Protein AF-0000000085935821 (afdb_homodimer)

Solvent-accessible surface area (backbone atoms only — not comparable to full-atom values): 30917 Å² total; per-residue (Å²): 137,91,77,72,86,72,73,79,75,74,75,73,71,68,74,76,73,81,57,79,80,40,64,65,60,27,51,52,50,46,49,50,45,50,49,22,51,50,55,33,55,60,45,45,63,66,71,52,64,86,81,74,66,75,73,32,78,50,48,73,66,48,51,46,50,21,51,50,54,48,49,53,41,48,54,54,31,48,67,58,34,68,77,52,63,70,43,56,66,67,37,44,52,24,33,46,32,67,22,40,42,39,48,55,47,54,50,33,20,63,65,16,52,89,46,81,72,34,39,35,44,79,72,48,28,25,44,47,52,78,45,75,89,44,64,73,61,26,55,55,52,39,44,37,44,65,57,38,15,48,52,38,52,77,65,61,65,46,68,67,56,50,47,37,52,52,48,44,57,40,36,44,39,79,35,69,71,26,69,95,47,21,67,62,30,41,52,51,27,51,51,43,49,33,22,44,50,45,36,46,60,69,64,39,96,61,33,79,47,79,64,48,66,58,56,59,56,60,42,48,36,54,41,49,53,50,18,51,52,49,41,52,51,53,50,51,24,50,76,67,59,73,47,82,70,49,71,65,52,42,66,32,55,43,81,85,78,76,75,77,70,84,72,74,87,72,72,84,78,74,84,71,81,78,130,138,90,82,74,84,72,74,79,77,74,75,74,72,68,74,76,72,80,59,79,80,40,65,67,60,25,50,51,51,46,51,52,46,51,48,23,52,50,55,33,54,59,46,43,63,68,68,42,68,77,69,80,77,77,68,34,78,49,46,74,64,50,52,46,50,23,52,49,52,49,50,55,40,48,53,55,31,48,68,57,34,69,77,52,64,72,43,57,67,65,38,44,51,25,32,45,32,66,22,40,42,37,49,56,48,53,50,33,19,62,66,15,51,88,46,82,72,36,39,36,42,77,69,48,28,26,44,45,52,78,46,76,87,45,64,72,60,23,54,57,50,40,44,36,44,64,58,39,16,48,53,38,50,77,66,62,64,47,68,67,56,50,45,38,51,52,46,44,57,40,37,45,42,76,36,70,72,26,70,95,47,21,67,62,31,40,53,52,25,51,53,42,48,35,22,44,52,46,38,47,59,71,64,40,96,62,33,78,46,82,65,46,67,59,56,59,56,60,40,48,36,54,40,50,53,50,18,51,54,49,40,52,51,53,50,49,24,50,75,68,57,73,48,81,70,50,72,64,53,43,65,32,56,42,80,86,77,75,75,76,69,83,72,74,88,71,72,83,77,72,83,71,81,77,133

InterPro domains:
  IPR000003 Retinoid X receptor/HNF4 [PR00545] (4-17)
  IPR000003 Retinoid X receptor/HNF4 [PR00545] (117-142)
  IPR000003 Retinoid X receptor/HNF4 [PR00545] (143-161)
  IPR000003 Retinoid X receptor/HNF4 [PR00545] (185-204)
  IPR000536 Nuclear hormone receptor, ligand-binding domain [PF00104] (56-240)
  IPR000536 Nuclear hormone receptor, ligand-binding domain [PS51843] (25-256)
  IPR000536 Nuclear hormone receptor, ligand-binding domain [SM00430] (65-227)
  IPR001723 Nuclear hormone receptor [PR00398] (66-87)
  IPR001723 Nuclear hormone receptor [PR00398] (87-103)
  IPR001723 Nuclear hormone receptor [PR00398] (155-170)
  IPR001723 Nuclear hormone receptor [PR00398] (215-232)
  IPR035500 Nuclear hormone receptor-like domain superfamily [G3DSA:1.10.565.10] (22-267)
  IPR035500 Nuclear hormone receptor-like domain superfamily [SSF48508] (26-253)
  IPR050274 Nuclear hormone receptor family NR2 subfamily [PTHR24083] (1-254)

Nearest PDB structures (foldseek):
  8c1l-assembly1_B  TM=9.515E-01  e=2.035E-14  Homo sapiens
  1m7w-assembly1_A  TM=9.464E-01  e=5.260E-14  Rattus rattus
  1pzl-assembly1_A  TM=9.385E-01  e=1.705E-13  Homo sapiens
  4iqr-assembly2_F  TM=8.654E-01  e=3.346E-14  Homo sapiens
  7a77-assembly1_A-2  TM=9.071E-01  e=2.573E-12  Homo sapiens

Radius of gyration: 26.29 Å; Cα contacts (8 Å, |Δi|>4): 642; chains: 2; bounding box: 70×64×113 Å

Structure (mmCIF, N/CA/C/O backbone):
data_AF-0000000085935821-model_v1
#
loop_
_entity.id
_entity.type
_entity.pdbx_description
1 polymer 'NR LBD domain-containing protein'
#
loop_
_atom_site.group_PDB
_atom_site.id
_atom_site.type_symbol
_atom_site.label_atom_id
_atom_site.label_alt_id
_atom_site.label_comp_id
_atom_site.label_asym_id
_atom_site.label_entity_id
_atom_site.label_seq_id
_atom_site.pdbx_PDB_ins_code
_atom_site.Cartn_x
_atom_site.Cartn_y
_atom_site.Cartn_z
_atom_site.occupancy
_atom_site.B_iso_or_equiv
_atom_site.auth_seq_id
_atom_site.auth_comp_id
_atom_site.auth_asym_id
_atom_site.auth_atom_id
_atom_site.pdbx_PDB_model_num
ATOM 1 N N . MET A 1 1 ? 37.844 14.086 -58.125 1 24.72 1 MET A N 1
ATOM 2 C CA . MET A 1 1 ? 38.469 14.102 -56.781 1 24.72 1 MET A CA 1
ATOM 3 C C . MET A 1 1 ? 37.594 14.898 -55.812 1 24.72 1 MET A C 1
ATOM 5 O O . MET A 1 1 ? 37.594 16.125 -55.844 1 24.72 1 MET A O 1
ATOM 9 N N . LYS A 1 2 ? 36.281 14.477 -55.469 1 27.27 2 LYS A N 1
ATOM 10 C CA . LYS A 1 2 ? 35.062 14.945 -54.812 1 27.27 2 LYS A CA 1
ATOM 11 C C . LYS A 1 2 ? 35.312 15.359 -53.375 1 27.27 2 LYS A C 1
ATOM 13 O O . LYS A 1 2 ? 35.562 14.516 -52.5 1 27.27 2 LYS A O 1
ATOM 18 N N . ARG A 1 3 ? 35.969 16.5 -53.062 1 26.27 3 ARG A N 1
ATOM 19 C CA . ARG A 1 3 ? 36.594 17.047 -51.844 1 26.27 3 ARG A CA 1
ATOM 20 C C . ARG A 1 3 ? 35.625 17.016 -50.656 1 26.27 3 ARG A C 1
ATOM 22 O O . ARG A 1 3 ? 35.969 16.484 -49.594 1 26.27 3 ARG A O 1
ATOM 29 N N . GLU A 1 4 ? 35.094 18.266 -50.125 1 23.55 4 GLU A N 1
ATOM 30 C CA . GLU A 1 4 ? 35.156 18.938 -48.812 1 23.55 4 GLU A CA 1
ATOM 31 C C . GLU A 1 4 ? 33.906 18.625 -48 1 23.55 4 GLU A C 1
ATOM 33 O O . GLU A 1 4 ? 33.562 19.375 -47.094 1 23.55 4 GLU A O 1
ATOM 38 N N . ALA A 1 5 ? 32.938 17.922 -48.375 1 29.05 5 ALA A N 1
ATOM 39 C CA . ALA A 1 5 ? 31.734 18 -47.531 1 29.05 5 ALA A CA 1
ATOM 40 C C . ALA A 1 5 ? 32.031 17.625 -46.094 1 29.05 5 ALA A C 1
ATOM 42 O O . ALA A 1 5 ? 32.156 16.438 -45.781 1 29.05 5 ALA A O 1
ATOM 43 N N . VAL A 1 6 ? 32.969 18.375 -45.406 1 30.06 6 VAL A N 1
ATOM 44 C CA . VAL A 1 6 ? 33.312 18.25 -44 1 30.06 6 VAL A CA 1
ATOM 45 C C . VAL A 1 6 ? 32.031 18.281 -43.156 1 30.06 6 VAL A C 1
ATOM 47 O O . VAL A 1 6 ? 31.344 19.312 -43.094 1 30.06 6 VAL A O 1
ATOM 50 N N . GLN A 1 7 ? 31.156 17.312 -43.312 1 29.17 7 GLN A N 1
ATOM 51 C CA . GLN A 1 7 ? 29.938 17.141 -42.5 1 29.17 7 GLN A CA 1
ATOM 52 C C . GLN A 1 7 ? 30.234 17.391 -41.031 1 29.17 7 GLN A C 1
ATOM 54 O O . GLN A 1 7 ? 31.094 16.734 -40.438 1 29.17 7 GLN A O 1
ATOM 59 N N . ASN A 1 8 ? 30.141 18.656 -40.562 1 27.08 8 ASN A N 1
ATOM 60 C CA . ASN A 1 8 ? 30.219 19.094 -39.156 1 27.08 8 ASN A CA 1
ATOM 61 C C . ASN A 1 8 ? 29.406 18.188 -38.25 1 27.08 8 ASN A C 1
ATOM 63 O O . ASN A 1 8 ? 28.172 18.156 -38.344 1 27.08 8 ASN A O 1
ATOM 67 N N . GLU A 1 9 ? 29.719 16.953 -38.031 1 29.89 9 GLU A N 1
ATOM 68 C CA . GLU A 1 9 ? 29.203 16.078 -37 1 29.89 9 GLU A CA 1
ATOM 69 C C . GLU A 1 9 ? 29.125 16.797 -35.656 1 29.89 9 GLU A C 1
ATOM 71 O O . GLU A 1 9 ? 30.141 16.938 -34.969 1 29.89 9 GLU A O 1
ATOM 76 N N . ARG A 1 10 ? 28.5 17.984 -35.562 1 27.88 10 ARG A N 1
ATOM 77 C CA . ARG A 1 10 ? 28.328 18.609 -34.25 1 27.88 10 ARG A CA 1
ATOM 78 C C . ARG A 1 10 ? 27.828 17.594 -33.219 1 27.88 10 ARG A C 1
ATOM 80 O O . ARG A 1 10 ? 26.812 16.938 -33.406 1 27.88 10 ARG A O 1
ATOM 87 N N . ASP A 1 11 ? 28.672 16.891 -32.5 1 30.33 11 ASP A N 1
ATOM 88 C CA . ASP A 1 11 ? 28.562 16.125 -31.281 1 30.33 11 ASP A CA 1
ATOM 89 C C . ASP A 1 11 ? 27.609 16.812 -30.297 1 30.33 11 ASP A C 1
ATOM 91 O O . ASP A 1 11 ? 27.922 17.875 -29.75 1 30.33 11 ASP A O 1
ATOM 95 N N . THR A 1 12 ? 26.422 17.094 -30.672 1 30.58 12 THR A N 1
ATOM 96 C CA . THR A 1 12 ? 25.531 17.609 -29.641 1 30.58 12 THR A CA 1
ATOM 97 C C . THR A 1 12 ? 25.703 16.828 -28.344 1 30.58 12 THR A C 1
ATOM 99 O O . THR A 1 12 ? 25.469 15.625 -28.297 1 30.58 12 THR A O 1
ATOM 102 N N . ILE A 1 13 ? 26.594 17.203 -27.5 1 30.23 13 ILE A N 1
ATOM 103 C CA . ILE A 1 13 ? 26.797 16.812 -26.109 1 30.23 13 ILE A CA 1
ATOM 104 C C . ILE A 1 13 ? 25.438 16.703 -25.406 1 30.23 13 ILE A C 1
ATOM 106 O O . ILE A 1 13 ? 24.703 17.688 -25.312 1 30.23 13 ILE A O 1
ATOM 110 N N . VAL A 1 14 ? 24.75 15.727 -25.688 1 31.62 14 VAL A N 1
ATOM 111 C CA . VAL A 1 14 ? 23.594 15.445 -24.844 1 31.62 14 VAL A CA 1
ATOM 112 C C . VAL A 1 14 ? 23.891 15.82 -23.406 1 31.62 14 VAL A C 1
ATOM 114 O O . VAL A 1 14 ? 24.891 15.367 -22.828 1 31.62 14 VAL A O 1
ATOM 117 N N . PRO A 1 15 ? 23.594 16.984 -22.953 1 32.59 15 PRO A N 1
ATOM 118 C CA . PRO A 1 15 ? 23.844 17.359 -21.562 1 32.59 15 PRO A CA 1
ATOM 119 C C . PRO A 1 15 ? 23.75 16.172 -20.609 1 32.59 15 PRO A C 1
ATOM 121 O O . PRO A 1 15 ? 22.922 15.273 -20.828 1 32.59 15 PRO A O 1
ATOM 124 N N . HIS A 1 16 ? 24.797 15.695 -20.016 1 33.5 16 HIS A N 1
ATOM 125 C CA . HIS A 1 16 ? 24.891 14.734 -18.922 1 33.5 16 HIS A CA 1
ATOM 126 C C . HIS A 1 16 ? 23.703 14.852 -17.969 1 33.5 16 HIS A C 1
ATOM 128 O O . HIS A 1 16 ? 23.453 15.922 -17.422 1 33.5 16 HIS A O 1
ATOM 134 N N . GLN A 1 17 ? 22.516 14.453 -18.219 1 37.22 17 GLN A N 1
ATOM 135 C CA . GLN A 1 17 ? 21.484 14.25 -17.219 1 37.22 17 GLN A CA 1
ATOM 136 C C . GLN A 1 17 ? 22.094 14.062 -15.828 1 37.22 17 GLN A C 1
ATOM 138 O O . GLN A 1 17 ? 22.938 13.18 -15.633 1 37.22 17 GLN A O 1
ATOM 143 N N . ALA A 1 18 ? 22.469 14.977 -15.023 1 38.5 18 ALA A N 1
ATOM 144 C CA . ALA A 1 18 ? 22.969 14.961 -13.648 1 38.5 18 ALA A CA 1
ATOM 145 C C . ALA A 1 18 ? 22.625 13.641 -12.961 1 38.5 18 ALA A C 1
ATOM 147 O O . ALA A 1 18 ? 21.453 13.258 -12.883 1 38.5 18 ALA A O 1
ATOM 148 N N . SER A 1 19 ? 23.312 12.547 -12.984 1 49.47 19 SER A N 1
ATOM 149 C CA . SER A 1 19 ? 23.234 11.211 -12.406 1 49.47 19 SER A CA 1
ATOM 150 C C . SER A 1 19 ? 22.719 11.258 -10.969 1 49.47 19 SER A C 1
ATOM 152 O O . SER A 1 19 ? 23.078 12.172 -10.211 1 49.47 19 SER A O 1
ATOM 154 N N . CYS A 1 20 ? 21.5 10.766 -10.586 1 59.09 20 CYS A N 1
ATOM 155 C CA . CYS A 1 20 ? 20.922 10.508 -9.266 1 59.09 20 CYS A CA 1
ATOM 156 C C . CYS A 1 20 ? 22.031 10.211 -8.25 1 59.09 20 CYS A C 1
ATOM 158 O O . CYS A 1 20 ? 21.781 10.211 -7.039 1 59.09 20 CYS A O 1
ATOM 160 N N . THR A 1 21 ? 23.344 10.141 -8.734 1 61.81 21 THR A N 1
ATOM 161 C CA . THR A 1 21 ? 24.406 9.734 -7.824 1 61.81 21 THR A CA 1
ATOM 162 C C . THR A 1 21 ? 25.094 10.961 -7.227 1 61.81 21 THR A C 1
ATOM 164 O O . THR A 1 21 ? 25.938 10.828 -6.332 1 61.81 21 THR A O 1
ATOM 167 N N . ASP A 1 22 ? 24.547 12.141 -7.668 1 79.38 22 ASP A N 1
ATOM 168 C CA . ASP A 1 22 ? 25.172 13.344 -7.121 1 79.38 22 ASP A CA 1
ATOM 169 C C . ASP A 1 22 ? 24.5 13.773 -5.82 1 79.38 22 ASP A C 1
ATOM 171 O O . ASP A 1 22 ? 23.344 14.211 -5.824 1 79.38 22 ASP A O 1
ATOM 175 N N . SER A 1 23 ? 25.125 13.695 -4.762 1 85.25 23 SER A N 1
ATOM 176 C CA . SER A 1 23 ? 24.641 14 -3.42 1 85.25 23 SER A CA 1
ATOM 177 C C . SER A 1 23 ? 24.188 15.453 -3.314 1 85.25 23 SER A C 1
ATOM 179 O O . SER A 1 23 ? 23.188 15.75 -2.652 1 85.25 23 SER A O 1
ATOM 181 N N . ALA A 1 24 ? 24.828 16.297 -4.07 1 89 24 ALA A N 1
ATOM 182 C CA . ALA A 1 24 ? 24.469 17.703 -4.012 1 89 24 ALA A CA 1
ATOM 183 C C . ALA A 1 24 ? 23.078 17.938 -4.621 1 89 24 ALA A C 1
ATOM 185 O O . ALA A 1 24 ? 22.281 18.719 -4.094 1 89 24 ALA A O 1
ATOM 186 N N . TYR A 1 25 ? 22.906 17.328 -5.676 1 90.88 25 TYR A N 1
ATOM 187 C CA . TYR A 1 25 ? 21.594 17.422 -6.324 1 90.88 25 TYR A CA 1
ATOM 188 C C . TYR A 1 25 ? 20.5 16.875 -5.426 1 90.88 25 TYR A C 1
ATOM 190 O O . TYR A 1 25 ? 19.438 17.484 -5.293 1 90.88 25 TYR A O 1
ATOM 198 N N . SER A 1 26 ? 20.75 15.766 -4.848 1 93.75 26 SER A N 1
ATOM 199 C CA . SER A 1 26 ? 19.781 15.117 -3.967 1 93.75 26 SER A CA 1
ATOM 200 C C . SER A 1 26 ? 19.453 15.992 -2.766 1 93.75 26 SER A C 1
ATOM 202 O O . SER A 1 26 ? 18.281 16.125 -2.389 1 93.75 26 SER A O 1
ATOM 204 N N . GLU A 1 27 ? 20.406 16.625 -2.236 1 94.56 27 GLU A N 1
ATOM 205 C CA . GLU A 1 27 ? 20.203 17.5 -1.08 1 94.56 27 GLU A CA 1
ATOM 206 C C . GLU A 1 27 ? 19.422 18.75 -1.462 1 94.56 27 GLU A C 1
ATOM 208 O O . GLU A 1 27 ? 18.578 19.219 -0.695 1 94.56 27 GLU A O 1
ATOM 213 N N . ALA A 1 28 ? 19.766 19.219 -2.611 1 95.12 28 ALA A N 1
ATOM 214 C CA . ALA A 1 28 ? 19.047 20.391 -3.102 1 95.12 28 ALA A CA 1
ATOM 215 C C . ALA A 1 28 ? 17.578 20.062 -3.332 1 95.12 28 ALA A C 1
ATOM 217 O O . ALA A 1 28 ? 16.703 20.906 -3.094 1 95.12 28 ALA A O 1
ATOM 218 N N . TYR A 1 29 ? 17.312 18.906 -3.812 1 96.12 29 TYR A N 1
ATOM 219 C CA . TYR A 1 29 ? 15.938 18.5 -4.051 1 96.12 29 TYR A CA 1
ATOM 220 C C . TYR A 1 29 ? 15.156 18.438 -2.742 1 96.12 29 TYR A C 1
ATOM 222 O O . TYR A 1 29 ? 14.031 18.922 -2.658 1 96.12 29 TYR A O 1
ATOM 230 N N . ILE A 1 30 ? 15.734 17.828 -1.71 1 97.56 30 ILE A N 1
ATOM 231 C CA . ILE A 1 30 ? 15.102 17.734 -0.401 1 97.56 30 ILE A CA 1
ATOM 232 C C . ILE A 1 30 ? 14.844 19.141 0.153 1 97.56 30 ILE A C 1
ATOM 234 O O . ILE A 1 30 ? 13.805 19.391 0.764 1 97.56 30 ILE A O 1
ATOM 238 N N . ALA A 1 31 ? 15.797 20 -0.1 1 97.5 31 ALA A N 1
ATOM 239 C CA . ALA A 1 31 ? 15.648 21.375 0.354 1 97.5 31 ALA A CA 1
ATOM 240 C C . ALA A 1 31 ? 14.438 22.047 -0.282 1 97.5 31 ALA A C 1
ATOM 242 O O . ALA A 1 31 ? 13.742 22.828 0.364 1 97.5 31 ALA A O 1
ATOM 243 N N . THR A 1 32 ? 14.203 21.734 -1.523 1 97.25 32 THR A N 1
ATOM 244 C CA . THR A 1 32 ? 13.047 22.281 -2.215 1 97.25 32 THR A CA 1
ATOM 245 C C . THR A 1 32 ? 11.75 21.766 -1.59 1 97.25 32 THR A C 1
ATOM 247 O O . THR A 1 32 ? 10.789 22.531 -1.431 1 97.25 32 THR A O 1
ATOM 250 N N . LEU A 1 33 ? 11.711 20.5 -1.25 1 98.19 33 LEU A N 1
ATOM 251 C CA . LEU A 1 33 ? 10.539 19.922 -0.605 1 98.19 33 LEU A CA 1
ATOM 252 C C . LEU A 1 33 ? 10.312 20.531 0.773 1 98.19 33 LEU A C 1
ATOM 254 O O . LEU A 1 33 ? 9.172 20.812 1.158 1 98.19 33 LEU A O 1
ATOM 258 N N . LEU A 1 34 ? 11.398 20.75 1.472 1 98.19 34 LEU A N 1
ATOM 259 C CA . LEU A 1 34 ? 11.32 21.344 2.801 1 98.19 34 LEU A CA 1
ATOM 260 C C . LEU A 1 34 ? 10.828 22.797 2.723 1 98.19 34 LEU A C 1
ATOM 262 O O . LEU A 1 34 ? 10.078 23.25 3.592 1 98.19 34 LEU A O 1
ATOM 266 N N . LYS A 1 35 ? 11.25 23.484 1.703 1 97.25 35 LYS A N 1
ATOM 267 C CA . LYS A 1 35 ? 10.773 24.844 1.496 1 97.25 35 LYS A CA 1
ATOM 268 C C . LYS A 1 35 ? 9.266 24.875 1.251 1 97.25 35 LYS A C 1
ATOM 270 O O . LYS A 1 35 ? 8.57 25.75 1.76 1 97.25 35 LYS A O 1
ATOM 275 N N . ALA A 1 36 ? 8.797 23.938 0.456 1 97.06 36 ALA A N 1
ATOM 276 C CA . ALA A 1 36 ? 7.355 23.828 0.226 1 97.06 36 ALA A CA 1
ATOM 277 C C . ALA A 1 36 ? 6.613 23.547 1.53 1 97.06 36 ALA A C 1
ATOM 279 O O . ALA A 1 36 ? 5.547 24.125 1.776 1 97.06 36 ALA A O 1
ATOM 280 N N . GLU A 1 37 ? 7.184 22.672 2.385 1 96.69 37 GLU A N 1
ATOM 281 C CA . GLU A 1 37 ? 6.59 22.344 3.678 1 96.69 37 GLU A CA 1
ATOM 282 C C . GLU A 1 37 ? 6.551 23.562 4.594 1 96.69 37 GLU A C 1
ATOM 284 O O . GLU A 1 37 ? 5.555 23.797 5.281 1 96.69 37 GLU A O 1
ATOM 289 N N . GLN A 1 38 ? 7.582 24.359 4.555 1 94.62 38 GLN A N 1
ATOM 290 C CA . GLN A 1 38 ? 7.676 25.562 5.375 1 94.62 38 GLN A CA 1
ATOM 291 C C . GLN A 1 38 ? 6.648 26.609 4.941 1 94.62 38 GLN A C 1
ATOM 293 O O . GLN A 1 38 ? 6.043 27.266 5.781 1 94.62 38 GLN A O 1
ATOM 298 N N . ALA A 1 39 ? 6.512 26.703 3.697 1 92.12 39 ALA A N 1
ATOM 299 C CA . ALA A 1 39 ? 5.523 27.641 3.17 1 92.12 39 ALA A CA 1
ATOM 300 C C . ALA A 1 39 ? 4.121 27.281 3.643 1 92.12 39 ALA A C 1
ATOM 302 O O . ALA A 1 39 ? 3.318 28.172 3.963 1 92.12 39 ALA A O 1
ATOM 303 N N . THR A 1 40 ? 3.857 26 3.691 1 90.62 40 THR A N 1
ATOM 304 C CA . THR A 1 40 ? 2.549 25.531 4.125 1 90.62 40 THR A CA 1
ATOM 305 C C . THR A 1 40 ? 2.369 25.734 5.625 1 90.62 40 THR A C 1
ATOM 307 O O . THR A 1 40 ? 1.262 26 6.094 1 90.62 40 THR A O 1
ATOM 310 N N . HIS A 1 41 ? 3.438 25.562 6.355 1 87.94 41 HIS A N 1
ATOM 311 C CA . HIS A 1 41 ? 3.395 25.812 7.793 1 87.94 41 HIS A CA 1
ATOM 312 C C . HIS A 1 41 ? 3.031 27.266 8.094 1 87.94 41 HIS A C 1
ATOM 314 O O . HIS A 1 41 ? 2.287 27.531 9.039 1 87.94 41 HIS A O 1
ATOM 320 N N . LEU A 1 42 ? 3.543 28.156 7.281 1 84.88 42 LEU A N 1
ATOM 321 C CA . LEU A 1 42 ? 3.262 29.578 7.457 1 84.88 42 LEU A CA 1
ATOM 322 C C . LEU A 1 42 ? 1.803 29.891 7.137 1 84.88 42 LEU A C 1
ATOM 324 O O . LEU A 1 42 ? 1.177 30.719 7.809 1 84.88 42 LEU A O 1
ATOM 328 N N . LEU A 1 43 ? 1.3 29.156 6.23 1 84.81 43 LEU A N 1
ATOM 329 C CA . LEU A 1 43 ? -0.093 29.344 5.836 1 84.81 43 LEU A CA 1
ATOM 330 C C . LEU A 1 43 ? -1.035 28.75 6.883 1 84.81 43 LEU A C 1
ATOM 332 O O . LEU A 1 43 ? -2.15 29.25 7.066 1 84.81 43 LEU A O 1
ATOM 336 N N . ARG A 1 44 ? -0.601 27.656 7.461 1 82.31 44 ARG A N 1
ATOM 337 C CA . ARG A 1 44 ? -1.412 27.016 8.492 1 82.31 44 ARG A CA 1
ATOM 338 C C . ARG A 1 44 ? -1.81 28.016 9.578 1 82.31 44 ARG A C 1
ATOM 340 O O . ARG A 1 44 ? -2.951 28 10.039 1 82.31 44 ARG A O 1
ATOM 347 N N . ALA A 1 45 ? -0.889 28.875 9.977 1 76.62 45 ALA A N 1
ATOM 348 C CA . ALA A 1 45 ? -1.162 29.875 10.992 1 76.62 45 ALA A CA 1
ATOM 349 C C . ALA A 1 45 ? -2.303 30.797 10.562 1 76.62 45 ALA A C 1
ATOM 351 O O . ALA A 1 45 ? -3.07 31.281 11.398 1 76.62 45 ALA A O 1
ATOM 352 N N . SER A 1 46 ? -2.418 31.031 9.281 1 74.44 46 SER A N 1
ATOM 353 C CA . SER A 1 46 ? -3.463 31.891 8.758 1 74.44 46 SER A CA 1
ATOM 354 C C . SER A 1 46 ? -4.773 31.141 8.57 1 74.44 46 SER A C 1
ATOM 356 O O . SER A 1 46 ? -5.855 31.719 8.656 1 74.44 46 SER A O 1
ATOM 358 N N . VAL A 1 47 ? -4.719 29.953 8.25 1 68.56 47 VAL A N 1
ATOM 359 C CA . VAL A 1 47 ? -5.883 29.141 7.938 1 68.56 47 VAL A CA 1
ATOM 360 C C . VAL A 1 47 ? -6.543 28.656 9.227 1 68.56 47 VAL A C 1
ATOM 362 O O . VAL A 1 47 ? -7.766 28.5 9.289 1 68.56 47 VAL A O 1
ATOM 365 N N . ILE A 1 48 ? -5.707 28.406 10.117 1 62.84 48 ILE A N 1
ATOM 366 C CA . ILE A 1 48 ? -6.211 27.922 11.398 1 62.84 48 ILE A CA 1
ATOM 367 C C . ILE A 1 48 ? -6.527 29.094 12.312 1 62.84 48 ILE A C 1
ATOM 369 O O . ILE A 1 48 ? -5.621 29.797 12.773 1 62.84 48 ILE A O 1
ATOM 373 N N . THR A 1 49 ? -7.543 29.938 11.812 1 50.38 49 THR A N 1
ATOM 374 C CA . THR A 1 49 ? -7.984 31.094 12.594 1 50.38 49 THR A CA 1
ATOM 375 C C . THR A 1 49 ? -8.023 30.75 14.078 1 50.38 49 THR A C 1
ATOM 377 O O . THR A 1 49 ? -7.574 31.531 14.922 1 50.38 49 THR A O 1
ATOM 380 N N . ARG A 1 50 ? -9.234 30.469 14.547 1 46.69 50 ARG A N 1
ATOM 381 C CA . ARG A 1 50 ? -9.922 30.734 15.805 1 46.69 50 ARG A CA 1
ATOM 382 C C . ARG A 1 50 ? -9.141 30.188 16.984 1 46.69 50 ARG A C 1
ATOM 384 O O . ARG A 1 50 ? -8.281 29.328 16.828 1 46.69 50 ARG A O 1
ATOM 391 N N . THR A 1 51 ? -9.906 29.953 18.125 1 40.94 51 THR A N 1
ATOM 392 C CA . THR A 1 51 ? -10.328 30.094 19.516 1 40.94 51 THR A CA 1
ATOM 393 C C . THR A 1 51 ? -9.742 28.984 20.375 1 40.94 51 THR A C 1
ATOM 395 O O . THR A 1 51 ? -10.031 28.906 21.578 1 40.94 51 THR A O 1
ATOM 398 N N . ALA A 1 52 ? -9.742 27.516 19.688 1 47.62 52 ALA A N 1
ATOM 399 C CA . ALA A 1 52 ? -10.102 26.5 20.672 1 47.62 52 ALA A CA 1
ATOM 400 C C . ALA A 1 52 ? -8.961 26.281 21.672 1 47.62 52 ALA A C 1
ATOM 402 O O . ALA A 1 52 ? -7.789 26.484 21.344 1 47.62 52 ALA A O 1
ATOM 403 N N . ASP A 1 53 ? -9.25 26.328 22.781 1 51 53 ASP A N 1
ATOM 404 C CA . ASP A 1 53 ? -8.438 25.891 23.906 1 51 53 ASP A CA 1
ATOM 405 C C . ASP A 1 53 ? -7.551 24.703 23.516 1 51 53 ASP A C 1
ATOM 407 O O . ASP A 1 53 ? -8.047 23.672 23.062 1 51 53 ASP A O 1
ATOM 411 N N . ALA A 1 54 ? -6.305 24.828 23.172 1 54.47 54 ALA A N 1
ATOM 412 C CA . ALA A 1 54 ? -5.207 23.906 22.938 1 54.47 54 ALA A CA 1
ATOM 413 C C . ALA A 1 54 ? -5.449 22.578 23.641 1 54.47 54 ALA A C 1
ATOM 415 O O . ALA A 1 54 ? -6.059 22.531 24.703 1 54.47 54 ALA A O 1
ATOM 416 N N . ARG A 1 55 ? -5.301 21.484 23 1 63.75 55 ARG A N 1
ATOM 417 C CA . ARG A 1 55 ? -5.203 20.125 23.531 1 63.75 55 ARG A CA 1
ATOM 418 C C . ARG A 1 55 ? -6.562 19.641 24.016 1 63.75 55 ARG A C 1
ATOM 420 O O . ARG A 1 55 ? -6.637 18.797 24.922 1 63.75 55 ARG A O 1
ATOM 427 N N . ARG A 1 56 ? -7.57 20.391 23.328 1 77.5 56 ARG A N 1
ATOM 428 C CA . ARG A 1 56 ? -8.875 19.875 23.719 1 77.5 56 ARG A CA 1
ATOM 429 C C . ARG A 1 56 ? -9.242 18.641 22.922 1 77.5 56 ARG A C 1
ATOM 431 O O . ARG A 1 56 ? -8.695 18.406 21.828 1 77.5 56 ARG A O 1
ATOM 438 N N . THR A 1 57 ? -10.117 17.891 23.484 1 83.81 57 THR A N 1
ATOM 439 C CA . THR A 1 57 ? -10.633 16.688 22.828 1 83.81 57 THR A CA 1
ATOM 440 C C . THR A 1 57 ? -11.438 17.062 21.594 1 83.81 57 THR A C 1
ATOM 442 O O . THR A 1 57 ? -12.32 17.922 21.641 1 83.81 57 THR A O 1
ATOM 445 N N . ALA A 1 58 ? -11.133 16.469 20.484 1 86.31 58 ALA A N 1
ATOM 446 C CA . ALA A 1 58 ? -11.727 16.797 19.188 1 86.31 58 ALA A CA 1
ATOM 447 C C . ALA A 1 58 ? -13.18 16.328 19.109 1 86.31 58 ALA A C 1
ATOM 449 O O . ALA A 1 58 ? -13.508 15.242 19.578 1 86.31 58 ALA A O 1
ATOM 450 N N . THR A 1 59 ? -14.008 17.109 18.625 1 81.88 59 THR A N 1
ATOM 451 C CA . THR A 1 59 ? -15.367 16.75 18.25 1 81.88 59 THR A CA 1
ATOM 452 C C . THR A 1 59 ? -15.422 16.328 16.781 1 81.88 59 THR A C 1
ATOM 454 O O . THR A 1 59 ? -14.438 16.453 16.062 1 81.88 59 THR A O 1
ATOM 457 N N . THR A 1 60 ? -16.531 15.805 16.344 1 80.19 60 THR A N 1
ATOM 458 C CA . THR A 1 60 ? -16.703 15.438 14.953 1 80.19 60 THR A CA 1
ATOM 459 C C . THR A 1 60 ? -16.516 16.656 14.047 1 80.19 60 THR A C 1
ATOM 461 O O . THR A 1 60 ? -15.961 16.531 12.945 1 80.19 60 THR A O 1
ATOM 464 N N . CYS A 1 61 ? -17 17.781 14.516 1 83.56 61 CYS A N 1
ATOM 465 C CA . CYS A 1 61 ? -16.844 19 13.75 1 83.56 61 CYS A CA 1
ATOM 466 C C . CYS A 1 61 ? -15.367 19.375 13.633 1 83.56 61 CYS A C 1
ATOM 468 O O . CYS A 1 61 ? -14.922 19.844 12.578 1 83.56 61 CYS A O 1
ATOM 470 N N . ASP A 1 62 ? -14.641 19.125 14.703 1 86.75 62 ASP A N 1
ATOM 471 C CA . ASP A 1 62 ? -13.211 19.406 14.68 1 86.75 62 ASP A CA 1
ATOM 472 C C . ASP A 1 62 ? -12.492 18.531 13.656 1 86.75 62 ASP A C 1
ATOM 474 O O . ASP A 1 62 ? -11.57 19 12.977 1 86.75 62 ASP A O 1
ATOM 478 N N . VAL A 1 63 ? -12.906 17.297 13.586 1 88.44 63 VAL A N 1
ATOM 479 C CA . VAL A 1 63 ? -12.281 16.344 12.672 1 88.44 63 VAL A CA 1
ATOM 480 C C . VAL A 1 63 ? -12.516 16.781 11.227 1 88.44 63 VAL A C 1
ATOM 482 O O . VAL A 1 63 ? -11.578 16.828 10.43 1 88.44 63 VAL A O 1
ATOM 485 N N . THR A 1 64 ? -13.781 17.141 10.906 1 89.69 64 THR A N 1
ATOM 486 C CA . THR A 1 64 ? -14.125 17.547 9.539 1 89.69 64 THR A CA 1
ATOM 487 C C . THR A 1 64 ? -13.43 18.844 9.172 1 89.69 64 THR A C 1
ATOM 489 O O . THR A 1 64 ? -12.922 19 8.062 1 89.69 64 THR A O 1
ATOM 492 N N . ASP A 1 65 ? -13.43 19.781 10.117 1 89.81 65 ASP A N 1
ATOM 493 C CA . ASP A 1 65 ? -12.742 21.047 9.891 1 89.81 65 ASP A CA 1
ATOM 494 C C . ASP A 1 65 ? -11.25 20.828 9.648 1 89.81 65 ASP A C 1
ATOM 496 O O . ASP A 1 65 ? -10.656 21.453 8.773 1 89.81 65 ASP A O 1
ATOM 500 N N . SER A 1 66 ? -10.695 20.016 10.484 1 91.81 66 SER A N 1
ATOM 501 C CA . SER A 1 66 ? -9.281 19.703 10.352 1 91.81 66 SER A CA 1
ATOM 502 C C . SER A 1 66 ? -8.969 19.094 8.984 1 91.81 66 SER A C 1
ATOM 504 O O . SER A 1 66 ? -7.957 19.422 8.367 1 91.81 66 SER A O 1
ATOM 506 N N . MET A 1 67 ? -9.805 18.156 8.523 1 93.88 67 MET A N 1
ATOM 507 C CA . MET A 1 67 ? -9.594 17.516 7.227 1 93.88 67 MET A CA 1
ATOM 508 C C . MET A 1 67 ? -9.656 18.547 6.102 1 93.88 67 MET A C 1
ATOM 510 O O . MET A 1 67 ? -8.812 18.547 5.203 1 93.88 67 MET A O 1
ATOM 514 N N . HIS A 1 68 ? -10.688 19.438 6.211 1 93.44 68 HIS A N 1
ATOM 515 C CA . HIS A 1 68 ? -10.812 20.5 5.223 1 93.44 68 HIS A CA 1
ATOM 516 C C . HIS A 1 68 ? -9.562 21.375 5.195 1 93.44 68 HIS A C 1
ATOM 518 O O . HIS A 1 68 ? -9.008 21.625 4.125 1 93.44 68 HIS A O 1
ATOM 524 N N . GLN A 1 69 ? -9.156 21.781 6.352 1 93.31 69 GLN A N 1
ATOM 525 C CA . GLN A 1 69 ? -7.98 22.656 6.465 1 93.31 69 GLN A CA 1
ATOM 526 C C . GLN A 1 69 ? -6.742 21.969 5.895 1 93.31 69 GLN A C 1
ATOM 528 O O . GLN A 1 69 ? -5.961 22.594 5.172 1 93.31 69 GLN A O 1
ATOM 533 N N . GLN A 1 70 ? -6.582 20.703 6.195 1 95.44 70 GLN A N 1
ATOM 534 C CA . GLN A 1 70 ? -5.418 19.953 5.734 1 95.44 70 GLN A CA 1
ATOM 535 C C . GLN A 1 70 ? -5.434 19.797 4.215 1 95.44 70 GLN A C 1
ATOM 537 O O . GLN A 1 70 ? -4.379 19.797 3.576 1 95.44 70 GLN A O 1
ATOM 542 N N . LEU A 1 71 ? -6.586 19.656 3.645 1 96.75 71 LEU A N 1
ATOM 543 C CA . LEU A 1 71 ? -6.695 19.531 2.193 1 96.75 71 LEU A CA 1
ATOM 544 C C . LEU A 1 71 ? -6.301 20.828 1.506 1 96.75 71 LEU A C 1
ATOM 546 O O . LEU A 1 71 ? -5.645 20.812 0.463 1 96.75 71 LEU A O 1
ATOM 550 N N . VAL A 1 72 ? -6.719 21.922 2.084 1 95.44 72 VAL A N 1
ATOM 551 C CA . VAL A 1 72 ? -6.316 23.219 1.555 1 95.44 72 VAL A CA 1
ATOM 552 C C . VAL A 1 72 ? -4.797 23.344 1.585 1 95.44 72 VAL A C 1
ATOM 554 O O . VAL A 1 72 ? -4.184 23.797 0.609 1 95.44 72 VAL A O 1
ATOM 557 N N . LEU A 1 73 ? -4.242 22.938 2.662 1 96 73 LEU A N 1
ATOM 558 C CA . LEU A 1 73 ? -2.795 23 2.82 1 96 73 LEU A CA 1
ATOM 559 C C . LEU A 1 73 ? -2.1 22.062 1.834 1 96 73 LEU A C 1
ATOM 561 O O . LEU A 1 73 ? -1.005 22.375 1.352 1 96 73 LEU A O 1
ATOM 565 N N . MET A 1 74 ? -2.697 20.922 1.597 1 97.69 74 MET A N 1
ATOM 566 C CA . MET A 1 74 ? -2.154 19.984 0.621 1 97.69 74 MET A CA 1
ATOM 567 C C . MET A 1 74 ? -2.039 20.625 -0.754 1 97.69 74 MET A C 1
ATOM 569 O O . MET A 1 74 ? -1.016 20.484 -1.426 1 97.69 74 MET A O 1
ATOM 573 N N . VAL A 1 75 ? -3.125 21.312 -1.148 1 97.56 75 VAL A N 1
ATOM 574 C CA . VAL A 1 75 ? -3.146 21.969 -2.451 1 97.56 75 VAL A CA 1
ATOM 575 C C . VAL A 1 75 ? -2.047 23.016 -2.516 1 97.56 75 VAL A C 1
ATOM 577 O O . VAL A 1 75 ? -1.309 23.094 -3.5 1 97.56 75 VAL A O 1
ATOM 580 N N . GLU A 1 76 ? -1.908 23.781 -1.473 1 96.44 76 GLU A N 1
ATOM 581 C CA . GLU A 1 76 ? -0.883 24.812 -1.421 1 96.44 76 GLU A CA 1
ATOM 582 C C . GLU A 1 76 ? 0.517 24.203 -1.454 1 96.44 76 GLU A C 1
ATOM 584 O O . GLU A 1 76 ? 1.417 24.75 -2.102 1 96.44 76 GLU A O 1
ATOM 589 N N . TRP A 1 77 ? 0.688 23.141 -0.762 1 98.06 77 TRP A N 1
ATOM 590 C CA . TRP A 1 77 ? 1.962 22.422 -0.763 1 98.06 77 TRP A CA 1
ATOM 591 C C . TRP A 1 77 ? 2.328 21.969 -2.17 1 98.06 77 TRP A C 1
ATOM 593 O O . TRP A 1 77 ? 3.457 22.172 -2.623 1 98.06 77 TRP A O 1
ATOM 603 N N . ALA A 1 78 ? 1.399 21.359 -2.871 1 98.44 78 ALA A N 1
ATOM 604 C CA . ALA A 1 78 ? 1.632 20.859 -4.223 1 98.44 78 ALA A CA 1
ATOM 605 C C . ALA A 1 78 ? 1.974 22 -5.184 1 98.44 78 ALA A C 1
ATOM 607 O O . ALA A 1 78 ? 2.809 21.828 -6.074 1 98.44 78 ALA A O 1
ATOM 608 N N . LYS A 1 79 ? 1.385 23.125 -4.961 1 97.12 79 LYS A N 1
ATOM 609 C CA . LYS A 1 79 ? 1.593 24.281 -5.832 1 97.12 79 LYS A CA 1
ATOM 610 C C . LYS A 1 79 ? 3.012 24.828 -5.695 1 97.12 79 LYS A C 1
ATOM 612 O O . LYS A 1 79 ? 3.473 25.594 -6.543 1 97.12 79 LYS A O 1
ATOM 617 N N . ASN A 1 80 ? 3.689 24.453 -4.68 1 97.06 80 ASN A N 1
ATOM 618 C CA . ASN A 1 80 ? 5.066 24.906 -4.488 1 97.06 80 ASN A CA 1
ATOM 619 C C . ASN A 1 80 ? 6.055 23.969 -5.18 1 97.06 80 ASN A C 1
ATOM 621 O O . ASN A 1 80 ? 7.262 24.219 -5.176 1 97.06 80 ASN A O 1
ATOM 625 N N . LEU A 1 81 ? 5.609 22.922 -5.773 1 98.06 81 LEU A N 1
ATOM 626 C CA . LEU A 1 81 ? 6.461 21.984 -6.488 1 98.06 81 LEU A CA 1
ATOM 627 C C . LEU A 1 81 ? 6.434 22.25 -7.992 1 98.06 81 LEU A C 1
ATOM 629 O O . LEU A 1 81 ? 5.402 22.062 -8.641 1 98.06 81 LEU A O 1
ATOM 633 N N . THR A 1 82 ? 7.535 22.609 -8.57 1 97.38 82 THR A N 1
ATOM 634 C CA . THR A 1 82 ? 7.652 23.016 -9.969 1 97.38 82 THR A CA 1
ATOM 635 C C . THR A 1 82 ? 7.168 21.906 -10.898 1 97.38 82 THR A C 1
ATOM 637 O O . THR A 1 82 ? 6.445 22.156 -11.859 1 97.38 82 THR A O 1
ATOM 640 N N . GLN A 1 83 ? 7.574 20.688 -10.625 1 97.69 83 GLN A N 1
ATOM 641 C CA . GLN A 1 83 ? 7.219 19.547 -11.469 1 97.69 83 GLN A CA 1
ATOM 642 C C . GLN A 1 83 ? 5.711 19.312 -11.469 1 97.69 83 GLN A C 1
ATOM 644 O O . GLN A 1 83 ? 5.152 18.844 -12.461 1 97.69 83 GLN A O 1
ATOM 649 N N . PHE A 1 84 ? 5.035 19.641 -10.336 1 98.44 84 PHE A N 1
ATOM 650 C CA . PHE A 1 84 ? 3.584 19.531 -10.25 1 98.44 84 PHE A CA 1
ATOM 651 C C . PHE A 1 84 ? 2.91 20.594 -11.109 1 98.44 84 PHE A C 1
ATOM 653 O O . PHE A 1 84 ? 1.967 20.297 -11.844 1 98.44 84 PHE A O 1
ATOM 660 N N . LEU A 1 85 ? 3.451 21.75 -11.133 1 98 85 LEU A N 1
ATOM 661 C CA . LEU A 1 85 ? 2.863 22.875 -11.852 1 98 85 LEU A CA 1
ATOM 662 C C . LEU A 1 85 ? 3.068 22.734 -13.352 1 98 85 LEU A C 1
ATOM 664 O O . LEU A 1 85 ? 2.342 23.328 -14.148 1 98 85 LEU A O 1
ATOM 668 N N . GLU A 1 86 ? 4.004 21.969 -13.727 1 97.94 86 GLU A N 1
ATOM 669 C CA . GLU A 1 86 ? 4.301 21.766 -15.141 1 97.94 86 GLU A CA 1
ATOM 670 C C . GLU A 1 86 ? 3.279 20.828 -15.789 1 97.94 86 GLU A C 1
ATOM 672 O O . GLU A 1 86 ? 3.174 20.766 -17.016 1 97.94 86 GLU A O 1
ATOM 677 N N . LEU A 1 87 ? 2.559 20.109 -14.977 1 98.25 87 LEU A N 1
ATOM 678 C CA . LEU A 1 87 ? 1.532 19.203 -15.5 1 98.25 87 LEU A CA 1
ATOM 679 C C . LEU A 1 87 ? 0.267 19.984 -15.859 1 98.25 87 LEU A C 1
ATOM 681 O O . LEU A 1 87 ? -0.017 21.031 -15.273 1 98.25 87 LEU A O 1
ATOM 685 N N . PRO A 1 88 ? -0.455 19.469 -16.828 1 97.81 88 PRO A N 1
ATOM 686 C CA . PRO A 1 88 ? -1.752 20.078 -17.125 1 97.81 88 PRO A CA 1
ATOM 687 C C . PRO A 1 88 ? -2.713 20.031 -15.938 1 97.81 88 PRO A C 1
ATOM 689 O O . PRO A 1 88 ? -2.605 19.141 -15.086 1 97.81 88 PRO A O 1
ATOM 692 N N . MET A 1 89 ? -3.686 20.859 -15.914 1 97.38 89 MET A N 1
ATOM 693 C CA . MET A 1 89 ? -4.609 21.031 -14.797 1 97.38 89 MET A CA 1
ATOM 694 C C . MET A 1 89 ? -5.34 19.734 -14.484 1 97.38 89 MET A C 1
ATOM 696 O O . MET A 1 89 ? -5.523 19.375 -13.32 1 97.38 89 MET A O 1
ATOM 700 N N . ASN A 1 90 ? -5.77 19.078 -15.492 1 96.75 90 ASN A N 1
ATOM 701 C CA . ASN A 1 90 ? -6.488 17.828 -15.273 1 96.75 90 ASN A CA 1
ATOM 702 C C . ASN A 1 90 ? -5.617 16.797 -14.57 1 96.75 90 ASN A C 1
ATOM 704 O O . ASN A 1 90 ? -6.098 16.047 -13.719 1 96.75 90 ASN A O 1
ATOM 708 N N . ALA A 1 91 ? -4.332 16.734 -14.93 1 98.06 91 ALA A N 1
ATOM 709 C CA . ALA A 1 91 ? -3.404 15.812 -14.281 1 98.06 91 ALA A CA 1
ATOM 710 C C . ALA A 1 91 ? -3.127 16.234 -12.844 1 98.06 91 ALA A C 1
ATOM 712 O O . ALA A 1 91 ? -2.992 15.398 -11.953 1 98.06 91 ALA A O 1
ATOM 713 N N . GLN A 1 92 ? -3.021 17.578 -12.633 1 98.44 92 GLN A N 1
ATOM 714 C CA . GLN A 1 92 ? -2.84 18.094 -11.281 1 98.44 92 GLN A CA 1
ATOM 715 C C . GLN A 1 92 ? -3.988 17.672 -10.367 1 98.44 92 GLN A C 1
ATOM 717 O O . GLN A 1 92 ? -3.762 17.156 -9.273 1 98.44 92 GLN A O 1
ATOM 722 N N . ILE A 1 93 ? -5.215 17.828 -10.844 1 98 93 ILE A N 1
ATOM 723 C CA . ILE A 1 93 ? -6.41 17.5 -10.07 1 98 93 ILE A CA 1
ATOM 724 C C . ILE A 1 93 ? -6.449 15.992 -9.805 1 98 93 ILE A C 1
ATOM 726 O O . ILE A 1 93 ? -6.754 15.562 -8.688 1 98 93 ILE A O 1
ATOM 730 N N . ALA A 1 94 ? -6.078 15.211 -10.797 1 98 94 ALA A N 1
ATOM 731 C CA . ALA A 1 94 ? -6.086 13.75 -10.664 1 98 94 ALA A CA 1
ATOM 732 C C . ALA A 1 94 ? -5.09 13.297 -9.609 1 98 94 ALA A C 1
ATOM 734 O O . ALA A 1 94 ? -5.387 12.406 -8.805 1 98 94 ALA A O 1
ATOM 735 N N . LEU A 1 95 ? -3.912 13.906 -9.602 1 98.62 95 LEU A N 1
ATOM 736 C CA . LEU A 1 95 ? -2.896 13.57 -8.609 1 98.62 95 LEU A CA 1
ATOM 737 C C . LEU A 1 95 ? -3.363 13.93 -7.207 1 98.62 95 LEU A C 1
ATOM 739 O O . LEU A 1 95 ? -3.186 13.148 -6.27 1 98.62 95 LEU A O 1
ATOM 743 N N . LEU A 1 96 ? -3.984 15.086 -7.09 1 98.62 96 LEU A N 1
ATOM 744 C CA . LEU A 1 96 ? -4.457 15.539 -5.785 1 98.62 96 LEU A CA 1
ATOM 745 C C . LEU A 1 96 ? -5.578 14.641 -5.273 1 98.62 96 LEU A C 1
ATOM 747 O O . LEU A 1 96 ? -5.617 14.305 -4.086 1 98.62 96 LEU A O 1
ATOM 751 N N . ARG A 1 97 ? -6.441 14.242 -6.152 1 98 97 ARG A N 1
ATOM 752 C CA . ARG A 1 97 ? -7.531 13.352 -5.781 1 98 97 ARG A CA 1
ATOM 753 C C . ARG A 1 97 ? -6.996 12.008 -5.289 1 98 97 ARG A C 1
ATOM 755 O O . ARG A 1 97 ? -7.488 11.461 -4.301 1 98 97 ARG A O 1
ATOM 762 N N . ASN A 1 98 ? -6.012 11.531 -6.012 1 97.5 98 ASN A N 1
ATOM 763 C CA . ASN A 1 98 ? -5.402 10.25 -5.648 1 97.5 98 ASN A CA 1
ATOM 764 C C . ASN A 1 98 ? -4.652 10.352 -4.324 1 97.5 98 ASN A C 1
ATOM 766 O O . ASN A 1 98 ? -4.59 9.375 -3.57 1 97.5 98 ASN A O 1
ATOM 770 N N . PHE A 1 99 ? -4.168 11.5 -4.004 1 98.5 99 PHE A N 1
ATOM 771 C CA . PHE A 1 99 ? -3.221 11.727 -2.916 1 98.5 99 PHE A CA 1
ATOM 772 C C . PHE A 1 99 ? -3.943 12.203 -1.661 1 98.5 99 PHE A C 1
ATOM 774 O O . PHE A 1 99 ? -3.436 12.047 -0.549 1 98.5 99 PHE A O 1
ATOM 781 N N . SER A 1 100 ? -5.121 12.789 -1.74 1 98.5 100 SER A N 1
ATOM 782 C CA . SER A 1 100 ? -5.766 13.586 -0.701 1 98.5 100 SER A CA 1
ATOM 783 C C . SER A 1 100 ? -5.906 12.789 0.595 1 98.5 100 SER A C 1
ATOM 785 O O . SER A 1 100 ? -5.418 13.219 1.645 1 98.5 100 SER A O 1
ATOM 787 N N . ALA A 1 101 ? -6.531 11.625 0.51 1 98.06 101 ALA A N 1
ATOM 788 C CA . ALA A 1 101 ? -6.742 10.828 1.72 1 98.06 101 ALA A CA 1
ATOM 789 C C . ALA A 1 101 ? -5.41 10.383 2.318 1 98.06 101 ALA A C 1
ATOM 791 O O . ALA A 1 101 ? -5.246 10.367 3.541 1 98.06 101 ALA A O 1
ATOM 792 N N . GLN A 1 102 ? -4.43 9.984 1.485 1 98.5 102 GLN A N 1
ATOM 793 C CA . GLN A 1 102 ? -3.104 9.602 1.951 1 98.5 102 GLN A CA 1
ATOM 794 C C . GLN A 1 102 ? -2.404 10.758 2.652 1 98.5 102 GLN A C 1
ATOM 796 O O . GLN A 1 102 ? -1.727 10.562 3.662 1 98.5 102 GLN A O 1
ATOM 801 N N . HIS A 1 103 ? -2.605 11.938 2.066 1 98.69 103 HIS A N 1
ATOM 802 C CA . HIS A 1 103 ? -2.023 13.133 2.664 1 98.69 103 HIS A CA 1
ATOM 803 C C . HIS A 1 103 ? -2.574 13.367 4.066 1 98.69 103 HIS A C 1
ATOM 805 O O . HIS A 1 103 ? -1.821 13.703 4.984 1 98.69 103 HIS A O 1
ATOM 811 N N . LEU A 1 104 ? -3.893 13.273 4.227 1 97.75 104 LEU A N 1
ATOM 812 C CA . LEU A 1 104 ? -4.5 13.43 5.543 1 97.75 104 LEU A CA 1
ATOM 813 C C . LEU A 1 104 ? -3.887 12.453 6.547 1 97.75 104 LEU A C 1
ATOM 815 O O . LEU A 1 104 ? -3.547 12.844 7.664 1 97.75 104 LEU A O 1
ATOM 819 N N . VAL A 1 105 ? -3.684 11.242 6.117 1 98.06 105 VAL A N 1
ATOM 820 C CA . VAL A 1 105 ? -3.225 10.164 6.984 1 98.06 105 VAL A CA 1
ATOM 821 C C . VAL A 1 105 ? -1.769 10.398 7.375 1 98.06 105 VAL A C 1
ATOM 823 O O . VAL A 1 105 ? -1.422 10.344 8.555 1 98.06 105 VAL A O 1
ATOM 826 N N . ILE A 1 106 ? -0.917 10.672 6.387 1 98.62 106 ILE A N 1
ATOM 827 C CA . ILE A 1 106 ? 0.504 10.812 6.68 1 98.62 106 ILE A CA 1
ATOM 828 C C . ILE A 1 106 ? 0.73 12.062 7.531 1 98.62 106 ILE A C 1
ATOM 830 O O . ILE A 1 106 ? 1.581 12.062 8.422 1 98.62 106 ILE A O 1
ATOM 834 N N . CYS A 1 107 ? -0.021 13.141 7.293 1 97.75 107 CYS A N 1
ATOM 835 C CA . CYS A 1 107 ? 0.135 14.359 8.07 1 97.75 107 CYS A CA 1
ATOM 836 C C . CYS A 1 107 ? -0.281 14.148 9.516 1 97.75 107 CYS A C 1
ATOM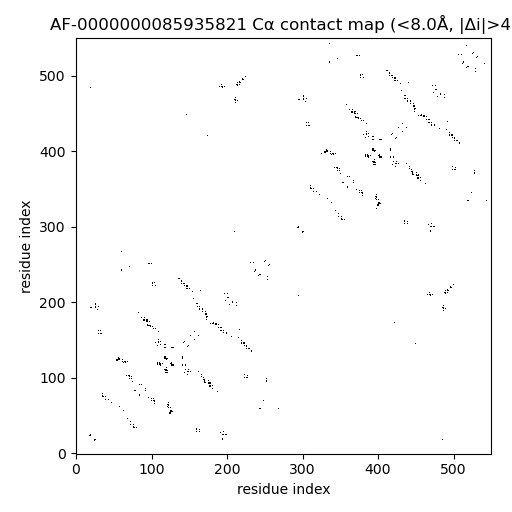 838 O O . CYS A 1 107 ? 0.424 14.562 10.438 1 97.75 107 CYS A O 1
ATOM 840 N N . ALA A 1 108 ? -1.416 13.523 9.711 1 96.25 108 ALA A N 1
ATOM 841 C CA . ALA A 1 108 ? -1.866 13.234 11.07 1 96.25 108 ALA A CA 1
ATOM 842 C C . ALA A 1 108 ? -0.86 12.352 11.805 1 96.25 108 ALA A C 1
ATOM 844 O O . ALA A 1 108 ? -0.555 12.586 12.977 1 96.25 108 ALA A O 1
ATOM 845 N N . GLY A 1 109 ? -0.366 11.32 11.109 1 97.62 109 GLY A N 1
ATOM 846 C CA . GLY A 1 109 ? 0.61 10.43 11.719 1 97.62 109 GLY A CA 1
ATOM 847 C C . GLY A 1 109 ? 1.886 11.141 12.133 1 97.62 109 GLY A C 1
ATOM 848 O O . GLY A 1 109 ? 2.367 10.953 13.25 1 97.62 109 GLY A O 1
ATOM 849 N N . PHE A 1 110 ? 2.432 11.922 11.195 1 97.81 110 PHE A N 1
ATOM 850 C CA . PHE A 1 110 ? 3.701 12.586 11.461 1 97.81 110 PHE A CA 1
ATOM 851 C C . PHE A 1 110 ? 3.543 13.633 12.555 1 97.81 110 PHE A C 1
ATOM 853 O O . PHE A 1 110 ? 4.391 13.742 13.445 1 97.81 110 PHE A O 1
ATOM 860 N N . ARG A 1 111 ? 2.447 14.359 12.516 1 94.5 111 ARG A N 1
ATOM 861 C CA . ARG A 1 111 ? 2.178 15.398 13.5 1 94.5 111 ARG A CA 1
ATOM 862 C C . ARG A 1 111 ? 2.035 14.805 14.898 1 94.5 111 ARG A C 1
ATOM 864 O O . ARG A 1 111 ? 2.316 15.469 15.898 1 94.5 111 ARG A O 1
ATOM 871 N N . SER A 1 112 ? 1.719 13.562 14.984 1 95.81 112 SER A N 1
ATOM 872 C CA . SER A 1 112 ? 1.373 12.938 16.266 1 95.81 112 SER A CA 1
ATOM 873 C C . SER A 1 112 ? 2.541 12.125 16.812 1 95.81 112 SER A C 1
ATOM 875 O O . SER A 1 112 ? 2.391 11.414 17.812 1 95.81 112 SER A O 1
ATOM 877 N N . MET A 1 113 ? 3.693 12.172 16.234 1 95.5 113 MET A N 1
ATOM 878 C CA . MET A 1 113 ? 4.84 11.359 16.641 1 95.5 113 MET A CA 1
ATOM 879 C C . MET A 1 113 ? 5.273 11.695 18.062 1 95.5 113 MET A C 1
ATOM 881 O O . MET A 1 113 ? 5.797 10.844 18.781 1 95.5 113 MET A O 1
ATOM 885 N N . GLY A 1 114 ? 5.027 12.906 18.547 1 91.81 114 GLY A N 1
ATOM 886 C CA . GLY A 1 114 ? 5.488 13.344 19.844 1 91.81 114 GLY A CA 1
ATOM 887 C C . GLY A 1 114 ? 4.445 13.164 20.938 1 91.81 114 GLY A C 1
ATOM 888 O O . GLY A 1 114 ? 4.672 13.531 22.094 1 91.81 114 GLY A O 1
ATOM 889 N N . VAL A 1 115 ? 3.309 12.625 20.578 1 87.88 115 VAL A N 1
ATOM 890 C CA . VAL A 1 115 ? 2.215 12.484 21.531 1 87.88 115 VAL A CA 1
ATOM 891 C C . VAL A 1 115 ? 1.89 11.008 21.734 1 87.88 115 VAL A C 1
ATOM 893 O O . VAL A 1 115 ? 2.018 10.203 20.812 1 87.88 115 VAL A O 1
ATOM 896 N N . GLN A 1 116 ? 1.566 10.727 22.938 1 86.06 116 GLN A N 1
ATOM 897 C CA . GLN A 1 116 ? 1.257 9.328 23.234 1 86.06 116 GLN A CA 1
ATOM 898 C C . GLN A 1 116 ? -0.24 9.062 23.109 1 86.06 116 GLN A C 1
ATOM 900 O O . GLN A 1 116 ? -1.057 9.797 23.672 1 86.06 116 GLN A O 1
ATOM 905 N N . ASP A 1 117 ? -0.634 8.125 22.375 1 87.31 117 ASP A N 1
ATOM 906 C CA . ASP A 1 117 ? -1.955 7.516 22.281 1 87.31 117 ASP A CA 1
ATOM 907 C C . ASP A 1 117 ? -3 8.531 21.812 1 87.31 117 ASP A C 1
ATOM 909 O O . ASP A 1 117 ? -4.148 8.484 22.266 1 87.31 117 ASP A O 1
ATOM 913 N N . ALA A 1 118 ? -2.604 9.516 21.078 1 89.31 118 ALA A N 1
ATOM 914 C CA . ALA A 1 118 ? -3.547 10.484 20.531 1 89.31 118 ALA A CA 1
ATOM 915 C C . ALA A 1 118 ? -3.08 10.984 19.172 1 89.31 118 ALA A C 1
ATOM 917 O O . ALA A 1 118 ? -1.881 10.992 18.875 1 89.31 118 ALA A O 1
ATOM 918 N N . ILE A 1 119 ? -4.062 11.352 18.391 1 91.94 119 ILE A N 1
ATOM 919 C CA . ILE A 1 119 ? -3.779 11.969 17.094 1 91.94 119 ILE A CA 1
ATOM 920 C C . ILE A 1 119 ? -3.986 13.477 17.188 1 91.94 119 ILE A C 1
ATOM 922 O O . ILE A 1 119 ? -5.059 13.938 17.594 1 91.94 119 ILE A O 1
ATOM 926 N N . TRP A 1 120 ? -3.008 14.18 16.828 1 90.88 120 TRP A N 1
ATOM 927 C CA . TRP A 1 120 ? -3.121 15.633 16.75 1 90.88 120 TRP A CA 1
ATOM 928 C C . TRP A 1 120 ? -3.607 16.062 15.367 1 90.88 120 TRP A C 1
ATOM 930 O O . TRP A 1 120 ? -3.018 15.688 14.352 1 90.88 120 TRP A O 1
ATOM 940 N N . LEU A 1 121 ? -4.609 16.781 15.422 1 90.38 121 LEU A N 1
ATOM 941 C CA . LEU A 1 121 ? -5.215 17.25 14.18 1 90.38 121 LEU A CA 1
ATOM 942 C C . LEU A 1 121 ? -4.625 18.594 13.766 1 90.38 121 LEU A C 1
ATOM 944 O O . LEU A 1 121 ? -3.838 19.188 14.5 1 90.38 121 LEU A O 1
ATOM 948 N N . THR A 1 122 ? -4.93 19 12.617 1 89 122 THR A N 1
ATOM 949 C CA . THR A 1 122 ? -4.391 20.234 12.031 1 89 122 THR A CA 1
ATOM 950 C C . THR A 1 122 ? -4.789 21.453 12.859 1 89 122 THR A C 1
ATOM 952 O O . THR A 1 122 ? -4.027 22.406 12.961 1 89 122 THR A O 1
ATOM 955 N N . ASN A 1 123 ? -5.93 21.469 13.438 1 86.06 123 ASN A N 1
ATOM 956 C CA . ASN A 1 123 ? -6.445 22.578 14.219 1 86.06 123 ASN A CA 1
ATOM 957 C C . ASN A 1 123 ? -6.027 22.484 15.68 1 86.06 123 ASN A C 1
ATOM 959 O O . ASN A 1 123 ? -6.637 23.109 16.547 1 86.06 123 ASN A O 1
ATOM 963 N N . ASP A 1 124 ? -5.133 21.531 16.062 1 84.81 124 ASP A N 1
ATOM 964 C CA . ASP A 1 124 ? -4.488 21.359 17.359 1 84.81 124 ASP A CA 1
ATOM 965 C C . ASP A 1 124 ? -5.434 20.672 18.344 1 84.81 124 ASP A C 1
ATOM 967 O O . ASP A 1 124 ? -5.16 20.641 19.547 1 84.81 124 ASP A O 1
ATOM 971 N N . SER A 1 125 ? -6.57 20.266 17.828 1 86.25 125 SER A N 1
ATOM 972 C CA . SER A 1 125 ? -7.379 19.391 18.656 1 86.25 125 SER A CA 1
ATOM 973 C C . SER A 1 125 ? -6.836 17.969 18.641 1 86.25 125 SER A C 1
ATOM 975 O O . SER A 1 125 ? -6.035 17.609 17.766 1 86.25 125 SER A O 1
ATOM 977 N N . CYS A 1 126 ? -7.242 17.25 19.656 1 88.25 126 CYS A N 1
ATOM 978 C CA . CYS A 1 126 ? -6.664 15.922 19.828 1 88.25 126 CYS A CA 1
ATOM 979 C C . CYS A 1 126 ? -7.75 14.852 19.828 1 88.25 126 CYS A C 1
ATOM 981 O O . CYS A 1 126 ? -8.812 15.039 20.422 1 88.25 126 CYS A O 1
ATOM 983 N N . LEU A 1 127 ? -7.492 13.836 19.062 1 88.12 127 LEU A N 1
ATOM 984 C CA . LEU A 1 127 ? -8.344 12.648 19.047 1 88.12 127 LEU A CA 1
ATOM 985 C C . LEU A 1 127 ? -7.68 11.492 19.797 1 88.12 127 LEU A C 1
ATOM 987 O O . LEU A 1 127 ? -6.703 10.914 19.312 1 88.12 127 LEU A O 1
ATOM 991 N N . HIS A 1 128 ? -8.273 11.172 20.938 1 83.19 128 HIS A N 1
ATOM 992 C CA . HIS A 1 128 ? -7.703 10.086 21.734 1 83.19 128 HIS A CA 1
ATOM 993 C C . HIS A 1 128 ? -8.102 8.727 21.172 1 83.19 128 HIS A C 1
ATOM 995 O O . HIS A 1 128 ? -9.195 8.57 20.625 1 83.1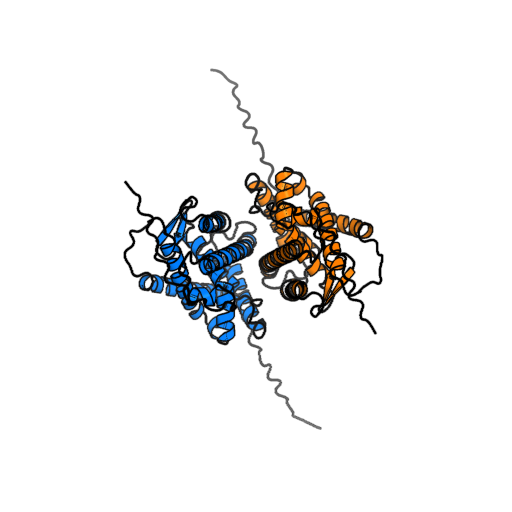9 128 HIS A O 1
ATOM 1001 N N . ARG A 1 129 ? -7.324 7.789 21.344 1 78.25 129 ARG A N 1
ATOM 1002 C CA . ARG A 1 129 ? -7.531 6.438 20.844 1 78.25 129 ARG A CA 1
ATOM 1003 C C . ARG A 1 129 ? -8.852 5.859 21.359 1 78.25 129 ARG A C 1
ATOM 1005 O O . ARG A 1 129 ? -9.539 5.137 20.625 1 78.25 129 ARG A O 1
ATOM 1012 N N . ASP A 1 130 ? -9.273 6.145 22.531 1 70.5 130 ASP A N 1
ATOM 1013 C CA . ASP A 1 130 ? -10.453 5.566 23.172 1 70.5 130 ASP A CA 1
ATOM 1014 C C . ASP A 1 130 ? -11.594 6.578 23.234 1 70.5 130 ASP A C 1
ATOM 1016 O O . ASP A 1 130 ? -12.477 6.473 24.094 1 70.5 130 ASP A O 1
ATOM 1020 N N . THR A 1 131 ? -11.586 7.469 22.281 1 65 131 THR A N 1
ATOM 1021 C CA . THR A 1 131 ? -12.648 8.461 22.375 1 65 131 THR A CA 1
ATOM 1022 C C . THR A 1 131 ? -14 7.836 22.047 1 65 131 THR A C 1
ATOM 1024 O O . THR A 1 131 ? -14.188 7.258 20.984 1 65 131 THR A O 1
ATOM 1027 N N . PRO A 1 132 ? -14.883 7.617 23.016 1 57.31 132 PRO A N 1
ATOM 1028 C CA . PRO A 1 132 ? -16.203 6.988 22.875 1 57.31 132 PRO A CA 1
ATOM 1029 C C . PRO A 1 132 ? -17.062 7.66 21.812 1 57.31 132 PRO A C 1
ATOM 1031 O O . PRO A 1 132 ? -17.938 7.016 21.219 1 57.31 132 PRO A O 1
ATOM 1034 N N . ALA A 1 133 ? -16.953 8.883 21.562 1 54 133 ALA A N 1
ATOM 1035 C CA . ALA A 1 133 ? -18.031 9.656 20.953 1 54 133 ALA A CA 1
ATOM 1036 C C . ALA A 1 133 ? -18.109 9.391 19.453 1 54 133 ALA A C 1
ATOM 1038 O O . ALA A 1 133 ? -19.172 9.562 18.844 1 54 133 ALA A O 1
ATOM 1039 N N . ILE A 1 134 ? -16.953 8.922 18.812 1 59.09 134 ILE A N 1
ATOM 1040 C CA . ILE A 1 134 ? -17.062 8.812 17.359 1 59.09 134 ILE A CA 1
ATOM 1041 C C . ILE A 1 134 ? -16.547 7.441 16.906 1 59.09 134 ILE A C 1
ATOM 1043 O O . ILE A 1 134 ? -15.398 7.301 16.5 1 59.09 134 ILE A O 1
ATOM 1047 N N . PRO A 1 135 ? -17.406 6.383 17.156 1 54.88 135 PRO A N 1
ATOM 1048 C CA . PRO A 1 135 ? -16.875 5.016 17.078 1 54.88 135 PRO A CA 1
ATOM 1049 C C . PRO A 1 135 ? -16.062 4.766 15.812 1 54.88 135 PRO A C 1
ATOM 1051 O O . PRO A 1 135 ? -14.961 4.215 15.875 1 54.88 135 PRO A O 1
ATOM 1054 N N . ASP A 1 136 ? -16.578 5.188 14.664 1 59.78 136 ASP A N 1
ATOM 1055 C CA . ASP A 1 136 ? -15.914 4.82 13.414 1 59.78 136 ASP A CA 1
ATOM 1056 C C . ASP A 1 136 ? -14.609 5.586 13.242 1 59.78 136 ASP A C 1
ATOM 1058 O O . ASP A 1 136 ? -13.602 5.02 12.812 1 59.78 136 ASP A O 1
ATOM 1062 N N . VAL A 1 137 ? -14.539 6.773 13.656 1 63.91 137 VAL A N 1
ATOM 1063 C CA . VAL A 1 137 ? -13.344 7.598 13.531 1 63.91 137 VAL A CA 1
ATOM 1064 C C . VAL A 1 137 ? -12.266 7.082 14.484 1 63.91 137 VAL A C 1
ATOM 1066 O O . VAL A 1 137 ? -11.07 7.168 14.18 1 63.91 137 VAL A O 1
ATOM 1069 N N . ASN A 1 138 ? -12.711 6.328 15.328 1 69.31 138 ASN A N 1
ATOM 1070 C CA . ASN A 1 138 ? -11.781 5.797 16.312 1 69.31 138 ASN A CA 1
ATOM 1071 C C . ASN A 1 138 ? -10.945 4.656 15.75 1 69.31 138 ASN A C 1
ATOM 1073 O O . ASN A 1 138 ? -9.75 4.551 16.047 1 69.31 138 ASN A O 1
ATOM 1077 N N . ARG A 1 139 ? -11.516 4.012 14.859 1 83.06 139 ARG A N 1
ATOM 1078 C CA . ARG A 1 139 ? -10.773 2.891 14.289 1 83.06 139 ARG A CA 1
ATOM 1079 C C . ARG A 1 139 ? -9.656 3.381 13.383 1 83.06 139 ARG A C 1
ATOM 1081 O O . ARG A 1 139 ? -8.531 2.871 13.438 1 83.06 139 ARG A O 1
ATOM 1088 N N . VAL A 1 140 ? -9.938 4.379 12.609 1 89.75 140 VAL A N 1
ATOM 1089 C CA . VAL A 1 140 ? -8.953 4.941 11.703 1 89.75 140 VAL A CA 1
ATOM 1090 C C . VAL A 1 140 ? -7.836 5.617 12.5 1 89.75 140 VAL A C 1
ATOM 1092 O O . VAL A 1 140 ? -6.656 5.441 12.188 1 89.75 140 VAL A O 1
ATOM 1095 N N . ALA A 1 141 ? -8.234 6.305 13.547 1 89.62 141 ALA A N 1
ATOM 1096 C CA . ALA A 1 141 ? -7.254 6.969 14.398 1 89.62 141 ALA A CA 1
ATOM 1097 C C . ALA A 1 141 ? -6.312 5.953 15.039 1 89.62 141 ALA A C 1
ATOM 1099 O O . ALA A 1 141 ? -5.102 6.164 15.086 1 89.62 141 ALA A O 1
ATOM 1100 N N . ALA A 1 142 ? -6.914 4.926 15.516 1 91 142 ALA A N 1
ATOM 1101 C CA . ALA A 1 142 ? -6.113 3.875 16.141 1 91 142 ALA A CA 1
ATOM 1102 C C . ALA A 1 142 ? -5.148 3.25 15.133 1 91 142 ALA A C 1
ATOM 1104 O O . ALA A 1 142 ? -3.998 2.953 15.469 1 91 142 ALA A O 1
ATOM 1105 N N . ARG A 1 143 ? -5.59 3.064 13.938 1 93.06 143 ARG A N 1
ATOM 1106 C CA . ARG A 1 143 ? -4.75 2.473 12.898 1 93.06 143 ARG A CA 1
ATOM 1107 C C . ARG A 1 143 ? -3.611 3.41 12.516 1 93.06 143 ARG A C 1
ATOM 1109 O O . ARG A 1 143 ? -2.488 2.961 12.273 1 93.06 143 ARG A O 1
ATOM 1116 N N . ILE A 1 144 ? -3.932 4.688 12.461 1 96 144 ILE A N 1
ATOM 1117 C CA . ILE A 1 144 ? -2.875 5.648 12.164 1 96 144 ILE A CA 1
ATOM 1118 C C . ILE A 1 144 ? -1.794 5.574 13.242 1 96 144 ILE A C 1
ATOM 1120 O O . ILE A 1 144 ? -0.601 5.535 12.93 1 96 144 ILE A O 1
ATOM 1124 N N . LEU A 1 145 ? -2.205 5.504 14.477 1 94.69 145 LEU A N 1
ATOM 1125 C CA . LEU A 1 145 ? -1.266 5.465 15.594 1 94.69 145 LEU A CA 1
ATOM 1126 C C . LEU A 1 145 ? -0.422 4.195 15.555 1 94.69 145 LEU A C 1
ATOM 1128 O O . LEU A 1 145 ? 0.807 4.262 15.633 1 94.69 145 LEU A O 1
ATOM 1132 N N . ASP A 1 146 ? -1.089 3.113 15.289 1 93.75 146 ASP A N 1
ATOM 1133 C CA . ASP A 1 146 ? -0.422 1.818 15.391 1 93.75 146 ASP A CA 1
ATOM 1134 C C . ASP A 1 146 ? 0.392 1.521 14.133 1 93.75 146 ASP A C 1
ATOM 1136 O O . ASP A 1 146 ? 1.464 0.918 14.211 1 93.75 146 ASP A O 1
ATOM 1140 N N . HIS A 1 147 ? -0.096 1.97 12.992 1 95.69 147 HIS A N 1
ATOM 1141 C CA . HIS A 1 147 ? 0.462 1.475 11.742 1 95.69 147 HIS A CA 1
ATOM 1142 C C . HIS A 1 147 ? 1.32 2.537 11.062 1 95.69 147 HIS A C 1
ATOM 1144 O O . HIS A 1 147 ? 2.043 2.24 10.109 1 95.69 147 HIS A O 1
ATOM 1150 N N . LEU A 1 148 ? 1.295 3.764 11.555 1 97.06 148 LEU A N 1
ATOM 1151 C CA . LEU A 1 148 ? 2.107 4.812 10.945 1 97.06 148 LEU A CA 1
ATOM 1152 C C . LEU A 1 148 ? 2.912 5.562 12 1 97.06 148 LEU A C 1
ATOM 1154 O O . LEU A 1 148 ? 4.145 5.551 11.969 1 97.06 148 LEU A O 1
ATOM 1158 N N . THR A 1 149 ? 2.209 6.078 13.008 1 97.62 149 THR A N 1
ATOM 1159 C CA . THR A 1 149 ? 2.867 6.934 13.992 1 97.62 149 THR A CA 1
ATOM 1160 C C . THR A 1 149 ? 3.939 6.16 14.75 1 97.62 149 THR A C 1
ATOM 1162 O O . THR A 1 149 ? 5.074 6.625 14.883 1 97.62 149 THR A O 1
ATOM 1165 N N . GLN A 1 150 ? 3.549 5.031 15.234 1 96.25 150 GLN A N 1
ATOM 1166 C CA . GLN A 1 150 ? 4.496 4.23 16 1 96.25 150 GLN A CA 1
ATOM 1167 C C . GLN A 1 150 ? 5.684 3.809 15.133 1 96.25 150 GLN A C 1
ATOM 1169 O O . GLN A 1 150 ? 6.836 3.982 15.531 1 96.25 150 GLN A O 1
ATOM 1174 N N . PRO A 1 151 ? 5.434 3.281 13.953 1 97.12 151 PRO A N 1
ATOM 1175 C CA . PRO A 1 151 ? 6.57 2.961 13.094 1 97.12 151 PRO A CA 1
ATOM 1176 C C . PRO A 1 151 ? 7.418 4.188 12.758 1 97.12 151 PRO A C 1
ATOM 1178 O O . PRO A 1 151 ? 8.648 4.09 12.688 1 97.12 151 PRO A O 1
ATOM 1181 N N . MET A 1 152 ? 6.805 5.34 12.516 1 98.06 152 MET A N 1
ATOM 1182 C CA . MET A 1 152 ? 7.543 6.57 12.242 1 98.06 152 MET A CA 1
ATOM 1183 C C . MET A 1 152 ? 8.477 6.906 13.406 1 98.06 152 MET A C 1
ATOM 1185 O O . MET A 1 152 ? 9.617 7.316 13.188 1 98.06 152 MET A O 1
ATOM 1189 N N . ARG A 1 153 ? 7.98 6.695 14.594 1 97.31 153 ARG A N 1
ATOM 1190 C CA . ARG A 1 153 ? 8.781 6.934 15.789 1 97.31 153 ARG A CA 1
ATOM 1191 C C . ARG A 1 153 ? 9.953 5.957 15.867 1 97.31 153 ARG A C 1
ATOM 1193 O O . ARG A 1 153 ? 11.086 6.367 16.109 1 97.31 153 ARG A O 1
ATOM 1200 N N . CYS A 1 154 ? 9.656 4.703 15.641 1 96.12 154 CYS A N 1
ATOM 1201 C CA . CYS A 1 154 ? 10.664 3.652 15.727 1 96.12 154 CYS A CA 1
ATOM 1202 C C . CYS A 1 154 ? 11.766 3.861 14.695 1 96.12 154 CYS A C 1
ATOM 1204 O O . CYS A 1 154 ? 12.93 3.545 14.945 1 96.12 154 CYS A O 1
ATOM 1206 N N . LEU A 1 155 ? 11.391 4.484 13.602 1 97.81 155 LEU A N 1
ATOM 1207 C CA . LEU A 1 155 ? 12.344 4.688 12.516 1 97.81 155 LEU A CA 1
ATOM 1208 C C . LEU A 1 155 ? 12.992 6.066 12.609 1 97.81 155 LEU A C 1
ATOM 1210 O O . LEU A 1 155 ? 13.828 6.422 11.773 1 97.81 155 LEU A O 1
ATOM 1214 N N . HIS A 1 156 ? 12.586 6.867 13.57 1 97.62 156 HIS A N 1
ATOM 1215 C CA . HIS A 1 156 ? 13.109 8.211 13.766 1 97.62 156 HIS A CA 1
ATOM 1216 C C . HIS A 1 156 ? 12.938 9.062 12.508 1 97.62 156 HIS A C 1
ATOM 1218 O O . HIS A 1 156 ? 13.891 9.703 12.062 1 97.62 156 HIS A O 1
ATOM 1224 N N . MET A 1 157 ? 11.734 8.984 11.977 1 98.12 157 MET A N 1
ATOM 1225 C CA . MET A 1 157 ? 11.477 9.727 10.742 1 98.12 157 MET A CA 1
ATOM 1226 C C . MET A 1 157 ? 11.656 11.227 10.961 1 98.12 157 MET A C 1
ATOM 1228 O O . MET A 1 157 ? 11.109 11.781 11.922 1 98.12 157 MET A O 1
ATOM 1232 N N . ASP A 1 158 ? 12.438 11.844 10.148 1 97.94 158 ASP A N 1
ATOM 1233 C CA . ASP A 1 158 ? 12.602 13.297 10.242 1 97.94 158 ASP A CA 1
ATOM 1234 C C . ASP A 1 158 ? 11.805 14.008 9.148 1 97.94 158 ASP A C 1
ATOM 1236 O O . ASP A 1 158 ? 11.109 13.359 8.359 1 97.94 158 ASP A O 1
ATOM 1240 N N . GLU A 1 159 ? 11.812 15.258 9.102 1 97.69 159 GLU A N 1
ATOM 1241 C CA . GLU A 1 159 ? 10.969 16.047 8.203 1 97.69 159 GLU A CA 1
ATOM 1242 C C . GLU A 1 159 ? 11.383 15.859 6.75 1 97.69 159 GLU A C 1
ATOM 1244 O O . GLU A 1 159 ? 10.547 15.883 5.852 1 97.69 159 GLU A O 1
ATOM 1249 N N . SER A 1 160 ? 12.711 15.703 6.492 1 98.44 160 SER A N 1
ATOM 1250 C CA . SER A 1 160 ? 13.188 15.453 5.133 1 98.44 160 SER A CA 1
ATOM 1251 C C . SER A 1 160 ? 12.602 14.164 4.57 1 98.44 160 SER A C 1
ATOM 1253 O O . SER A 1 160 ? 12.227 14.109 3.398 1 98.44 160 SER A O 1
ATOM 1255 N N . GLU A 1 161 ? 12.578 13.156 5.438 1 98.62 161 GLU A N 1
ATOM 1256 C CA . GLU A 1 161 ? 12.023 11.867 5.047 1 98.62 161 GLU A CA 1
ATOM 1257 C C . GLU A 1 161 ? 10.508 11.945 4.891 1 98.62 161 GLU A C 1
ATOM 1259 O O . GLU A 1 161 ? 9.945 11.398 3.939 1 98.62 161 GLU A O 1
ATOM 1264 N N . TYR A 1 162 ? 9.891 12.688 5.797 1 98.62 162 TYR A N 1
ATOM 1265 C CA . TYR A 1 162 ? 8.453 12.922 5.785 1 98.62 162 TYR A CA 1
ATOM 1266 C C . TYR A 1 162 ? 8.023 13.602 4.488 1 98.62 162 TYR A C 1
ATOM 1268 O O . TYR A 1 162 ? 7.121 13.109 3.799 1 98.62 162 TYR A O 1
ATOM 1276 N N . VAL A 1 163 ? 8.656 14.648 4.055 1 98.62 163 VAL A N 1
ATOM 1277 C CA . VAL A 1 163 ? 8.258 15.398 2.865 1 98.62 163 VAL A CA 1
ATOM 1278 C C . VAL A 1 163 ? 8.586 14.586 1.612 1 98.62 163 VAL A C 1
ATOM 1280 O O . VAL A 1 163 ? 7.875 14.672 0.608 1 98.62 163 VAL A O 1
ATOM 1283 N N . SER A 1 164 ? 9.656 13.797 1.646 1 98.75 164 SER A N 1
ATOM 1284 C CA . SER A 1 164 ? 9.992 12.93 0.523 1 98.75 164 SER A CA 1
ATOM 1285 C C . SER A 1 164 ? 8.914 11.867 0.31 1 98.75 164 SER A C 1
ATOM 1287 O O . SER A 1 164 ? 8.523 11.594 -0.827 1 98.75 164 SER A O 1
ATOM 1289 N N . MET A 1 165 ? 8.438 11.281 1.418 1 98.56 165 MET A N 1
ATOM 1290 C CA . MET A 1 165 ? 7.395 10.266 1.324 1 98.56 165 MET A CA 1
ATOM 1291 C C . MET A 1 165 ? 6.098 10.867 0.789 1 98.56 165 MET A C 1
ATOM 1293 O O . MET A 1 165 ? 5.398 10.242 -0.005 1 98.56 165 MET A O 1
ATOM 1297 N N . LYS A 1 166 ? 5.773 12.078 1.252 1 98.69 166 LYS A N 1
ATOM 1298 C CA . LYS A 1 166 ? 4.629 12.789 0.693 1 98.69 166 LYS A CA 1
ATOM 1299 C C . LYS A 1 166 ? 4.754 12.93 -0.821 1 98.69 166 LYS A C 1
ATOM 1301 O O . LYS A 1 166 ? 3.793 12.688 -1.554 1 98.69 166 LYS A O 1
ATOM 1306 N N . ALA A 1 167 ? 5.945 13.336 -1.244 1 98.88 167 ALA A N 1
ATOM 1307 C CA . ALA A 1 167 ? 6.16 13.57 -2.67 1 98.88 167 ALA A CA 1
ATOM 1308 C C . ALA A 1 167 ? 6.09 12.258 -3.457 1 98.88 167 ALA A C 1
ATOM 1310 O O . ALA A 1 167 ? 5.535 12.227 -4.559 1 98.88 167 ALA A O 1
ATOM 1311 N N . VAL A 1 168 ? 6.617 11.18 -2.9 1 98.75 168 VAL A N 1
ATOM 1312 C CA . VAL A 1 168 ? 6.543 9.875 -3.547 1 98.75 168 VAL A CA 1
ATOM 1313 C C . VAL A 1 168 ? 5.082 9.469 -3.736 1 98.75 168 VAL A C 1
ATOM 1315 O O . VAL A 1 168 ? 4.707 8.945 -4.789 1 98.75 168 VAL A O 1
ATOM 1318 N N . ALA A 1 169 ? 4.309 9.711 -2.719 1 98.69 169 ALA A N 1
ATOM 1319 C CA . ALA A 1 169 ? 2.896 9.344 -2.76 1 98.69 169 ALA A CA 1
ATOM 1320 C C . ALA A 1 169 ? 2.121 10.242 -3.715 1 98.69 169 ALA A C 1
ATOM 1322 O O . ALA A 1 169 ? 1.189 9.797 -4.387 1 98.69 169 ALA A O 1
ATOM 1323 N N . LEU A 1 170 ? 2.498 11.5 -3.773 1 98.81 170 LEU A N 1
ATOM 1324 C CA . LEU A 1 170 ? 1.82 12.445 -4.648 1 98.81 170 LEU A CA 1
ATOM 1325 C C . LEU A 1 170 ? 2.059 12.094 -6.113 1 98.81 170 LEU A C 1
ATOM 1327 O O . LEU A 1 170 ? 1.115 12.055 -6.91 1 98.81 170 LEU A O 1
ATOM 1331 N N . PHE A 1 171 ? 3.283 11.875 -6.441 1 98.69 171 PHE A N 1
ATOM 1332 C CA . PHE A 1 171 ? 3.633 11.633 -7.836 1 98.69 171 PHE A CA 1
ATOM 1333 C C . PHE A 1 171 ? 3.498 10.156 -8.172 1 98.69 171 PHE A C 1
ATOM 1335 O O . PHE A 1 171 ? 4.496 9.484 -8.453 1 98.69 171 PHE A O 1
ATOM 1342 N N . ASP A 1 172 ? 2.336 9.734 -8.172 1 97.88 172 ASP A N 1
ATOM 1343 C CA . ASP A 1 172 ? 1.985 8.359 -8.523 1 97.88 172 ASP A CA 1
ATOM 1344 C C . ASP A 1 172 ? 1.607 8.258 -10 1 97.88 172 ASP A C 1
ATOM 1346 O O . ASP A 1 172 ? 0.537 8.711 -10.406 1 97.88 172 ASP A O 1
ATOM 1350 N N . PRO A 1 173 ? 2.441 7.625 -10.789 1 96.56 173 PRO A N 1
ATOM 1351 C CA . PRO A 1 173 ? 2.16 7.531 -12.219 1 96.56 173 PRO A CA 1
ATOM 1352 C C . PRO A 1 173 ? 0.968 6.629 -12.531 1 96.56 173 PRO A C 1
ATOM 1354 O O . PRO A 1 173 ? 0.487 6.605 -13.672 1 96.56 173 PRO A O 1
ATOM 1357 N N . LEU A 1 174 ? 0.451 5.965 -11.492 1 93.88 174 LEU A N 1
ATOM 1358 C CA . LEU A 1 174 ? -0.627 5 -11.688 1 93.88 174 LEU A CA 1
ATOM 1359 C C . LEU A 1 174 ? -1.974 5.605 -11.305 1 93.88 174 LEU A C 1
ATOM 1361 O O . LEU A 1 174 ? -3.01 4.949 -11.422 1 93.88 174 LEU A O 1
ATOM 1365 N N . ALA A 1 175 ? -1.962 6.789 -10.859 1 95.25 175 ALA A N 1
ATOM 1366 C CA . ALA A 1 175 ? -3.205 7.457 -10.484 1 95.25 175 ALA A CA 1
ATOM 1367 C C . ALA A 1 175 ? -4.172 7.52 -11.664 1 95.25 175 ALA A C 1
ATOM 1369 O O . ALA A 1 175 ? -3.758 7.727 -12.805 1 95.25 175 ALA A O 1
ATOM 1370 N N . LYS A 1 176 ? -5.43 7.359 -11.336 1 93 176 LYS A N 1
ATOM 1371 C CA . LYS A 1 176 ? -6.461 7.477 -12.359 1 93 176 LYS A CA 1
ATOM 1372 C C . LYS A 1 176 ? -6.496 8.883 -12.945 1 93 176 LYS A C 1
ATOM 1374 O O . LYS A 1 176 ? -6.508 9.867 -12.211 1 93 176 LYS A O 1
ATOM 1379 N N . GLY A 1 177 ? -6.414 9 -14.273 1 93.75 177 GLY A N 1
ATOM 1380 C CA . GLY A 1 177 ? -6.559 10.297 -14.922 1 93.75 177 GLY A CA 1
ATOM 1381 C C . GLY A 1 177 ? -5.234 10.891 -15.359 1 93.75 177 GLY A C 1
ATOM 1382 O O . GLY A 1 177 ? -5.203 11.961 -15.977 1 93.75 177 GLY A O 1
ATOM 1383 N N . VAL A 1 178 ? -4.145 10.125 -15.094 1 96.75 178 VAL A N 1
ATOM 1384 C CA . VAL A 1 178 ? -2.865 10.727 -15.453 1 96.75 178 VAL A CA 1
ATOM 1385 C C . VAL A 1 178 ? -2.141 9.836 -16.469 1 96.75 178 VAL A C 1
ATOM 1387 O O . VAL A 1 178 ? -0.925 9.945 -16.641 1 96.75 178 VAL A O 1
ATOM 1390 N N . GLU A 1 179 ? -2.836 8.961 -17.125 1 93.62 179 GLU A N 1
ATOM 1391 C CA . GLU A 1 179 ? -2.252 7.965 -18.016 1 93.62 179 GLU A CA 1
ATOM 1392 C C . GLU A 1 179 ? -1.402 8.625 -19.094 1 93.62 179 GLU A C 1
ATOM 1394 O O . GLU A 1 179 ? -0.312 8.148 -19.406 1 93.62 179 GLU A O 1
ATOM 1399 N N . SER A 1 180 ? -1.839 9.812 -19.641 1 95.75 180 SER A N 1
ATOM 1400 C CA . SER A 1 180 ? -1.149 10.508 -20.719 1 95.75 180 SER A CA 1
ATOM 1401 C C . SER A 1 180 ? 0.139 11.156 -20.234 1 95.75 180 SER A C 1
ATOM 1403 O O . SER A 1 180 ? 1.01 11.508 -21.031 1 95.75 180 SER A O 1
ATOM 1405 N N . TYR A 1 181 ? 0.277 11.258 -18.906 1 97.06 181 TYR A N 1
ATOM 1406 C CA . TYR A 1 181 ? 1.427 11.961 -18.328 1 97.06 181 TYR A CA 1
ATOM 1407 C C . TYR A 1 181 ? 2.207 11.055 -17.391 1 97.06 181 TYR A C 1
ATOM 1409 O O . TYR A 1 181 ? 3.021 11.523 -16.594 1 97.06 181 TYR A O 1
ATOM 1417 N N . SER A 1 182 ? 1.951 9.758 -17.516 1 96.38 182 SER A N 1
ATOM 1418 C CA . SER A 1 182 ? 2.521 8.773 -16.594 1 96.38 182 SER A CA 1
ATOM 1419 C C . SER A 1 182 ? 4.047 8.797 -16.641 1 96.38 182 SER A C 1
ATOM 1421 O O . SER A 1 182 ? 4.707 8.672 -15.609 1 96.38 182 SER A O 1
ATOM 1423 N N . THR A 1 183 ? 4.637 9.008 -17.797 1 96.62 183 THR A N 1
ATOM 1424 C CA . THR A 1 183 ? 6.086 9.016 -17.953 1 96.62 183 THR A CA 1
ATOM 1425 C C . THR A 1 183 ? 6.711 10.195 -17.219 1 96.62 183 THR A C 1
ATOM 1427 O O . THR A 1 183 ? 7.711 10.039 -16.516 1 96.62 183 THR A O 1
ATOM 1430 N N . ALA A 1 184 ? 6.094 11.344 -17.391 1 97.62 184 ALA A N 1
ATOM 1431 C CA . ALA A 1 184 ? 6.598 12.539 -16.719 1 97.62 184 ALA A CA 1
ATOM 1432 C C . ALA A 1 184 ? 6.48 12.414 -15.211 1 97.62 184 ALA A C 1
ATOM 1434 O O . ALA A 1 184 ? 7.391 12.805 -14.477 1 97.62 184 ALA A O 1
ATOM 1435 N N . ILE A 1 185 ? 5.398 11.914 -14.742 1 98.44 185 ILE A N 1
ATOM 1436 C CA . ILE A 1 185 ? 5.156 11.734 -13.32 1 98.44 185 ILE A CA 1
ATOM 1437 C C . ILE A 1 185 ? 6.133 10.711 -12.75 1 98.44 185 ILE A C 1
ATOM 1439 O O . ILE A 1 185 ? 6.68 10.898 -11.664 1 98.44 185 ILE A O 1
ATOM 1443 N N . GLU A 1 186 ? 6.367 9.633 -13.5 1 97.38 186 GLU A N 1
ATOM 1444 C CA . GLU A 1 186 ? 7.324 8.609 -13.094 1 97.38 186 GLU A CA 1
ATOM 1445 C C . GLU A 1 186 ? 8.734 9.188 -12.992 1 97.38 186 GLU A C 1
ATOM 1447 O O . GLU A 1 186 ? 9.477 8.867 -12.055 1 97.38 186 GLU A O 1
ATOM 1452 N N . ARG A 1 187 ? 9.07 9.992 -13.891 1 97.25 187 ARG A N 1
ATOM 1453 C CA . ARG A 1 187 ? 10.383 10.633 -13.859 1 97.25 187 ARG A CA 1
ATOM 1454 C C . ARG A 1 187 ? 10.547 11.477 -12.594 1 97.25 187 ARG A C 1
ATOM 1456 O O . ARG A 1 187 ? 11.594 11.438 -11.953 1 97.25 187 ARG A O 1
ATOM 1463 N N . THR A 1 188 ? 9.531 12.234 -12.297 1 97.88 188 THR A N 1
ATOM 1464 C CA . THR A 1 188 ? 9.562 13.047 -11.086 1 97.88 188 THR A CA 1
ATOM 1465 C C . THR A 1 188 ? 9.695 12.172 -9.844 1 97.88 188 THR A C 1
ATOM 1467 O O . THR A 1 188 ? 10.5 12.453 -8.961 1 97.88 188 THR A O 1
ATOM 1470 N N . ARG A 1 189 ? 8.906 11.109 -9.812 1 98.12 189 ARG A N 1
ATOM 1471 C CA . ARG A 1 189 ? 8.961 10.211 -8.656 1 98.12 189 ARG A CA 1
ATOM 1472 C C . ARG A 1 189 ? 10.352 9.594 -8.508 1 98.12 189 ARG A C 1
ATOM 1474 O O . ARG A 1 189 ? 10.836 9.398 -7.391 1 98.12 189 ARG A O 1
ATOM 1481 N N . GLN A 1 190 ? 11.023 9.289 -9.625 1 97.44 190 GLN A N 1
ATOM 1482 C CA . GLN A 1 190 ? 12.367 8.734 -9.578 1 97.44 190 GLN A CA 1
ATOM 1483 C C . GLN A 1 190 ? 13.367 9.742 -9.008 1 97.44 190 GLN A C 1
ATOM 1485 O O . GLN A 1 190 ? 14.281 9.367 -8.273 1 97.44 190 GLN A O 1
ATOM 1490 N N . GLN A 1 191 ? 13.117 10.977 -9.336 1 97.19 191 GLN A N 1
ATOM 1491 C CA . GLN A 1 191 ? 13.969 12.016 -8.773 1 97.19 191 GLN A CA 1
ATOM 1492 C C . GLN A 1 191 ? 13.781 12.125 -7.258 1 97.19 191 GLN A C 1
ATOM 1494 O O . GLN A 1 191 ? 14.758 12.258 -6.516 1 97.19 191 GLN A O 1
ATOM 1499 N N . VAL A 1 192 ? 12.578 12.055 -6.84 1 98.19 192 VAL A N 1
ATOM 1500 C CA . VAL A 1 192 ? 12.281 12.094 -5.41 1 98.19 192 VAL A CA 1
ATOM 1501 C C . VAL A 1 192 ? 12.914 10.891 -4.719 1 98.19 192 VAL A C 1
ATOM 1503 O O . VAL A 1 192 ? 13.539 11.031 -3.662 1 98.19 192 VAL A O 1
ATOM 1506 N N . LEU A 1 193 ? 12.773 9.734 -5.34 1 98.06 193 LEU A N 1
ATOM 1507 C CA . LEU A 1 193 ? 13.305 8.508 -4.754 1 98.06 193 LEU A CA 1
ATOM 1508 C C . LEU A 1 193 ? 14.82 8.562 -4.645 1 98.06 193 LEU A C 1
ATOM 1510 O O . LEU A 1 193 ? 15.398 8.086 -3.66 1 98.06 193 LEU A O 1
ATOM 1514 N N . CYS A 1 194 ? 15.383 9.156 -5.617 1 97.5 194 CYS A N 1
ATOM 1515 C CA . CYS A 1 194 ? 16.828 9.312 -5.598 1 97.5 194 CYS A CA 1
ATOM 1516 C C . CYS A 1 194 ? 17.281 10.172 -4.422 1 97.5 194 CYS A C 1
ATOM 1518 O O . CYS A 1 194 ? 18.188 9.797 -3.678 1 97.5 194 CYS A O 1
ATOM 1520 N N . ALA A 1 195 ? 16.672 11.281 -4.301 1 98.06 195 ALA A N 1
ATOM 1521 C CA . ALA A 1 195 ? 16.984 12.195 -3.205 1 98.06 195 ALA A CA 1
ATOM 1522 C C . ALA A 1 195 ? 16.688 11.555 -1.853 1 98.06 195 ALA A C 1
ATOM 1524 O O . ALA A 1 195 ? 17.484 11.68 -0.911 1 98.06 195 ALA A O 1
ATOM 1525 N N . PHE A 1 196 ? 15.609 10.859 -1.751 1 98.25 196 PHE A N 1
ATOM 1526 C CA . PHE A 1 196 ? 15.18 10.172 -0.537 1 98.25 196 PHE A CA 1
ATOM 1527 C C . PHE A 1 196 ? 16.172 9.102 -0.132 1 98.25 196 PHE A C 1
ATOM 1529 O O . PHE A 1 196 ? 16.609 9.047 1.024 1 98.25 196 PHE A O 1
ATOM 1536 N N . GLU A 1 197 ? 16.484 8.297 -1.105 1 97.38 197 GLU A N 1
ATOM 1537 C CA . GLU A 1 197 ? 17.453 7.23 -0.854 1 97.38 197 GLU A CA 1
ATOM 1538 C C . GLU A 1 197 ? 18.797 7.801 -0.409 1 97.38 197 GLU A C 1
ATOM 1540 O O . GLU A 1 197 ? 19.422 7.289 0.525 1 97.38 197 GLU A O 1
ATOM 1545 N N . ASN A 1 198 ? 19.25 8.859 -1.093 1 97 198 ASN A N 1
ATOM 1546 C CA . ASN A 1 198 ? 20.5 9.516 -0.709 1 97 198 ASN A CA 1
ATOM 1547 C C . ASN A 1 198 ? 20.438 10.031 0.726 1 97 198 ASN A C 1
ATOM 1549 O O . ASN A 1 198 ? 21.391 9.844 1.496 1 97 198 ASN A O 1
ATOM 1553 N N . HIS A 1 199 ? 19.375 10.594 1.076 1 97.75 199 HIS A N 1
ATOM 1554 C CA . HIS A 1 199 ? 19.219 11.148 2.418 1 97.75 199 HIS A CA 1
ATOM 1555 C C . HIS A 1 199 ? 19.234 10.047 3.471 1 97.75 199 HIS A C 1
ATOM 1557 O O . HIS A 1 199 ? 19.938 10.148 4.477 1 97.75 199 HIS A O 1
ATOM 1563 N N . VAL A 1 200 ? 18.484 8.977 3.258 1 97.81 200 VAL A N 1
ATOM 1564 C CA . VAL A 1 200 ? 18.297 7.914 4.238 1 97.81 200 VAL A CA 1
ATOM 1565 C C . VAL A 1 200 ? 19.609 7.133 4.398 1 97.81 200 VAL A C 1
ATOM 1567 O O . VAL A 1 200 ? 19.969 6.734 5.508 1 97.81 200 VAL A O 1
ATOM 1570 N N . THR A 1 201 ? 20.344 6.992 3.301 1 95.44 201 THR A N 1
ATOM 1571 C CA . THR A 1 201 ? 21.484 6.07 3.326 1 95.44 201 THR A CA 1
ATOM 1572 C C . THR A 1 201 ? 22.781 6.824 3.572 1 95.44 201 THR A C 1
ATOM 1574 O O . THR A 1 201 ? 23.766 6.246 4.062 1 95.44 201 THR A O 1
ATOM 1577 N N . LYS A 1 202 ? 22.844 8.172 3.293 1 95.69 202 LYS A N 1
ATOM 1578 C CA . LYS A 1 202 ? 24.141 8.867 3.348 1 95.69 202 LYS A CA 1
ATOM 1579 C C . LYS A 1 202 ? 24.078 10.047 4.316 1 95.69 202 LYS A C 1
ATOM 1581 O O . LYS A 1 202 ? 25.094 10.406 4.914 1 95.69 202 LYS A O 1
ATOM 1586 N N . VAL A 1 203 ? 22.984 10.648 4.5 1 96.31 203 VAL A N 1
ATOM 1587 C CA . VAL A 1 203 ? 22.922 11.93 5.191 1 96.31 203 VAL A CA 1
ATOM 1588 C C . VAL A 1 203 ? 22.344 11.734 6.59 1 96.31 203 VAL A C 1
ATOM 1590 O O . VAL A 1 203 ? 22.844 12.297 7.562 1 96.31 203 VAL A O 1
ATOM 1593 N N . SER A 1 204 ? 21.297 10.883 6.699 1 96.56 204 SER A N 1
ATOM 1594 C CA . SER A 1 204 ? 20.562 10.703 7.945 1 96.56 204 SER A CA 1
ATOM 1595 C C . SER A 1 204 ? 21.484 10.242 9.07 1 96.56 204 SER A C 1
ATOM 1597 O O . SER A 1 204 ? 22.375 9.422 8.859 1 96.56 204 SER A O 1
ATOM 1599 N N . PRO A 1 205 ? 21.266 10.805 10.297 1 97.19 205 PRO A N 1
ATOM 1600 C CA . PRO A 1 205 ? 22.031 10.289 11.445 1 97.19 205 PRO A CA 1
ATOM 1601 C C . PRO A 1 205 ? 21.75 8.82 11.719 1 97.19 205 PRO A C 1
ATOM 1603 O O . PRO A 1 205 ? 22.516 8.164 12.445 1 97.19 205 PRO A O 1
ATOM 1606 N N . TYR A 1 206 ? 20.703 8.289 11.117 1 97.31 206 TYR A N 1
ATOM 1607 C CA . TYR A 1 206 ? 20.312 6.898 11.344 1 97.31 206 TYR A CA 1
ATOM 1608 C C . TYR A 1 206 ? 20.625 6.039 10.125 1 97.31 206 TYR A C 1
ATOM 1610 O O . TYR A 1 206 ? 20 5 9.906 1 97.31 206 TYR A O 1
ATOM 1618 N N . ARG A 1 207 ? 21.547 6.492 9.328 1 94.69 207 ARG A N 1
ATOM 1619 C CA . ARG A 1 207 ? 21.891 5.84 8.07 1 94.69 207 ARG A CA 1
ATOM 1620 C C . ARG A 1 207 ? 22.391 4.422 8.305 1 94.69 207 ARG A C 1
ATOM 1622 O O . ARG A 1 207 ? 22.328 3.578 7.41 1 94.69 207 ARG A O 1
ATOM 1629 N N . GLU A 1 208 ? 22.797 4.07 9.531 1 94.56 208 GLU A N 1
ATOM 1630 C CA . GLU A 1 208 ? 23.359 2.758 9.82 1 94.56 208 GLU A CA 1
ATOM 1631 C C . GLU A 1 208 ? 22.281 1.774 10.258 1 94.56 208 GLU A C 1
ATOM 1633 O O . GLU A 1 208 ? 22.531 0.579 10.398 1 94.56 208 GLU A O 1
ATOM 1638 N N . MET A 1 209 ? 21.094 2.264 10.516 1 95 209 MET A N 1
ATOM 1639 C CA . MET A 1 209 ? 19.984 1.371 10.875 1 95 209 MET A CA 1
ATOM 1640 C C . MET A 1 209 ? 19.703 0.389 9.742 1 95 209 MET A C 1
ATOM 1642 O O . MET A 1 209 ? 19.484 0.796 8.602 1 95 209 MET A O 1
ATOM 1646 N N . PRO A 1 210 ? 19.719 -0.92 10.07 1 93.56 210 PRO A N 1
ATOM 1647 C CA . PRO A 1 210 ? 19.531 -1.919 9.016 1 93.56 210 PRO A CA 1
ATOM 1648 C C . PRO A 1 210 ? 18.156 -1.808 8.336 1 93.56 210 PRO A C 1
ATOM 1650 O O . PRO A 1 210 ? 17.156 -1.575 9.008 1 93.56 210 PRO A O 1
ATOM 1653 N N . GLN A 1 211 ? 18.109 -1.93 6.992 1 95.69 211 GLN A N 1
ATOM 1654 C CA . GLN A 1 211 ? 16.922 -1.975 6.152 1 95.69 211 GLN A CA 1
ATOM 1655 C C . GLN A 1 211 ? 16.047 -0.735 6.359 1 95.69 211 GLN A C 1
ATOM 1657 O O . GLN A 1 211 ? 14.828 -0.793 6.207 1 95.69 211 GLN A O 1
ATOM 1662 N N . ARG A 1 212 ? 16.641 0.342 6.723 1 97.25 212 ARG A N 1
ATOM 1663 C CA . ARG A 1 212 ? 15.852 1.509 7.113 1 97.25 212 ARG A CA 1
ATOM 1664 C C . ARG A 1 212 ? 15.07 2.064 5.93 1 97.25 212 ARG A C 1
ATOM 1666 O O . ARG A 1 212 ? 13.891 2.422 6.066 1 97.25 212 ARG A O 1
ATOM 1673 N N . LEU A 1 213 ? 15.719 2.133 4.75 1 97.56 213 LEU A N 1
ATOM 1674 C CA . LEU A 1 213 ? 15.031 2.625 3.562 1 97.56 213 LEU A CA 1
ATOM 1675 C C . LEU A 1 213 ? 13.805 1.772 3.25 1 97.56 213 LEU A C 1
ATOM 1677 O O . LEU A 1 213 ? 12.719 2.303 3.006 1 97.56 213 LEU A O 1
ATOM 1681 N N . ALA A 1 214 ? 14 0.483 3.275 1 97.81 214 ALA A N 1
ATOM 1682 C CA . ALA A 1 214 ? 12.898 -0.443 3.006 1 97.81 214 ALA A CA 1
ATOM 1683 C C . ALA A 1 214 ? 11.773 -0.262 4.016 1 97.81 214 ALA A C 1
ATOM 1685 O O . ALA A 1 214 ? 10.594 -0.228 3.641 1 97.81 214 ALA A O 1
ATOM 1686 N N . ASN A 1 215 ? 12.125 -0.132 5.254 1 98.19 215 ASN A N 1
ATOM 1687 C CA . ASN A 1 215 ? 11.125 -0.009 6.305 1 98.19 215 ASN A CA 1
ATOM 1688 C C . ASN A 1 215 ? 10.352 1.303 6.191 1 98.19 215 ASN A C 1
ATOM 1690 O O . ASN A 1 215 ? 9.164 1.358 6.512 1 98.19 215 ASN A O 1
ATOM 1694 N N . LEU A 1 216 ? 11.023 2.348 5.77 1 98.56 216 LEU A N 1
ATOM 1695 C CA . LEU A 1 216 ? 10.328 3.607 5.523 1 98.56 216 LEU A CA 1
ATOM 1696 C C . LEU A 1 216 ? 9.336 3.465 4.371 1 98.56 216 LEU A C 1
ATOM 1698 O O . LEU A 1 216 ? 8.195 3.93 4.465 1 98.56 216 LEU A O 1
ATOM 1702 N N . LEU A 1 217 ? 9.75 2.777 3.334 1 98.31 217 LEU A N 1
ATOM 1703 C CA . LEU A 1 217 ? 8.898 2.596 2.168 1 98.31 217 LEU A CA 1
ATOM 1704 C C . LEU A 1 217 ? 7.727 1.668 2.492 1 98.31 217 LEU A C 1
ATOM 1706 O O . LEU A 1 217 ? 6.641 1.811 1.926 1 98.31 217 LEU A O 1
ATOM 1710 N N . LEU A 1 218 ? 7.887 0.79 3.428 1 98.19 218 LEU A N 1
ATOM 1711 C CA . LEU A 1 218 ? 6.855 -0.156 3.84 1 98.19 218 LEU A CA 1
ATOM 1712 C C . LEU A 1 218 ? 5.758 0.546 4.629 1 98.19 218 LEU A C 1
ATOM 1714 O O . LEU A 1 218 ? 4.746 -0.069 4.98 1 98.19 218 LEU A O 1
ATOM 1718 N N . LEU A 1 219 ? 5.891 1.836 4.871 1 98.56 219 LEU A N 1
ATOM 1719 C CA . LEU A 1 219 ? 4.828 2.617 5.492 1 98.56 219 LEU A CA 1
ATOM 1720 C C . LEU A 1 219 ? 3.762 2.994 4.469 1 98.56 219 LEU A C 1
ATOM 1722 O O . LEU A 1 219 ? 2.648 3.375 4.836 1 98.56 219 LEU A O 1
ATOM 1726 N N . LEU A 1 220 ? 4.094 2.871 3.207 1 98.5 220 LEU A N 1
ATOM 1727 C CA . LEU A 1 220 ? 3.201 3.342 2.152 1 98.5 220 LEU A CA 1
ATOM 1728 C C . LEU A 1 220 ? 1.986 2.428 2.02 1 98.5 220 LEU A C 1
ATOM 1730 O O . LEU A 1 220 ? 0.857 2.904 1.886 1 98.5 220 LEU A O 1
ATOM 1734 N N . PRO A 1 221 ? 2.166 1.081 2.154 1 97.38 221 PRO A N 1
ATOM 1735 C CA . PRO A 1 221 ? 0.989 0.218 2.031 1 97.38 221 PRO A CA 1
ATOM 1736 C C . PRO A 1 221 ? -0.037 0.459 3.135 1 97.38 221 PRO A C 1
ATOM 1738 O O . PRO A 1 221 ? -1.214 0.696 2.848 1 97.38 221 PRO A O 1
ATOM 1741 N N . PRO A 1 222 ? 0.363 0.481 4.406 1 97.5 222 PRO A N 1
ATOM 1742 C CA . PRO A 1 222 ? -0.654 0.776 5.418 1 97.5 222 PRO A CA 1
ATOM 1743 C C . PRO A 1 222 ? -1.227 2.186 5.285 1 97.5 222 PRO A C 1
ATOM 1745 O O . PRO A 1 222 ? -2.398 2.412 5.594 1 97.5 222 PRO A O 1
ATOM 1748 N N . MET A 1 223 ? -0.433 3.119 4.879 1 98.06 223 MET A N 1
ATOM 1749 C CA . MET A 1 223 ? -0.942 4.465 4.629 1 98.06 223 MET A CA 1
ATOM 1750 C C . MET A 1 223 ? -2.084 4.438 3.617 1 98.06 223 MET A C 1
ATOM 1752 O O . MET A 1 223 ? -3.127 5.059 3.836 1 98.06 223 MET A O 1
ATOM 1756 N N . LEU A 1 224 ? -1.831 3.729 2.564 1 97.5 224 LEU A N 1
ATOM 1757 C CA . LEU A 1 224 ? -2.844 3.609 1.522 1 97.5 224 LEU A CA 1
ATOM 1758 C C . LEU A 1 224 ? -4.078 2.879 2.045 1 97.5 224 LEU A C 1
ATOM 1760 O O . LEU A 1 224 ? -5.207 3.266 1.739 1 97.5 224 LEU A O 1
ATOM 1764 N N . ALA A 1 225 ? -3.859 1.848 2.814 1 95.94 225 ALA A N 1
ATOM 1765 C CA . ALA A 1 225 ? -4.973 1.087 3.379 1 95.94 225 ALA A CA 1
ATOM 1766 C C . ALA A 1 225 ? -5.816 1.959 4.305 1 95.94 225 ALA A C 1
ATOM 1768 O O . ALA A 1 225 ? -7.047 1.964 4.207 1 95.94 225 ALA A O 1
ATOM 1769 N N . ILE A 1 226 ? -5.18 2.676 5.148 1 96.94 226 ILE A N 1
ATOM 1770 C CA . ILE A 1 226 ? -5.875 3.551 6.086 1 96.94 226 ILE A CA 1
ATOM 1771 C C . ILE A 1 226 ? -6.605 4.652 5.32 1 96.94 226 ILE A C 1
ATOM 1773 O O . ILE A 1 226 ? -7.73 5.02 5.672 1 96.94 226 ILE A O 1
ATOM 1777 N N . ALA A 1 227 ? -5.961 5.188 4.324 1 97.56 227 ALA A N 1
ATOM 1778 C CA . ALA A 1 227 ? -6.574 6.215 3.488 1 97.56 227 ALA A CA 1
ATOM 1779 C C . ALA A 1 227 ? -7.879 5.719 2.873 1 97.56 227 ALA A C 1
ATOM 1781 O O . ALA A 1 227 ? -8.867 6.453 2.826 1 97.56 227 ALA A O 1
ATOM 1782 N N . ARG A 1 228 ? -7.879 4.539 2.424 1 95.19 228 ARG A N 1
ATOM 1783 C CA . ARG A 1 228 ? -9.086 3.971 1.83 1 95.19 228 ARG A CA 1
ATOM 1784 C C . ARG A 1 228 ? -10.195 3.832 2.867 1 95.19 228 ARG A C 1
ATOM 1786 O O . ARG A 1 228 ? -11.359 4.113 2.58 1 95.19 228 ARG A O 1
ATOM 1793 N N . ASP A 1 229 ? -9.852 3.367 4.039 1 94.06 229 ASP A N 1
ATOM 1794 C CA . ASP A 1 229 ? -10.82 3.291 5.129 1 94.06 229 ASP A CA 1
ATOM 1795 C C . ASP A 1 229 ? -11.398 4.668 5.441 1 94.06 229 ASP A C 1
ATOM 1797 O O . ASP A 1 229 ? -12.602 4.793 5.691 1 94.06 229 ASP A O 1
ATOM 1801 N N . LEU A 1 230 ? -10.5 5.629 5.457 1 94.88 230 LEU A N 1
ATOM 1802 C CA . LEU A 1 230 ? -10.93 6.992 5.742 1 94.88 230 LEU A CA 1
ATOM 1803 C C . LEU A 1 230 ? -11.93 7.477 4.695 1 94.88 230 LEU A C 1
ATOM 1805 O O . LEU A 1 230 ? -12.938 8.102 5.039 1 94.88 230 LEU A O 1
ATOM 1809 N N . VAL A 1 231 ? -11.672 7.238 3.465 1 95.25 231 VAL A N 1
ATOM 1810 C CA . VAL A 1 231 ? -12.562 7.648 2.383 1 95.25 231 VAL A CA 1
ATOM 1811 C C . VAL A 1 231 ? -13.93 6.98 2.553 1 95.25 231 VAL A C 1
ATOM 1813 O O . VAL A 1 231 ? -14.969 7.621 2.373 1 95.25 231 VAL A O 1
ATOM 1816 N N . GLU A 1 232 ? -13.906 5.719 2.879 1 92.06 232 GLU A N 1
ATOM 1817 C CA . GLU A 1 232 ? -15.156 5.004 3.123 1 92.06 232 GLU A CA 1
ATOM 1818 C C . GLU A 1 232 ? -15.945 5.641 4.266 1 92.06 232 GLU A C 1
ATOM 1820 O O . GLU A 1 232 ? -17.156 5.797 4.18 1 92.06 232 GLU A O 1
ATOM 1825 N N . ASP A 1 233 ? -15.281 5.988 5.281 1 90.5 233 ASP A N 1
ATOM 1826 C CA . ASP A 1 233 ? -15.93 6.625 6.426 1 90.5 233 ASP A CA 1
ATOM 1827 C C . ASP A 1 233 ? -16.531 7.973 6.035 1 90.5 233 ASP A C 1
ATOM 1829 O O . ASP A 1 233 ? -17.641 8.305 6.453 1 90.5 233 ASP A O 1
ATOM 1833 N N . VAL A 1 234 ? -15.773 8.734 5.328 1 92.62 234 VAL A N 1
ATOM 1834 C CA . VAL A 1 234 ? -16.25 10.039 4.879 1 92.62 234 VAL A CA 1
ATOM 1835 C C . VAL A 1 234 ? -17.469 9.867 3.984 1 92.62 234 VAL A C 1
ATOM 1837 O O . VAL A 1 234 ? -18.438 10.617 4.09 1 92.62 234 VAL A O 1
ATOM 1840 N N . GLN A 1 235 ? -17.438 8.867 3.158 1 91.94 235 GLN A N 1
ATOM 1841 C CA . GLN A 1 235 ? -18.562 8.562 2.293 1 91.94 235 GLN A CA 1
ATOM 1842 C C . GLN A 1 235 ? -19.797 8.195 3.109 1 91.94 235 GLN A C 1
ATOM 1844 O O . GLN A 1 235 ? -20.906 8.617 2.797 1 91.94 235 GLN A O 1
ATOM 1849 N N . LEU A 1 236 ? -19.641 7.402 4.07 1 88.88 236 LEU A N 1
ATOM 1850 C CA . LEU A 1 236 ? -20.75 6.992 4.934 1 88.88 236 LEU A CA 1
ATOM 1851 C C . LEU A 1 236 ? -21.312 8.188 5.703 1 88.88 236 LEU A C 1
ATOM 1853 O O . LEU A 1 236 ? -22.516 8.312 5.867 1 88.88 236 LEU A O 1
ATOM 1857 N N . CYS A 1 237 ? -20.422 9.023 6.141 1 88.25 237 CYS A N 1
ATOM 1858 C CA . CYS A 1 237 ? -20.859 10.227 6.844 1 88.25 237 CYS A CA 1
ATOM 1859 C C . CYS A 1 237 ? -21.703 11.109 5.938 1 88.25 237 CYS A C 1
ATOM 1861 O O . CYS A 1 237 ? -22.703 11.68 6.383 1 88.25 237 CYS A O 1
ATOM 1863 N N . LYS A 1 238 ? -21.281 11.195 4.75 1 88.88 238 LYS A N 1
ATOM 1864 C CA . LYS A 1 238 ? -22.047 11.992 3.787 1 88.88 238 LYS A CA 1
ATOM 1865 C C . LYS A 1 238 ? -23.406 11.375 3.518 1 88.88 238 LYS A C 1
ATOM 1867 O O . LYS A 1 238 ? -24.422 12.078 3.527 1 88.88 238 LYS A O 1
ATOM 1872 N N . LEU A 1 239 ? -23.438 10.109 3.312 1 88.62 239 LEU A N 1
ATOM 1873 C CA . LEU A 1 239 ? -24.672 9.383 2.973 1 88.62 239 LEU A CA 1
ATOM 1874 C C . LEU A 1 239 ? -25.672 9.461 4.113 1 88.62 239 LEU A C 1
ATOM 1876 O O . LEU A 1 239 ? -26.875 9.586 3.873 1 88.62 239 LEU A O 1
ATOM 1880 N N . PHE A 1 240 ? -25.203 9.477 5.324 1 89.12 240 PHE A N 1
ATOM 1881 C CA . PHE A 1 240 ? -26.094 9.414 6.473 1 89.12 240 PHE A CA 1
ATOM 1882 C C . PHE A 1 240 ? -26.234 10.789 7.129 1 89.12 240 PHE A C 1
ATOM 1884 O O . PHE A 1 240 ? -26.922 10.93 8.141 1 89.12 240 PHE A O 1
ATOM 1891 N N . GLY A 1 241 ? -25.562 11.758 6.594 1 85.56 241 GLY A N 1
ATOM 1892 C CA . GLY A 1 241 ? -25.641 13.109 7.121 1 85.56 241 GLY A CA 1
ATOM 1893 C C . GLY A 1 241 ? -25.031 13.25 8.508 1 85.56 241 GLY A C 1
ATOM 1894 O O . GLY A 1 241 ? -25.562 13.992 9.344 1 85.56 241 GLY A O 1
ATOM 1895 N N . LEU A 1 242 ? -23.984 12.445 8.766 1 82.75 242 LEU A N 1
ATOM 1896 C CA . LEU A 1 242 ? -23.391 12.406 10.094 1 82.75 242 LEU A CA 1
ATOM 1897 C C . LEU A 1 242 ? -22.359 13.523 10.266 1 82.75 242 LEU A C 1
ATOM 1899 O O . LEU A 1 242 ? -21.953 13.844 11.383 1 82.75 242 LEU A O 1
ATOM 1903 N N . ALA A 1 243 ? -21.859 14.078 9.164 1 84.5 243 ALA A N 1
ATOM 1904 C CA . ALA A 1 243 ? -20.891 15.18 9.18 1 84.5 243 ALA A CA 1
ATOM 1905 C C . ALA A 1 243 ? -21.031 16.031 7.922 1 84.5 243 ALA A C 1
ATOM 1907 O O . ALA A 1 243 ? -21.562 15.586 6.906 1 84.5 243 ALA A O 1
ATOM 1908 N N . ASN A 1 244 ? -20.562 17.234 8.125 1 85.69 244 ASN A N 1
ATOM 1909 C CA . ASN A 1 244 ? -20.547 18.141 6.98 1 85.69 244 ASN A CA 1
ATOM 1910 C C . ASN A 1 244 ? -19.375 17.859 6.055 1 85.69 244 ASN A C 1
ATOM 1912 O O . ASN A 1 244 ? -18.234 18.172 6.391 1 85.69 244 ASN A O 1
ATOM 1916 N N . VAL A 1 245 ? -19.594 17.188 4.965 1 90.5 245 VAL A N 1
ATOM 1917 C CA . VAL A 1 245 ? -18.594 16.984 3.924 1 90.5 245 VAL A CA 1
ATOM 1918 C C . VAL A 1 245 ? -18.688 18.094 2.887 1 90.5 245 VAL A C 1
ATOM 1920 O O . VAL A 1 245 ? -19.594 18.109 2.053 1 90.5 245 VAL A O 1
ATOM 1923 N N . ASP A 1 246 ? -17.812 19.047 2.967 1 91.31 246 ASP A N 1
ATOM 1924 C CA . ASP A 1 246 ? -17.906 20.234 2.107 1 91.31 246 ASP A CA 1
ATOM 1925 C C . ASP A 1 246 ? -17.484 19.891 0.678 1 91.31 246 ASP A C 1
ATOM 1927 O O . ASP A 1 246 ? -17.156 18.75 0.373 1 91.31 246 ASP A O 1
ATOM 1931 N N . SER A 1 247 ? -17.516 20.859 -0.22 1 92.19 247 SER A N 1
ATOM 1932 C CA . SER A 1 247 ? -17.297 20.672 -1.651 1 92.19 247 SER A CA 1
ATOM 1933 C C . SER A 1 247 ? -15.875 20.219 -1.946 1 92.19 247 SER A C 1
ATOM 1935 O O . SER A 1 247 ? -15.648 19.406 -2.84 1 92.19 247 SER A O 1
ATOM 1937 N N . LEU A 1 248 ? -14.953 20.734 -1.213 1 94.25 248 LEU A N 1
ATOM 1938 C CA . LEU A 1 248 ? -13.555 20.375 -1.436 1 94.25 248 LEU A CA 1
ATOM 1939 C C . LEU A 1 248 ? -13.312 18.906 -1.075 1 94.25 248 LEU A C 1
ATOM 1941 O O . LEU A 1 248 ? -12.688 18.172 -1.841 1 94.25 248 LEU A O 1
ATOM 1945 N N . MET A 1 249 ? -13.781 18.578 0.103 1 94.31 249 MET A N 1
ATOM 1946 C CA . MET A 1 249 ? -13.656 17.188 0.544 1 94.31 249 MET A CA 1
ATOM 1947 C C . MET A 1 249 ? -14.32 16.234 -0.445 1 94.31 249 MET A C 1
ATOM 1949 O O . MET A 1 249 ? -13.758 15.188 -0.779 1 94.31 249 MET A O 1
ATOM 1953 N N . GLN A 1 250 ? -15.477 16.641 -0.918 1 93.94 250 GLN A N 1
ATOM 1954 C CA . GLN A 1 250 ? -16.203 15.82 -1.881 1 93.94 250 GLN A CA 1
ATOM 1955 C C . GLN A 1 250 ? -15.422 15.664 -3.182 1 93.94 250 GLN A C 1
ATOM 1957 O O . GLN A 1 250 ? -15.32 14.562 -3.727 1 93.94 250 GLN A O 1
ATOM 1962 N N . GLU A 1 251 ? -14.898 16.719 -3.637 1 94.19 251 GLU A N 1
ATOM 1963 C CA . GLU A 1 251 ? -14.188 16.734 -4.91 1 94.19 251 GLU A CA 1
ATOM 1964 C C . GLU A 1 251 ? -12.898 15.938 -4.832 1 94.19 251 GLU A C 1
ATOM 1966 O O . GLU A 1 251 ? -12.539 15.227 -5.773 1 94.19 251 GLU A O 1
ATOM 1971 N N . LEU A 1 252 ? -12.258 16.016 -3.707 1 95.88 252 LEU A N 1
ATOM 1972 C CA . LEU A 1 252 ? -10.906 15.461 -3.637 1 95.88 252 LEU A CA 1
ATOM 1973 C C . LEU A 1 252 ? -10.93 14.047 -3.076 1 95.88 252 LEU A C 1
ATOM 1975 O O . LEU A 1 252 ? -10.047 13.234 -3.391 1 95.88 252 LEU A O 1
ATOM 1979 N N . MET A 1 253 ? -11.898 13.711 -2.297 1 95.44 253 MET A N 1
ATOM 1980 C CA . MET A 1 253 ? -11.812 12.453 -1.569 1 95.44 253 MET A CA 1
ATOM 1981 C C . MET A 1 253 ? -12.828 11.445 -2.104 1 95.44 253 MET A C 1
ATOM 1983 O O . MET A 1 253 ? -12.641 10.234 -1.966 1 95.44 253 MET A O 1
ATOM 1987 N N . LEU A 1 254 ? -13.922 11.906 -2.705 1 93.38 254 LEU A N 1
ATOM 1988 C CA . LEU A 1 254 ? -15.008 11 -3.07 1 93.38 254 LEU A CA 1
ATOM 1989 C C . LEU A 1 254 ? -15.133 10.891 -4.586 1 93.38 254 LEU A C 1
ATOM 1991 O O . LEU A 1 254 ? -14.773 11.82 -5.316 1 93.38 254 LEU A O 1
ATOM 1995 N N . PRO A 1 255 ? -15.516 9.562 -5.121 1 82.75 255 PRO A N 1
ATOM 1996 C CA . PRO A 1 255 ? -15.719 9.422 -6.562 1 82.75 255 PRO A CA 1
ATOM 1997 C C . PRO A 1 255 ? -16.797 10.367 -7.105 1 82.75 255 PRO A C 1
ATOM 1999 O O . PRO A 1 255 ? -17.672 10.797 -6.363 1 82.75 255 PRO A O 1
ATOM 2002 N N . GLU A 1 256 ? -16.719 10.812 -8.367 1 67.06 256 GLU A N 1
ATOM 2003 C CA . GLU A 1 256 ? -17.641 11.734 -9.023 1 67.06 256 GLU A CA 1
ATOM 2004 C C . GLU A 1 256 ? -19.047 11.148 -9.094 1 67.06 256 GLU A C 1
ATOM 2006 O O . GLU A 1 256 ? -20 11.836 -9.477 1 67.06 256 GLU A O 1
ATOM 2011 N N . ASP A 1 257 ? -19.578 10.219 -8.508 1 51.81 257 ASP A N 1
ATOM 2012 C CA . ASP A 1 257 ? -20.953 9.812 -8.773 1 51.81 257 ASP A CA 1
ATOM 2013 C C . ASP A 1 257 ? -21.906 10.992 -8.664 1 51.81 257 ASP A C 1
ATOM 2015 O O . ASP A 1 257 ? -22.828 11.125 -9.469 1 51.81 257 ASP A O 1
ATOM 2019 N N . THR A 1 258 ? -22.312 11.125 -7.23 1 43.12 258 THR A N 1
ATOM 2020 C CA . THR A 1 258 ? -23.578 11.086 -6.512 1 43.12 258 THR A CA 1
ATOM 2021 C C . THR A 1 258 ? -24.344 12.391 -6.688 1 43.12 258 THR A C 1
ATOM 2023 O O . THR A 1 258 ? -23.797 13.477 -6.449 1 43.12 258 THR A O 1
ATOM 2026 N N . GLU A 1 259 ? -25.375 12.328 -7.316 1 40.16 259 GLU A N 1
ATOM 2027 C CA . GLU A 1 259 ? -26.469 13.289 -7.301 1 40.16 259 GLU A CA 1
ATOM 2028 C C . GLU A 1 259 ? -26.594 13.969 -5.938 1 40.16 259 GLU A C 1
ATOM 2030 O O . GLU A 1 259 ? -26.641 13.297 -4.906 1 40.16 259 GLU A O 1
ATOM 2035 N N . THR A 1 260 ? -26.125 15.102 -5.801 1 40.12 260 THR A N 1
ATOM 2036 C CA . THR A 1 260 ? -26.375 16.031 -4.707 1 40.12 260 THR A CA 1
ATOM 2037 C C . THR A 1 260 ? -27.766 15.82 -4.121 1 40.12 260 THR A C 1
ATOM 2039 O O . THR A 1 260 ? -28.766 16.156 -4.758 1 40.12 260 THR A O 1
ATOM 2042 N N . ILE A 1 261 ? -28.188 14.703 -3.496 1 35.5 261 ILE A N 1
ATOM 2043 C CA . ILE A 1 261 ? -29.375 14.969 -2.693 1 35.5 261 ILE A CA 1
ATOM 2044 C C . ILE A 1 261 ? -29.141 16.203 -1.823 1 35.5 261 ILE A C 1
ATOM 2046 O O . ILE A 1 261 ? -28.109 16.328 -1.169 1 35.5 261 ILE A O 1
ATOM 2050 N N . ASN A 1 262 ? -29.812 17.25 -2.092 1 34.88 262 ASN A N 1
ATOM 2051 C CA . ASN A 1 262 ? -30.047 18.469 -1.311 1 34.88 262 ASN A CA 1
ATOM 2052 C C . ASN A 1 262 ? -30.078 18.172 0.186 1 34.88 262 ASN A C 1
ATOM 2054 O O . ASN A 1 262 ? -31.094 17.672 0.699 1 34.88 262 ASN A O 1
ATOM 2058 N N . SER A 1 263 ? -29.141 17.547 0.791 1 34.84 263 SER A N 1
ATOM 2059 C CA . SER A 1 263 ? -29.109 17.297 2.227 1 34.84 263 SER A CA 1
ATOM 2060 C C . SER A 1 263 ? -29.422 18.562 3.02 1 34.84 263 SER A C 1
ATOM 2062 O O . SER A 1 263 ? -28.891 19.641 2.721 1 34.84 263 SER A O 1
ATOM 2064 N N . THR A 1 264 ? -30.578 18.594 3.703 1 31.45 264 THR A N 1
ATOM 2065 C CA . THR A 1 264 ? -30.969 19.422 4.824 1 31.45 264 THR A CA 1
ATOM 2066 C C . THR A 1 264 ? -29.828 19.594 5.82 1 31.45 264 THR A C 1
ATOM 2068 O O . THR A 1 264 ? -29.109 18.625 6.098 1 31.45 264 THR A O 1
ATOM 2071 N N . LYS A 1 265 ? -29.578 20.766 6.281 1 36.31 265 LYS A N 1
ATOM 2072 C CA . LYS A 1 265 ? -28.734 21.344 7.316 1 36.31 265 LYS A CA 1
ATOM 2073 C C . LYS A 1 265 ? -28.781 20.516 8.602 1 36.31 265 LYS A C 1
ATOM 2075 O O . LYS A 1 265 ? -29.766 20.594 9.352 1 36.31 265 LYS A O 1
ATOM 2080 N N . THR A 1 266 ? -28.375 19.188 8.719 1 35.53 266 THR A N 1
ATOM 2081 C CA . THR A 1 266 ? -28.469 18.594 10.047 1 35.53 266 THR A CA 1
ATOM 2082 C C . THR A 1 266 ? -27.562 19.312 11.031 1 35.53 266 THR A C 1
ATOM 2084 O O . THR A 1 266 ? -26.359 19.453 10.789 1 35.53 266 THR A O 1
ATOM 2087 N N . GLU A 1 267 ? -27.953 20.047 12.055 1 37.12 267 GLU A N 1
ATOM 2088 C CA . GLU A 1 267 ? -27.484 20.75 13.242 1 37.12 267 GLU A CA 1
ATOM 2089 C C . GLU A 1 267 ? -26.5 19.891 14.031 1 37.12 267 GLU A C 1
ATOM 2091 O O . GLU A 1 267 ? -26.656 18.672 14.125 1 37.12 267 GLU A O 1
ATOM 2096 N N . CYS A 1 268 ? -25.266 20.359 14.156 1 39.12 268 CYS A N 1
ATOM 2097 C CA . CYS A 1 268 ? -24.188 19.891 15.031 1 39.12 268 CYS A CA 1
ATOM 2098 C C . CYS A 1 268 ? -24.734 19.516 16.406 1 39.12 268 CYS A C 1
ATOM 2100 O O . CYS A 1 268 ? -25.234 20.375 17.141 1 39.12 268 CYS A O 1
ATOM 2102 N N . VAL A 1 269 ? -25.391 18.375 16.594 1 35.28 269 VAL A N 1
ATOM 2103 C CA . VAL A 1 269 ? -26 17.953 17.859 1 35.28 269 VAL A CA 1
ATOM 2104 C C . VAL A 1 269 ? -24.984 18.047 18.984 1 35.28 269 VAL A C 1
ATOM 2106 O O . VAL A 1 269 ? -23.922 17.422 18.922 1 35.28 269 VAL A O 1
ATOM 2109 N N . SER A 1 270 ? -24.953 19.125 19.734 1 33.62 270 SER A N 1
ATOM 2110 C CA . SER A 1 270 ? -24.359 19.297 21.047 1 33.62 270 SER A CA 1
ATOM 2111 C C . SER A 1 270 ? -24.859 18.25 22.031 1 33.62 270 SER A C 1
ATOM 2113 O O . SER A 1 270 ? -26.078 18.078 22.203 1 33.62 270 SER A O 1
ATOM 2115 N N . ILE A 1 271 ? -24.297 17.125 22.188 1 32.41 271 ILE A N 1
ATOM 2116 C CA . ILE A 1 271 ? -24.688 16.188 23.234 1 32.41 271 ILE A CA 1
ATOM 2117 C C . ILE A 1 271 ? -24.641 16.891 24.594 1 32.41 271 ILE A C 1
ATOM 2119 O O . ILE A 1 271 ? -23.578 17.297 25.062 1 32.41 271 ILE A O 1
ATOM 2123 N N . SER A 1 272 ? -25.594 17.734 24.969 1 29.73 272 SER A N 1
ATOM 2124 C CA . SER A 1 272 ? -25.828 18.297 26.297 1 29.73 272 SER A CA 1
ATOM 2125 C C . SER A 1 272 ? -26 17.203 27.344 1 29.73 272 SER A C 1
ATOM 2127 O O . SER A 1 272 ? -26.766 16.266 27.141 1 29.73 272 SER A O 1
ATOM 2129 N N . HIS A 1 273 ? -25 17.047 28.203 1 25.97 273 HIS A N 1
ATOM 2130 C CA . HIS A 1 273 ? -25.094 16.344 29.484 1 25.97 273 HIS A CA 1
ATOM 2131 C C . HIS A 1 273 ? -26.312 16.781 30.266 1 25.97 273 HIS A C 1
ATOM 2133 O O . HIS A 1 273 ? -26.469 17.969 30.578 1 25.97 273 HIS A O 1
ATOM 2139 N N . ARG A 1 274 ? -27.484 16.266 30.203 1 22.78 274 ARG A N 1
ATOM 2140 C CA . ARG A 1 274 ? -28.5 16.406 31.25 1 22.78 274 ARG A CA 1
ATOM 2141 C C . ARG A 1 274 ? -27.906 16.125 32.625 1 22.78 274 ARG A C 1
ATOM 2143 O O . ARG A 1 274 ? -27.203 15.125 32.812 1 22.78 274 ARG A O 1
ATOM 2150 N N . GLU A 1 275 ? -28.016 17.141 33.562 1 23.31 275 GLU A N 1
ATOM 2151 C CA . GLU A 1 275 ? -28.062 16.984 35 1 23.31 275 GLU A CA 1
ATOM 2152 C C . GLU A 1 275 ? -29.141 15.984 35.406 1 23.31 275 GLU A C 1
ATOM 2154 O O . GLU A 1 275 ? -30.234 15.984 34.875 1 23.31 275 GLU A O 1
ATOM 2159 N N . MET B 1 1 ? 39.156 -15.375 57.562 1 25.28 1 MET B N 1
ATOM 2160 C CA . MET B 1 1 ? 39.469 -14.695 56.312 1 25.28 1 MET B CA 1
ATOM 2161 C C . MET B 1 1 ? 39.062 -15.547 55.094 1 25.28 1 MET B C 1
ATOM 2163 O O . MET B 1 1 ? 39.75 -16.5 54.75 1 25.28 1 MET B O 1
ATOM 2167 N N . LYS B 1 2 ? 37.75 -15.852 54.812 1 28.05 2 LYS B N 1
ATOM 2168 C CA . LYS B 1 2 ? 36.938 -16.797 54.031 1 28.05 2 LYS B CA 1
ATOM 2169 C C . LYS B 1 2 ? 37.219 -16.656 52.562 1 28.05 2 LYS B C 1
ATOM 2171 O O . LYS B 1 2 ? 37.062 -15.57 51.969 1 28.05 2 LYS B O 1
ATOM 2176 N N . ARG B 1 3 ? 38.062 -17.516 51.844 1 27.81 3 ARG B N 1
ATOM 2177 C CA . ARG B 1 3 ? 38.688 -17.734 50.531 1 27.81 3 ARG B CA 1
ATOM 2178 C C . ARG B 1 3 ? 37.688 -17.5 49.406 1 27.81 3 ARG B C 1
ATOM 2180 O O . ARG B 1 3 ? 38 -16.797 48.438 1 27.81 3 ARG B O 1
ATOM 2187 N N . GLU B 1 4 ? 36.75 -18.516 48.969 1 23.86 4 GLU B N 1
ATOM 2188 C CA . GLU B 1 4 ? 36.562 -19.203 47.719 1 23.86 4 GLU B CA 1
ATOM 2189 C C . GLU B 1 4 ? 35.531 -18.484 46.812 1 23.86 4 GLU B C 1
ATOM 2191 O O . GLU B 1 4 ? 35.094 -19.016 45.812 1 23.86 4 GLU B O 1
ATOM 2196 N N . ALA B 1 5 ? 34.844 -17.469 47.156 1 30.33 5 ALA B N 1
ATOM 2197 C CA . ALA B 1 5 ? 33.656 -17.188 46.344 1 30.33 5 ALA B CA 1
ATOM 2198 C C . ALA B 1 5 ? 34.062 -16.844 44.906 1 30.33 5 ALA B C 1
ATOM 2200 O O . ALA B 1 5 ? 34.281 -15.672 44.562 1 30.33 5 ALA B O 1
ATOM 2201 N N . VAL B 1 6 ? 35.062 -17.516 44.281 1 32.03 6 VAL B N 1
ATOM 2202 C CA . VAL B 1 6 ? 35.469 -17.172 42.938 1 32.03 6 VAL B CA 1
ATOM 2203 C C . VAL B 1 6 ? 34.281 -17.266 42 1 32.03 6 VAL B C 1
ATOM 2205 O O . VAL B 1 6 ? 33.75 -18.344 41.781 1 32.03 6 VAL B O 1
ATOM 2208 N N . GLN B 1 7 ? 33.312 -16.375 42.031 1 28.91 7 GLN B N 1
ATOM 2209 C CA . GLN B 1 7 ? 32.156 -16.203 41.188 1 28.91 7 GLN B CA 1
ATOM 2210 C C . GLN B 1 7 ? 32.5 -16.344 39.719 1 28.91 7 GLN B C 1
ATOM 2212 O O . GLN B 1 7 ? 33.344 -15.594 39.219 1 28.91 7 GLN B O 1
ATOM 2217 N N . ASN B 1 8 ? 32.5 -17.516 39.125 1 27.36 8 ASN B N 1
ATOM 2218 C CA . ASN B 1 8 ? 32.688 -17.844 37.719 1 27.36 8 ASN B CA 1
ATOM 2219 C C . ASN B 1 8 ? 31.828 -16.953 36.844 1 27.36 8 ASN B C 1
ATOM 2221 O O . ASN B 1 8 ? 30.594 -17 36.875 1 27.36 8 ASN B O 1
ATOM 2225 N N . GLU B 1 9 ? 32.094 -15.719 36.625 1 29.78 9 GLU B N 1
ATOM 2226 C CA . GLU B 1 9 ? 31.578 -14.805 35.625 1 29.78 9 GLU B CA 1
ATOM 2227 C C . GLU B 1 9 ? 31.531 -15.477 34.25 1 29.78 9 GLU B C 1
ATOM 2229 O O . GLU B 1 9 ? 32.531 -15.555 33.531 1 29.78 9 GLU B O 1
ATOM 2234 N N . ARG B 1 10 ? 30.922 -16.688 34.062 1 28.97 10 ARG B N 1
ATOM 2235 C CA . ARG B 1 10 ? 30.781 -17.281 32.719 1 28.97 10 ARG B CA 1
ATOM 2236 C C . ARG B 1 10 ? 30.219 -16.266 31.734 1 28.97 10 ARG B C 1
ATOM 2238 O O . ARG B 1 10 ? 29.156 -15.688 31.969 1 28.97 10 ARG B O 1
ATOM 2245 N N . ASP B 1 11 ? 31 -15.492 31.047 1 30.89 11 ASP B N 1
ATOM 2246 C CA . ASP B 1 11 ? 30.812 -14.68 29.859 1 30.89 11 ASP B CA 1
ATOM 2247 C C . ASP B 1 11 ? 29.891 -15.375 28.859 1 30.89 11 ASP B C 1
ATOM 2249 O O . ASP B 1 11 ? 30.234 -16.406 28.297 1 30.89 11 ASP B O 1
ATOM 2253 N N . THR B 1 12 ? 28.688 -15.695 29.219 1 31.31 12 THR B N 1
ATOM 2254 C CA . THR B 1 12 ? 27.781 -16.219 28.219 1 31.31 12 THR B CA 1
ATOM 2255 C C . THR B 1 12 ? 27.891 -15.422 26.906 1 31.31 12 THR B C 1
ATOM 2257 O O . THR B 1 12 ? 27.609 -14.227 26.891 1 31.31 12 THR B O 1
ATOM 2260 N N . ILE B 1 13 ? 28.797 -15.727 26.047 1 31.17 13 ILE B N 1
ATOM 2261 C CA . ILE B 1 13 ? 28.938 -15.312 24.656 1 31.17 13 ILE B CA 1
ATOM 2262 C C . ILE B 1 13 ? 27.562 -15.289 23.984 1 31.17 13 ILE B C 1
ATOM 2264 O O . ILE B 1 13 ? 26.906 -16.328 23.875 1 31.17 13 ILE B O 1
ATOM 2268 N N . VAL B 1 14 ? 26.797 -14.352 24.266 1 32.03 14 VAL B N 1
ATOM 2269 C CA . VAL B 1 14 ? 25.594 -14.148 23.469 1 32.03 14 VAL B CA 1
ATOM 2270 C C . VAL B 1 14 ? 25.891 -14.484 22 1 32.03 14 VAL B C 1
ATOM 2272 O O . VAL B 1 14 ? 26.828 -13.969 21.406 1 32.03 14 VAL B O 1
ATOM 2275 N N . PRO B 1 15 ? 25.625 -15.656 21.547 1 32.78 15 PRO B N 1
ATOM 2276 C CA . PRO B 1 15 ? 25.859 -15.977 20.141 1 32.78 15 PRO B CA 1
ATOM 2277 C C . PRO B 1 15 ? 25.641 -14.781 19.219 1 32.78 15 PRO B C 1
ATOM 2279 O O . PRO B 1 15 ? 24.781 -13.945 19.484 1 32.78 15 PRO B O 1
ATOM 2282 N N . HIS B 1 16 ? 26.656 -14.211 18.609 1 33.78 16 HIS B N 1
ATOM 2283 C CA . HIS B 1 16 ? 26.641 -13.219 17.531 1 33.78 16 HIS B CA 1
ATOM 2284 C C . HIS B 1 16 ? 25.438 -13.398 16.625 1 33.78 16 HIS B C 1
ATOM 2286 O O . HIS B 1 16 ? 25.234 -14.477 16.062 1 33.78 16 HIS B O 1
ATOM 2292 N N . GLN B 1 17 ? 24.234 -13.07 16.922 1 37.19 17 GLN B N 1
ATOM 2293 C CA . GLN B 1 17 ? 23.141 -12.906 15.961 1 37.19 17 GLN B CA 1
ATOM 2294 C C . GLN B 1 17 ? 23.688 -12.672 14.555 1 37.19 17 GLN B C 1
ATOM 2296 O O . GLN B 1 17 ? 24.469 -11.75 14.328 1 37.19 17 GLN B O 1
ATOM 2301 N N . ALA B 1 18 ? 24.078 -13.555 13.703 1 38.34 18 ALA B N 1
ATOM 2302 C CA . ALA B 1 18 ? 24.516 -13.5 12.312 1 38.34 18 ALA B CA 1
ATOM 2303 C C . ALA B 1 18 ? 24.078 -12.211 11.641 1 38.34 18 ALA B C 1
ATOM 2305 O O . ALA B 1 18 ? 22.875 -11.891 11.625 1 38.34 18 ALA B O 1
ATOM 2306 N N . SER B 1 19 ? 24.688 -11.055 11.641 1 49.41 19 SER B N 1
ATOM 2307 C CA . SER B 1 19 ? 24.516 -9.727 11.07 1 49.41 19 SER B CA 1
ATOM 2308 C C . SER B 1 19 ? 23.922 -9.805 9.664 1 49.41 19 SER B C 1
ATOM 2310 O O . SER B 1 19 ? 24.281 -10.695 8.883 1 49.41 19 SER B O 1
ATOM 2312 N N . CYS B 1 20 ? 22.656 -9.367 9.344 1 58.88 20 CYS B N 1
ATOM 2313 C CA . CYS B 1 20 ? 22.016 -9.141 8.055 1 58.88 20 CYS B CA 1
ATOM 2314 C C . CYS B 1 20 ? 23.031 -8.781 6.984 1 58.88 20 CYS B C 1
ATOM 2316 O O . CYS B 1 20 ? 22.719 -8.797 5.793 1 58.88 20 CYS B O 1
ATOM 2318 N N . THR B 1 21 ? 24.359 -8.617 7.398 1 61.78 21 THR B N 1
ATOM 2319 C CA . THR B 1 21 ? 25.359 -8.156 6.441 1 61.78 21 THR B CA 1
ATOM 2320 C C . THR B 1 21 ? 26.094 -9.344 5.82 1 61.78 21 THR B C 1
ATOM 2322 O O . THR B 1 21 ? 26.891 -9.164 4.891 1 61.78 21 THR B O 1
ATOM 2325 N N . ASP B 1 22 ? 25.641 -10.547 6.285 1 79.44 22 ASP B N 1
ATOM 2326 C CA . ASP B 1 22 ? 26.312 -11.711 5.711 1 79.44 22 ASP B CA 1
ATOM 2327 C C . ASP B 1 22 ? 25.609 -12.188 4.445 1 79.44 22 ASP B C 1
ATOM 2329 O O . ASP B 1 22 ? 24.5 -12.703 4.508 1 79.44 22 ASP B O 1
ATOM 2333 N N . SER B 1 23 ? 26.172 -12.062 3.344 1 85.19 23 SER B N 1
ATOM 2334 C CA . SER B 1 23 ? 25.641 -12.406 2.027 1 85.19 23 SER B CA 1
ATOM 2335 C C . SER B 1 23 ? 25.281 -13.891 1.945 1 85.19 23 SER B C 1
ATOM 2337 O O . SER B 1 23 ? 24.281 -14.258 1.335 1 85.19 23 SER B O 1
ATOM 2339 N N . ALA B 1 24 ? 26.031 -14.688 2.654 1 88.88 24 ALA B N 1
ATOM 2340 C CA . ALA B 1 24 ? 25.766 -16.125 2.615 1 88.88 24 ALA B CA 1
ATOM 2341 C C . ALA B 1 24 ? 24.438 -16.453 3.291 1 88.88 24 ALA B C 1
ATOM 2343 O O . ALA B 1 24 ? 23.688 -17.281 2.801 1 88.88 24 ALA B O 1
ATOM 2344 N N . TYR B 1 25 ? 24.266 -15.844 4.344 1 90.94 25 TYR B N 1
ATOM 2345 C CA . TYR B 1 25 ? 23 -16.031 5.055 1 90.94 25 TYR B CA 1
ATOM 2346 C C . TYR B 1 25 ? 21.828 -15.555 4.211 1 90.94 25 TYR B C 1
ATOM 2348 O O . TYR B 1 25 ? 20.797 -16.234 4.125 1 90.94 25 TYR B O 1
ATOM 2356 N N . SER B 1 26 ? 21.969 -14.445 3.617 1 93.75 26 SER B N 1
ATOM 2357 C CA . SER B 1 26 ? 20.906 -13.867 2.787 1 93.75 26 SER B CA 1
ATOM 2358 C C . SER B 1 26 ? 20.578 -14.766 1.603 1 93.75 26 SER B C 1
ATOM 2360 O O . SER B 1 26 ? 19.406 -14.977 1.282 1 93.75 26 SER B O 1
ATOM 2362 N N . GLU B 1 27 ? 21.562 -15.328 1.022 1 94.62 27 GLU B N 1
ATOM 2363 C CA . GLU B 1 27 ? 21.359 -16.203 -0.125 1 94.62 27 GLU B CA 1
ATOM 2364 C C . GLU B 1 27 ? 20.688 -17.516 0.292 1 94.62 27 GLU B C 1
ATOM 2366 O O . GLU B 1 27 ? 19.859 -18.047 -0.435 1 94.62 27 GLU B O 1
ATOM 2371 N N . ALA B 1 28 ? 21.125 -17.953 1.421 1 95.19 28 ALA B N 1
ATOM 2372 C CA . ALA B 1 28 ? 20.5 -19.172 1.942 1 95.19 28 ALA B CA 1
ATOM 2373 C C . ALA B 1 28 ? 19.031 -18.953 2.244 1 95.19 28 ALA B C 1
ATOM 2375 O O . ALA B 1 28 ? 18.203 -19.859 2.045 1 95.19 28 ALA B O 1
ATOM 2376 N N . TYR B 1 29 ? 18.719 -17.828 2.74 1 96.12 29 TYR B N 1
ATOM 2377 C CA . TYR B 1 29 ? 17.328 -17.516 3.043 1 96.12 29 TYR B CA 1
ATOM 2378 C C . TYR B 1 29 ? 16.484 -17.5 1.773 1 96.12 29 TYR B C 1
ATOM 2380 O O . TYR B 1 29 ? 15.383 -18.062 1.741 1 96.12 29 TYR B O 1
ATOM 2388 N N . ILE B 1 30 ? 16.969 -16.859 0.721 1 97.56 30 ILE B N 1
ATOM 2389 C CA . ILE B 1 30 ? 16.266 -16.797 -0.557 1 97.56 30 ILE B CA 1
ATOM 2390 C C . ILE B 1 30 ? 16.078 -18.219 -1.099 1 97.56 30 ILE B C 1
ATOM 2392 O O . ILE B 1 30 ? 15.031 -18.547 -1.661 1 97.56 30 ILE B O 1
ATOM 2396 N N . ALA B 1 31 ? 17.094 -19.016 -0.901 1 97.5 31 ALA B N 1
ATOM 2397 C CA . ALA B 1 31 ? 17.031 -20.406 -1.35 1 97.5 31 ALA B CA 1
ATOM 2398 C C . ALA B 1 31 ? 15.891 -21.156 -0.657 1 97.5 31 ALA B C 1
ATOM 2400 O O . ALA B 1 31 ? 15.219 -21.984 -1.271 1 97.5 31 ALA B O 1
ATOM 2401 N N . THR B 1 32 ? 15.695 -20.859 0.585 1 97.31 32 THR B N 1
ATOM 2402 C CA . THR B 1 32 ? 14.602 -21.484 1.331 1 97.31 32 THR B CA 1
ATOM 2403 C C . THR B 1 32 ? 13.25 -21.047 0.769 1 97.31 32 THR B C 1
ATOM 2405 O O . THR B 1 32 ? 12.336 -21.875 0.65 1 97.31 32 THR B O 1
ATOM 2408 N N . LEU B 1 33 ? 13.102 -19.797 0.432 1 98.19 33 LEU B N 1
ATOM 2409 C CA . LEU B 1 33 ? 11.867 -19.281 -0.153 1 98.19 33 LEU B CA 1
ATOM 2410 C C . LEU B 1 33 ? 11.617 -19.906 -1.521 1 98.19 33 LEU B C 1
ATOM 2412 O O . LEU B 1 33 ? 10.484 -20.266 -1.851 1 98.19 33 LEU B O 1
ATOM 2416 N N . LEU B 1 34 ? 12.688 -20.047 -2.266 1 98.19 34 LEU B N 1
ATOM 2417 C CA . LEU B 1 34 ? 12.578 -20.656 -3.592 1 98.19 34 LEU B CA 1
ATOM 2418 C C . LEU B 1 34 ? 12.188 -22.125 -3.492 1 98.19 34 LEU B C 1
ATOM 2420 O O . LEU B 1 34 ? 11.43 -22.625 -4.324 1 98.19 34 LEU B O 1
ATOM 2424 N N . LYS B 1 35 ? 12.703 -22.797 -2.492 1 97.19 35 LYS B N 1
ATOM 2425 C CA . LYS B 1 35 ? 12.336 -24.188 -2.264 1 97.19 35 LYS B CA 1
ATOM 2426 C C . LYS B 1 35 ? 10.844 -24.312 -1.947 1 97.19 35 LYS B C 1
ATOM 2428 O O . LYS B 1 35 ? 10.18 -25.25 -2.424 1 97.19 35 LYS B O 1
ATOM 2433 N N . ALA B 1 36 ? 10.352 -23.422 -1.132 1 97.06 36 ALA B N 1
ATOM 2434 C CA . ALA B 1 36 ? 8.922 -23.406 -0.832 1 97.06 36 ALA B CA 1
ATOM 2435 C C . ALA B 1 36 ? 8.094 -23.172 -2.098 1 97.06 36 ALA B C 1
ATOM 2437 O O . ALA B 1 36 ? 7.062 -23.828 -2.295 1 97.06 36 ALA B O 1
ATOM 2438 N N . GLU B 1 37 ? 8.555 -22.266 -2.977 1 96.62 37 GLU B N 1
ATOM 2439 C CA . GLU B 1 37 ? 7.879 -21.969 -4.238 1 96.62 37 GLU B CA 1
ATOM 2440 C C . GLU B 1 37 ? 7.875 -23.188 -5.152 1 96.62 37 GLU B C 1
ATOM 2442 O O . GLU B 1 37 ? 6.863 -23.5 -5.789 1 96.62 37 GLU B O 1
ATOM 2447 N N . GLN B 1 38 ? 8.961 -23.906 -5.168 1 94.5 38 GLN B N 1
ATOM 2448 C CA . GLN B 1 38 ? 9.094 -25.109 -5.996 1 94.5 38 GLN B CA 1
ATOM 2449 C C . GLN B 1 38 ? 8.156 -26.219 -5.516 1 94.5 38 GLN B C 1
ATOM 2451 O O . GLN B 1 38 ? 7.559 -26.922 -6.328 1 94.5 38 GLN B O 1
ATOM 2456 N N . ALA B 1 39 ? 8.078 -26.328 -4.273 1 91.94 39 ALA B N 1
ATOM 2457 C CA . ALA B 1 39 ? 7.18 -27.328 -3.703 1 91.94 39 ALA B CA 1
ATOM 2458 C C . ALA B 1 39 ? 5.734 -27.062 -4.105 1 91.94 39 ALA B C 1
ATOM 2460 O O . ALA B 1 39 ? 4.98 -28 -4.398 1 91.94 39 ALA B O 1
ATOM 2461 N N . THR B 1 40 ? 5.383 -25.812 -4.141 1 90.5 40 THR B N 1
ATOM 2462 C CA . THR B 1 40 ? 4.027 -25.422 -4.512 1 90.5 40 THR B CA 1
ATOM 2463 C C . THR B 1 40 ? 3.791 -25.625 -6.004 1 90.5 40 THR B C 1
ATOM 2465 O O . THR B 1 40 ? 2.688 -26 -6.418 1 90.5 40 THR B O 1
ATOM 2468 N N . HIS B 1 41 ? 4.805 -25.391 -6.777 1 87.75 41 HIS B N 1
ATOM 2469 C CA . HIS B 1 41 ? 4.711 -25.625 -8.211 1 87.75 41 HIS B CA 1
ATOM 2470 C C . HIS B 1 41 ? 4.434 -27.094 -8.516 1 87.75 41 HIS B C 1
ATOM 2472 O O . HIS B 1 41 ? 3.66 -27.406 -9.422 1 87.75 41 HIS B O 1
ATOM 2478 N N . LEU B 1 42 ? 5.051 -27.969 -7.734 1 84.94 42 LEU B N 1
ATOM 2479 C CA . LEU B 1 42 ? 4.863 -29.406 -7.906 1 84.94 42 LEU B CA 1
ATOM 2480 C C . LEU B 1 42 ? 3.445 -29.812 -7.523 1 84.94 42 LEU B C 1
ATOM 2482 O O . LEU B 1 42 ? 2.85 -30.688 -8.172 1 84.94 42 LEU B O 1
ATOM 2486 N N . LEU B 1 43 ? 2.926 -29.125 -6.605 1 84.44 43 LEU B N 1
ATOM 2487 C CA . LEU B 1 43 ? 1.565 -29.406 -6.156 1 84.44 43 LEU B CA 1
ATOM 2488 C C . LEU B 1 43 ? 0.547 -28.891 -7.168 1 84.44 43 LEU B C 1
ATOM 2490 O O . LEU B 1 43 ? -0.522 -29.484 -7.336 1 84.44 43 LEU B O 1
ATOM 2494 N N . ARG B 1 44 ? 0.873 -27.734 -7.727 1 81.88 44 ARG B N 1
ATOM 2495 C CA . ARG B 1 44 ? -0.016 -27.156 -8.734 1 81.88 44 ARG B CA 1
ATOM 2496 C C . ARG B 1 44 ? -0.317 -28.172 -9.836 1 81.88 44 ARG B C 1
ATOM 2498 O O . ARG B 1 44 ? -1.46 -28.281 -10.289 1 81.88 44 ARG B O 1
ATOM 2505 N N . ALA B 1 45 ? 0.714 -28.859 -10.297 1 75.25 45 ALA B N 1
ATOM 2506 C CA . ALA B 1 45 ? 0.547 -29.859 -11.344 1 75.25 45 ALA B CA 1
ATOM 2507 C C . ALA B 1 45 ? -0.465 -30.922 -10.93 1 75.25 45 ALA B C 1
ATOM 2509 O O . ALA B 1 45 ? -1.183 -31.469 -11.773 1 75.25 45 ALA B O 1
ATOM 2510 N N . SER B 1 46 ? -0.538 -31.188 -9.68 1 72.75 46 SER B N 1
ATOM 2511 C CA . SER B 1 46 ? -1.467 -32.188 -9.18 1 72.75 46 SER B CA 1
ATOM 2512 C C . SER B 1 46 ? -2.855 -31.594 -8.961 1 72.75 46 SER B C 1
ATOM 2514 O O . SER B 1 46 ? -3.861 -32.312 -9.078 1 72.75 46 SER B O 1
ATOM 2516 N N . VAL B 1 47 ? -2.928 -30.375 -8.672 1 66.44 47 VAL B N 1
ATOM 2517 C CA . VAL B 1 47 ? -4.18 -29.719 -8.32 1 66.44 47 VAL B CA 1
ATOM 2518 C C . VAL B 1 47 ? -4.902 -29.266 -9.586 1 66.44 47 VAL B C 1
ATOM 2520 O O . VAL B 1 47 ? -6.133 -29.297 -9.648 1 66.44 47 VAL B O 1
ATOM 2523 N N . ILE B 1 48 ? -4.145 -28.812 -10.523 1 63.41 48 ILE B N 1
ATOM 2524 C CA . ILE B 1 48 ? -4.723 -28.281 -11.758 1 63.41 48 ILE B CA 1
ATOM 2525 C C . ILE B 1 48 ? -4.773 -29.391 -12.812 1 63.41 48 ILE B C 1
ATOM 2527 O O . ILE B 1 48 ? -3.732 -29.812 -13.32 1 63.41 48 ILE B O 1
ATOM 2531 N N . THR B 1 49 ? -5.73 -30.344 -12.594 1 53.72 49 THR B N 1
ATOM 2532 C CA . THR B 1 49 ? -5.945 -31.391 -13.586 1 53.72 49 THR B CA 1
ATOM 2533 C C . THR B 1 49 ? -6.156 -30.781 -14.969 1 53.72 49 THR B C 1
ATOM 2535 O O . THR B 1 49 ? -6.965 -29.859 -15.133 1 53.72 49 THR B O 1
ATOM 2538 N N . ARG B 1 50 ? -5.133 -30.75 -15.719 1 49.28 50 ARG B N 1
ATOM 2539 C CA . ARG B 1 50 ? -5.031 -30.266 -17.094 1 49.28 50 ARG B CA 1
ATOM 2540 C C . ARG B 1 50 ? -6.312 -30.531 -17.859 1 49.28 50 ARG B C 1
ATOM 2542 O O . ARG B 1 50 ? -6.496 -31.625 -18.406 1 49.28 50 ARG B O 1
ATOM 2549 N N . THR B 1 51 ? -7.363 -30.469 -17.281 1 44.62 51 THR B N 1
ATOM 25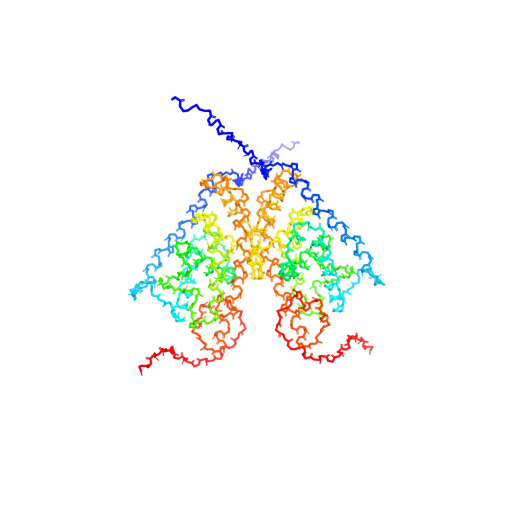50 C CA . THR B 1 51 ? -8.25 -30.891 -18.359 1 44.62 51 THR B CA 1
ATOM 2551 C C . THR B 1 51 ? -7.965 -30.109 -19.625 1 44.62 51 THR B C 1
ATOM 2553 O O . THR B 1 51 ? -7.809 -30.688 -20.703 1 44.62 51 THR B O 1
ATOM 2556 N N . ALA B 1 52 ? -8.961 -28.969 -19.812 1 47.06 52 ALA B N 1
ATOM 2557 C CA . ALA B 1 52 ? -9.445 -28.469 -21.094 1 47.06 52 ALA B CA 1
ATOM 2558 C C . ALA B 1 52 ? -8.328 -27.75 -21.859 1 47.06 52 ALA B C 1
ATOM 2560 O O . ALA B 1 52 ? -7.301 -27.391 -21.281 1 47.06 52 ALA B O 1
ATOM 2561 N N . ASP B 1 53 ? -8.5 -27.266 -23.172 1 49.69 53 ASP B N 1
ATOM 2562 C CA . ASP B 1 53 ? -7.77 -26.578 -24.234 1 49.69 53 ASP B CA 1
ATOM 2563 C C . ASP B 1 53 ? -7 -25.375 -23.672 1 49.69 53 ASP B C 1
ATOM 2565 O O . ASP B 1 53 ? -7.594 -24.469 -23.078 1 49.69 53 ASP B O 1
ATOM 2569 N N . ALA B 1 54 ? -5.738 -25.359 -23.391 1 52.53 54 ALA B N 1
ATOM 2570 C CA . ALA B 1 54 ? -4.684 -24.406 -23.062 1 52.53 54 ALA B CA 1
ATOM 2571 C C . ALA B 1 54 ? -4.996 -23.031 -23.641 1 52.53 54 ALA B C 1
ATOM 2573 O O . ALA B 1 54 ? -5.582 -22.922 -24.719 1 52.53 54 ALA B O 1
ATOM 2574 N N . ARG B 1 55 ? -5.059 -22.078 -22.953 1 62.28 55 ARG B N 1
ATOM 2575 C CA . ARG B 1 55 ? -5.062 -20.672 -23.375 1 62.28 55 ARG B CA 1
ATOM 2576 C C . ARG B 1 55 ? -6.457 -20.234 -23.828 1 62.28 55 ARG B C 1
ATOM 2578 O O . ARG B 1 55 ? -6.594 -19.438 -24.734 1 62.28 55 ARG B O 1
ATOM 2585 N N . ARG B 1 56 ? -7.391 -21.016 -23.125 1 77.38 56 ARG B N 1
ATOM 2586 C CA . ARG B 1 56 ? -8.742 -20.578 -23.453 1 77.38 56 ARG B CA 1
ATOM 2587 C C . ARG B 1 56 ? -9.133 -19.359 -22.641 1 77.38 56 ARG B C 1
ATOM 2589 O O . ARG B 1 56 ? -8.539 -19.078 -21.594 1 77.38 56 ARG B O 1
ATOM 2596 N N . THR B 1 57 ? -10.086 -18.656 -23.188 1 83.56 57 THR B N 1
ATOM 2597 C CA . THR B 1 57 ? -10.641 -17.484 -22.5 1 83.56 57 THR B CA 1
ATOM 2598 C C . THR B 1 57 ? -11.352 -17.906 -21.203 1 83.56 57 THR B C 1
ATOM 2600 O O . THR B 1 57 ? -12.18 -18.828 -21.219 1 83.56 57 THR B O 1
ATOM 2603 N N . ALA B 1 58 ? -11.008 -17.312 -20.125 1 86.25 58 ALA B N 1
ATOM 2604 C CA . ALA B 1 58 ? -11.516 -17.688 -18.812 1 86.25 58 ALA B CA 1
ATOM 2605 C C . ALA B 1 58 ? -12.984 -17.312 -18.656 1 86.25 58 ALA B C 1
ATOM 2607 O O . ALA B 1 58 ? -13.414 -16.25 -19.109 1 86.25 58 ALA B O 1
ATOM 2608 N N . THR B 1 59 ? -13.742 -18.156 -18.141 1 81.88 59 THR B N 1
ATOM 2609 C CA . THR B 1 59 ? -15.102 -17.875 -17.688 1 81.88 59 THR B CA 1
ATOM 2610 C C . THR B 1 59 ? -15.109 -17.453 -16.219 1 81.88 59 THR B C 1
ATOM 2612 O O . THR B 1 59 ? -14.078 -17.516 -15.547 1 81.88 59 THR B O 1
ATOM 2615 N N . THR B 1 60 ? -16.219 -17.016 -15.734 1 80.38 60 THR B N 1
ATOM 2616 C CA . THR B 1 60 ? -16.359 -16.656 -14.32 1 80.38 60 THR B CA 1
ATOM 2617 C C . THR B 1 60 ? -16.031 -17.859 -13.43 1 80.38 60 THR B C 1
ATOM 2619 O O . THR B 1 60 ? -15.438 -17.703 -12.367 1 80.38 60 THR B O 1
ATOM 2622 N N . CYS B 1 61 ? -16.469 -19.016 -13.883 1 83.62 61 CYS B N 1
ATOM 2623 C CA . CYS B 1 61 ? -16.188 -20.219 -13.125 1 83.62 61 CYS B CA 1
ATOM 2624 C C . CYS B 1 61 ? -14.688 -20.5 -13.086 1 83.62 61 CYS B C 1
ATOM 2626 O O . CYS B 1 61 ? -14.156 -20.922 -12.062 1 83.62 61 CYS B O 1
ATOM 2628 N N . ASP B 1 62 ? -14.023 -20.203 -14.203 1 86.62 62 ASP B N 1
ATOM 2629 C CA . ASP B 1 62 ? -12.578 -20.391 -14.258 1 86.62 62 ASP B CA 1
ATOM 2630 C C . ASP B 1 62 ? -11.875 -19.469 -13.258 1 86.62 62 ASP B C 1
ATOM 2632 O O . ASP B 1 62 ? -10.891 -19.875 -12.625 1 86.62 62 ASP B O 1
ATOM 2636 N N . VAL B 1 63 ? -12.359 -18.266 -13.164 1 88.38 63 VAL B N 1
ATOM 2637 C CA . VAL B 1 63 ? -11.766 -17.266 -12.273 1 88.38 63 VAL B CA 1
ATOM 2638 C C . VAL B 1 63 ? -11.898 -17.719 -10.828 1 88.38 63 VAL B C 1
ATOM 2640 O O . VAL B 1 63 ? -10.922 -17.719 -10.07 1 88.38 63 VAL B O 1
ATOM 2643 N N . THR B 1 64 ? -13.117 -18.172 -10.445 1 89.69 64 THR B N 1
ATOM 2644 C CA . THR B 1 64 ? -13.359 -18.594 -9.07 1 89.69 64 THR B CA 1
ATOM 2645 C C . THR B 1 64 ? -12.562 -19.859 -8.742 1 89.69 64 THR B C 1
ATOM 2647 O O . THR B 1 64 ? -12 -19.969 -7.656 1 89.69 64 THR B O 1
ATOM 2650 N N . ASP B 1 65 ? -12.547 -20.781 -9.688 1 89.69 65 ASP B N 1
ATOM 2651 C CA . ASP B 1 65 ? -11.766 -22 -9.5 1 89.69 65 ASP B CA 1
ATOM 2652 C C . ASP B 1 65 ? -10.281 -21.672 -9.336 1 89.69 65 ASP B C 1
ATOM 2654 O O . ASP B 1 65 ? -9.602 -22.266 -8.492 1 89.69 65 ASP B O 1
ATOM 2658 N N . SER B 1 66 ? -9.828 -20.828 -10.188 1 91.69 66 SER B N 1
ATOM 2659 C CA . SER B 1 66 ? -8.43 -20.422 -10.117 1 91.69 66 SER B CA 1
ATOM 2660 C C . SER B 1 66 ? -8.102 -19.781 -8.773 1 91.69 66 SER B C 1
ATOM 2662 O O . SER B 1 66 ? -7.035 -20.047 -8.203 1 91.69 66 SER B O 1
ATOM 2664 N N . MET B 1 67 ? -8.961 -18.906 -8.258 1 93.81 67 MET B N 1
ATOM 2665 C CA . MET B 1 67 ? -8.734 -18.266 -6.973 1 93.81 67 MET B CA 1
ATOM 2666 C C . MET B 1 67 ? -8.672 -19.297 -5.852 1 93.81 67 MET B C 1
ATOM 2668 O O . MET B 1 67 ? -7.785 -19.234 -4.996 1 93.81 67 MET B O 1
ATOM 2672 N N . HIS B 1 68 ? -9.641 -20.25 -5.922 1 93.38 68 HIS B N 1
ATOM 2673 C CA . HIS B 1 68 ? -9.648 -21.328 -4.934 1 93.38 68 HIS B CA 1
ATOM 2674 C C . HIS B 1 68 ? -8.336 -22.109 -4.965 1 93.38 68 HIS B C 1
ATOM 2676 O O . HIS B 1 68 ? -7.719 -22.328 -3.924 1 93.38 68 HIS B O 1
ATOM 2682 N N . GLN B 1 69 ? -7.965 -22.484 -6.145 1 93.06 69 GLN B N 1
ATOM 2683 C CA . GLN B 1 69 ? -6.742 -23.266 -6.316 1 93.06 69 GLN B CA 1
ATOM 2684 C C . GLN B 1 69 ? -5.527 -22.5 -5.797 1 93.06 69 GLN B C 1
ATOM 2686 O O . GLN B 1 69 ? -4.672 -23.078 -5.113 1 93.06 69 GLN B O 1
ATOM 2691 N N . GLN B 1 70 ? -5.461 -21.234 -6.102 1 95.25 70 GLN B N 1
ATOM 2692 C CA . GLN B 1 70 ? -4.328 -20.406 -5.691 1 95.25 70 GLN B CA 1
ATOM 2693 C C . GLN B 1 70 ? -4.285 -20.25 -4.172 1 95.25 70 GLN B C 1
ATOM 2695 O O . GLN B 1 70 ? -3.203 -20.172 -3.584 1 95.25 70 GLN B O 1
ATOM 2700 N N . LEU B 1 71 ? -5.426 -20.203 -3.551 1 96.62 71 LEU B N 1
ATOM 2701 C CA . LEU B 1 71 ? -5.477 -20.078 -2.098 1 96.62 71 LEU B CA 1
ATOM 2702 C C . LEU B 1 71 ? -4.965 -21.359 -1.433 1 96.62 71 LEU B C 1
ATOM 2704 O O . LEU B 1 71 ? -4.266 -21.297 -0.42 1 96.62 71 LEU B O 1
ATOM 2708 N N . VAL B 1 72 ? -5.328 -22.469 -1.99 1 95.19 72 VAL B N 1
ATOM 2709 C CA . VAL B 1 72 ? -4.816 -23.734 -1.482 1 95.19 72 VAL B CA 1
ATOM 2710 C C . VAL B 1 72 ? -3.295 -23.75 -1.586 1 95.19 72 VAL B C 1
ATOM 2712 O O . VAL B 1 72 ? -2.607 -24.156 -0.641 1 95.19 72 VAL B O 1
ATOM 2715 N N . LEU B 1 73 ? -2.82 -23.312 -2.693 1 95.75 73 LEU B N 1
ATOM 2716 C CA . LEU B 1 73 ? -1.38 -23.281 -2.922 1 95.75 73 LEU B CA 1
ATOM 2717 C C . LEU B 1 73 ? -0.702 -22.297 -1.966 1 95.75 73 LEU B C 1
ATOM 2719 O O . LEU B 1 73 ? 0.431 -22.531 -1.537 1 95.75 73 LEU B O 1
ATOM 2723 N N . MET B 1 74 ? -1.366 -21.188 -1.687 1 97.62 74 MET B N 1
ATOM 2724 C CA . MET B 1 74 ? -0.841 -20.219 -0.736 1 97.62 74 MET B CA 1
ATOM 2725 C C . MET B 1 74 ? -0.616 -20.844 0.631 1 97.62 74 MET B C 1
ATOM 2727 O O . MET B 1 74 ? 0.426 -20.641 1.255 1 97.62 74 MET B O 1
ATOM 2731 N N . VAL B 1 75 ? -1.631 -21.609 1.061 1 97.5 75 VAL B N 1
ATOM 2732 C CA . VAL B 1 75 ? -1.544 -22.266 2.361 1 97.5 75 VAL B CA 1
ATOM 2733 C C . VAL B 1 75 ? -0.374 -23.25 2.367 1 97.5 75 VAL B C 1
ATOM 2735 O O . VAL B 1 75 ? 0.416 -23.281 3.314 1 97.5 75 VAL B O 1
ATOM 2738 N N . GLU B 1 76 ? -0.234 -23.984 1.316 1 96.31 76 GLU B N 1
ATOM 2739 C CA . GLU B 1 76 ? 0.856 -24.953 1.213 1 96.31 76 GLU B CA 1
ATOM 2740 C C . GLU B 1 76 ? 2.211 -24.25 1.183 1 96.31 76 GLU B C 1
ATOM 2742 O O . GLU B 1 76 ? 3.178 -24.719 1.783 1 96.31 76 GLU B O 1
ATOM 2747 N N . TRP B 1 77 ? 2.283 -23.172 0.486 1 98 77 TRP B N 1
ATOM 2748 C CA . TRP B 1 77 ? 3.504 -22.375 0.427 1 98 77 TRP B CA 1
ATOM 2749 C C . TRP B 1 77 ? 3.906 -21.891 1.816 1 98 77 TRP B C 1
ATOM 2751 O O . TRP B 1 77 ? 5.066 -22.016 2.215 1 98 77 TRP B O 1
ATOM 2761 N N . ALA B 1 78 ? 2.971 -21.359 2.566 1 98.44 78 ALA B N 1
ATOM 2762 C CA . ALA B 1 78 ? 3.234 -20.828 3.904 1 98.44 78 ALA B CA 1
ATOM 2763 C C . ALA B 1 78 ? 3.697 -21.938 4.844 1 98.44 78 ALA B C 1
ATOM 2765 O O . ALA B 1 78 ? 4.559 -21.719 5.699 1 98.44 78 ALA B O 1
ATOM 2766 N N . LYS B 1 79 ? 3.17 -23.109 4.656 1 97.19 79 LYS B N 1
ATOM 2767 C CA . LYS B 1 79 ? 3.498 -24.25 5.512 1 97.19 79 LYS B CA 1
ATOM 2768 C C . LYS B 1 79 ? 4.941 -24.688 5.309 1 97.19 79 LYS B C 1
ATOM 2770 O O . LYS B 1 79 ? 5.496 -25.422 6.133 1 97.19 79 LYS B O 1
ATOM 2775 N N . ASN B 1 80 ? 5.547 -24.281 4.258 1 97 80 ASN B N 1
ATOM 2776 C CA . ASN B 1 80 ? 6.941 -24.625 4 1 97 80 ASN B CA 1
ATOM 2777 C C . ASN B 1 80 ? 7.898 -23.625 4.641 1 97 80 ASN B C 1
ATOM 2779 O O . ASN B 1 80 ? 9.117 -23.797 4.578 1 97 80 ASN B O 1
ATOM 2783 N N . LEU B 1 81 ? 7.41 -22.625 5.262 1 98.06 81 LEU B N 1
ATOM 2784 C CA . LEU B 1 81 ? 8.227 -21.625 5.938 1 98.06 81 LEU B CA 1
ATOM 2785 C C . LEU B 1 81 ? 8.297 -21.891 7.438 1 98.06 81 LEU B C 1
ATOM 2787 O O . LEU B 1 81 ? 7.285 -21.781 8.133 1 98.06 81 LEU B O 1
ATOM 2791 N N . THR B 1 82 ? 9.445 -22.172 7.965 1 97.38 82 THR B N 1
ATOM 2792 C CA . THR B 1 82 ? 9.664 -22.562 9.359 1 97.38 82 THR B CA 1
ATOM 2793 C C . THR B 1 82 ? 9.148 -21.484 10.305 1 97.38 82 THR B C 1
ATOM 2795 O O . THR B 1 82 ? 8.492 -21.797 11.305 1 97.38 82 THR B O 1
ATOM 2798 N N . GLN B 1 83 ? 9.453 -20.234 10.008 1 97.69 83 GLN B N 1
ATOM 2799 C CA . GLN B 1 83 ? 9.07 -19.141 10.875 1 97.69 83 GLN B CA 1
ATOM 2800 C C . GLN B 1 83 ? 7.547 -19 10.953 1 97.69 83 GLN B C 1
ATOM 2802 O O . GLN B 1 83 ? 7.008 -18.562 11.969 1 97.69 83 GLN B O 1
ATOM 2807 N N . PHE B 1 84 ? 6.836 -19.375 9.859 1 98.38 84 PHE B N 1
ATOM 2808 C CA . PHE B 1 84 ? 5.379 -19.359 9.836 1 98.38 84 PHE B CA 1
ATOM 2809 C C . PHE B 1 84 ? 4.824 -20.469 10.734 1 98.38 84 PHE B C 1
ATOM 2811 O O . PHE B 1 84 ? 3.896 -20.234 11.516 1 98.38 84 PHE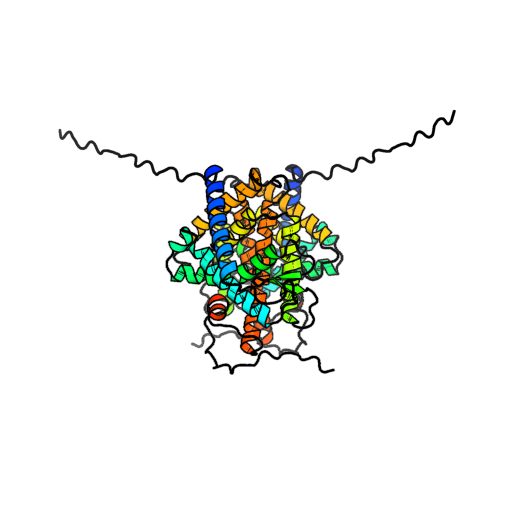 B O 1
ATOM 2818 N N . LEU B 1 85 ? 5.445 -21.594 10.727 1 98 85 LEU B N 1
ATOM 2819 C CA . LEU B 1 85 ? 4.973 -22.75 11.477 1 98 85 LEU B CA 1
ATOM 2820 C C . LEU B 1 85 ? 5.242 -22.578 12.969 1 98 85 LEU B C 1
ATOM 2822 O O . LEU B 1 85 ? 4.598 -23.219 13.797 1 98 85 LEU B O 1
ATOM 2826 N N . GLU B 1 86 ? 6.141 -21.75 13.297 1 97.88 86 GLU B N 1
ATOM 2827 C CA . GLU B 1 86 ? 6.488 -21.516 14.695 1 97.88 86 GLU B CA 1
ATOM 2828 C C . GLU B 1 86 ? 5.438 -20.656 15.383 1 97.88 86 GLU B C 1
ATOM 2830 O O . GLU B 1 86 ? 5.387 -20.594 16.609 1 97.88 86 GLU B O 1
ATOM 2835 N N . LEU B 1 87 ? 4.625 -19.984 14.609 1 98.25 87 LEU B N 1
ATOM 2836 C CA . LEU B 1 87 ? 3.568 -19.156 15.172 1 98.25 87 LEU B CA 1
ATOM 2837 C C . LEU B 1 87 ? 2.377 -20.016 15.602 1 98.25 87 LEU B C 1
ATOM 2839 O O . LEU B 1 87 ? 2.135 -21.078 15.031 1 98.25 87 LEU B O 1
ATOM 2843 N N . PRO B 1 88 ? 1.667 -19.547 16.609 1 97.81 88 PRO B N 1
ATOM 2844 C CA . PRO B 1 88 ? 0.43 -20.25 16.969 1 97.81 88 PRO B CA 1
ATOM 2845 C C . PRO B 1 88 ? -0.586 -20.266 15.828 1 97.81 88 PRO B C 1
ATOM 2847 O O . PRO B 1 88 ? -0.583 -19.375 14.977 1 97.81 88 PRO B O 1
ATOM 2850 N N . MET B 1 89 ? -1.494 -21.156 15.852 1 97.31 89 MET B N 1
ATOM 2851 C CA . MET B 1 89 ? -2.455 -21.406 14.781 1 97.31 89 MET B CA 1
ATOM 2852 C C . MET B 1 89 ? -3.289 -20.156 14.508 1 97.31 89 MET B C 1
ATOM 2854 O O . MET B 1 89 ? -3.555 -19.828 13.344 1 97.31 89 MET B O 1
ATOM 2858 N N . ASN B 1 90 ? -3.727 -19.531 15.523 1 96.69 90 ASN B N 1
ATOM 2859 C CA . ASN B 1 90 ? -4.539 -18.328 15.344 1 96.69 90 ASN B CA 1
ATOM 2860 C C . ASN B 1 90 ? -3.773 -17.234 14.602 1 96.69 90 ASN B C 1
ATOM 2862 O O . ASN B 1 90 ? -4.344 -16.531 13.773 1 96.69 90 ASN B O 1
ATOM 2866 N N . ALA B 1 91 ? -2.48 -17.094 14.898 1 98.06 91 ALA B N 1
ATOM 2867 C CA . ALA B 1 91 ? -1.648 -16.125 14.203 1 98.06 91 ALA B CA 1
ATOM 2868 C C . ALA B 1 91 ? -1.412 -16.531 12.75 1 98.06 91 ALA B C 1
ATOM 2870 O O . ALA B 1 91 ? -1.379 -15.68 11.859 1 98.06 91 ALA B O 1
ATOM 2871 N N . GLN B 1 92 ? -1.229 -17.859 12.531 1 98.44 92 GLN B N 1
ATOM 2872 C CA . GLN B 1 92 ? -1.078 -18.359 11.172 1 98.44 92 GLN B CA 1
ATOM 2873 C C . GLN B 1 92 ? -2.295 -18.016 10.32 1 98.44 92 GLN B C 1
ATOM 2875 O O . GLN B 1 92 ? -2.156 -17.484 9.211 1 98.44 92 GLN B O 1
ATOM 2880 N N . ILE B 1 93 ? -3.479 -18.266 10.852 1 98 93 ILE B N 1
ATOM 2881 C CA . ILE B 1 93 ? -4.727 -18.016 10.141 1 98 93 ILE B CA 1
ATOM 2882 C C . ILE B 1 93 ? -4.883 -16.516 9.883 1 98 93 ILE B C 1
ATOM 2884 O O . ILE B 1 93 ? -5.27 -16.109 8.781 1 98 93 ILE B O 1
ATOM 2888 N N . ALA B 1 94 ? -4.523 -15.703 10.859 1 98 94 ALA B N 1
ATOM 2889 C CA . ALA B 1 94 ? -4.637 -14.25 10.727 1 98 94 ALA B CA 1
ATOM 2890 C C . ALA B 1 94 ? -3.725 -13.727 9.625 1 98 94 ALA B C 1
ATOM 2892 O O . ALA B 1 94 ? -4.125 -12.867 8.836 1 98 94 ALA B O 1
ATOM 2893 N N . LEU B 1 95 ? -2.516 -14.266 9.562 1 98.69 95 LEU B N 1
ATOM 2894 C CA . LEU B 1 95 ? -1.573 -13.852 8.523 1 98.69 95 LEU B CA 1
ATOM 2895 C C . LEU B 1 95 ? -2.082 -14.25 7.141 1 98.69 95 LEU B C 1
ATOM 2897 O O . LEU B 1 95 ? -2.004 -13.461 6.195 1 98.69 95 LEU B O 1
ATOM 2901 N N . LEU B 1 96 ? -2.623 -15.453 7.047 1 98.62 96 LEU B N 1
ATOM 2902 C CA . LEU B 1 96 ? -3.129 -15.938 5.77 1 98.62 96 LEU B CA 1
ATOM 2903 C C . LEU B 1 96 ? -4.332 -15.117 5.312 1 98.62 96 LEU B C 1
ATOM 2905 O O . LEU B 1 96 ? -4.453 -14.781 4.133 1 98.62 96 LEU B O 1
ATOM 2909 N N . ARG B 1 97 ? -5.176 -14.773 6.234 1 98 97 ARG B N 1
ATOM 2910 C CA . ARG B 1 97 ? -6.34 -13.953 5.918 1 98 97 ARG B CA 1
ATOM 2911 C C . ARG B 1 97 ? -5.922 -12.578 5.406 1 98 97 ARG B C 1
ATOM 2913 O O . ARG B 1 97 ? -6.492 -12.07 4.441 1 98 97 ARG B O 1
ATOM 2920 N N . ASN B 1 98 ? -4.945 -12.031 6.086 1 97.56 98 ASN B N 1
ATOM 2921 C CA . ASN B 1 98 ? -4.441 -10.719 5.695 1 97.56 98 ASN B CA 1
ATOM 2922 C C . ASN B 1 98 ? -3.754 -10.758 4.336 1 97.56 98 ASN B C 1
ATOM 2924 O O . ASN B 1 98 ? -3.793 -9.781 3.582 1 97.56 98 ASN B O 1
ATOM 2928 N N . PHE B 1 99 ? -3.209 -11.883 3.986 1 98.5 99 PHE B N 1
ATOM 2929 C CA . PHE B 1 99 ? -2.307 -12.039 2.854 1 98.5 99 PHE B CA 1
ATOM 2930 C C . PHE B 1 99 ? -3.055 -12.57 1.636 1 98.5 99 PHE B C 1
ATOM 2932 O O . PHE B 1 99 ? -2.611 -12.383 0.5 1 98.5 99 PHE B O 1
ATOM 2939 N N . SER B 1 100 ? -4.18 -13.227 1.766 1 98.5 100 SER B N 1
ATOM 2940 C CA . SER B 1 100 ? -4.816 -14.07 0.758 1 98.5 100 SER B CA 1
ATOM 2941 C C . SER B 1 100 ? -5.074 -13.297 -0.529 1 98.5 100 SER B C 1
ATOM 2943 O O . SER B 1 100 ? -4.609 -13.688 -1.601 1 98.5 100 SER B O 1
ATOM 2945 N N . ALA B 1 101 ? -5.766 -12.164 -0.414 1 98.06 101 ALA B N 1
ATOM 2946 C CA . ALA B 1 101 ? -6.086 -11.398 -1.611 1 98.06 101 ALA B CA 1
ATOM 2947 C C . ALA B 1 101 ? -4.82 -10.852 -2.27 1 98.06 101 ALA B C 1
ATOM 2949 O O . ALA B 1 101 ? -4.715 -10.828 -3.498 1 98.06 101 ALA B O 1
ATOM 2950 N N . GLN B 1 102 ? -3.834 -10.398 -1.481 1 98.56 102 GLN B N 1
ATOM 2951 C CA . GLN B 1 102 ? -2.561 -9.914 -2.008 1 98.56 102 GLN B CA 1
ATOM 2952 C C . GLN B 1 102 ? -1.818 -11.023 -2.746 1 98.56 102 GLN B C 1
ATOM 2954 O O . GLN B 1 102 ? -1.203 -10.781 -3.787 1 98.56 102 GLN B O 1
ATOM 2959 N N . HIS B 1 103 ? -1.907 -12.219 -2.16 1 98.69 103 HIS B N 1
ATOM 2960 C CA . HIS B 1 103 ? -1.275 -13.375 -2.791 1 98.69 103 HIS B CA 1
ATOM 2961 C C . HIS B 1 103 ? -1.877 -13.648 -4.164 1 98.69 103 HIS B C 1
ATOM 2963 O O . HIS B 1 103 ? -1.149 -13.93 -5.121 1 98.69 103 HIS B O 1
ATOM 2969 N N . LEU B 1 104 ? -3.201 -13.633 -4.258 1 97.75 104 LEU B N 1
ATOM 2970 C CA . LEU B 1 104 ? -3.861 -13.828 -5.543 1 97.75 104 LEU B CA 1
ATOM 2971 C C . LEU B 1 104 ? -3.365 -12.82 -6.57 1 97.75 104 LEU B C 1
ATOM 2973 O O . LEU B 1 104 ? -3.061 -13.18 -7.711 1 97.75 104 LEU B O 1
ATOM 2977 N N . VAL B 1 105 ? -3.227 -11.594 -6.148 1 98.06 105 VAL B N 1
ATOM 2978 C CA . VAL B 1 105 ? -2.887 -10.484 -7.031 1 98.06 105 VAL B CA 1
ATOM 2979 C C . VAL B 1 105 ? -1.439 -10.625 -7.5 1 98.06 105 VAL B C 1
ATOM 2981 O O . VAL B 1 105 ? -1.155 -10.539 -8.695 1 98.06 105 VAL B O 1
ATOM 2984 N N . ILE B 1 106 ? -0.521 -10.836 -6.543 1 98.62 106 ILE B N 1
ATOM 2985 C CA . ILE B 1 106 ? 0.891 -10.891 -6.906 1 98.62 106 ILE B CA 1
ATOM 2986 C C . ILE B 1 106 ? 1.157 -12.117 -7.777 1 98.62 106 ILE B C 1
ATOM 2988 O O . ILE B 1 106 ? 1.959 -12.062 -8.711 1 98.62 106 ILE B O 1
ATOM 2992 N N . CYS B 1 107 ? 0.496 -13.242 -7.508 1 97.75 107 CYS B N 1
ATOM 2993 C CA . CYS B 1 107 ? 0.695 -14.453 -8.289 1 97.75 107 CYS B CA 1
ATOM 2994 C C . CYS B 1 107 ? 0.197 -14.266 -9.719 1 97.75 107 CYS B C 1
ATOM 2996 O O . CYS B 1 107 ? 0.885 -14.625 -10.68 1 97.75 107 CYS B O 1
ATOM 2998 N N . ALA B 1 108 ? -0.984 -13.719 -9.852 1 96.25 108 ALA B N 1
ATOM 2999 C CA . ALA B 1 108 ? -1.519 -13.453 -11.188 1 96.25 108 ALA B CA 1
ATOM 3000 C C . ALA B 1 108 ? -0.611 -12.508 -11.961 1 96.25 108 ALA B C 1
ATOM 3002 O O . ALA B 1 108 ? -0.349 -12.719 -13.148 1 96.25 108 ALA B O 1
ATOM 3003 N N . GLY B 1 109 ? -0.153 -11.453 -11.297 1 97.62 109 GLY B N 1
ATOM 3004 C CA . GLY B 1 109 ? 0.73 -10.5 -11.945 1 97.62 109 GLY B CA 1
ATOM 3005 C C . GLY B 1 109 ? 2.027 -11.117 -12.43 1 97.62 109 GLY B C 1
ATOM 3006 O O . GLY B 1 109 ? 2.438 -10.898 -13.57 1 97.62 109 GLY B O 1
ATOM 3007 N N . PHE B 1 110 ? 2.674 -11.852 -11.516 1 97.81 110 PHE B N 1
ATOM 3008 C CA . PHE B 1 110 ? 3.971 -12.438 -11.844 1 97.81 110 PHE B CA 1
ATOM 3009 C C . PHE B 1 110 ? 3.832 -13.492 -12.938 1 97.81 110 PHE B C 1
ATOM 3011 O O . PHE B 1 110 ? 4.645 -13.539 -13.859 1 97.81 110 PHE B O 1
ATOM 3018 N N . ARG B 1 111 ? 2.793 -14.289 -12.844 1 94.38 111 ARG B N 1
ATOM 3019 C CA . ARG B 1 111 ? 2.549 -15.344 -13.82 1 94.38 111 ARG B CA 1
ATOM 3020 C C . ARG B 1 111 ? 2.301 -14.758 -15.211 1 94.38 111 ARG B C 1
ATOM 3022 O O . ARG B 1 111 ? 2.582 -15.406 -16.219 1 94.38 111 ARG B O 1
ATOM 3029 N N . SER B 1 112 ? 1.893 -13.547 -15.281 1 95.75 112 SER B N 1
ATOM 3030 C CA . SER B 1 112 ? 1.443 -12.953 -16.531 1 95.75 112 SER B CA 1
ATOM 3031 C C . SER B 1 112 ? 2.521 -12.062 -17.141 1 95.75 112 SER B C 1
ATOM 3033 O O . SER B 1 112 ? 2.275 -11.359 -18.125 1 95.75 112 SER B O 1
ATOM 3035 N N . MET B 1 113 ? 3.701 -12.031 -16.625 1 95.38 113 MET B N 1
ATOM 3036 C CA . MET B 1 113 ? 4.766 -11.133 -17.078 1 95.38 113 MET B CA 1
ATOM 3037 C C . MET B 1 113 ? 5.148 -11.438 -18.531 1 95.38 113 MET B C 1
ATOM 3039 O O . MET B 1 113 ? 5.57 -10.547 -19.266 1 95.38 113 MET B O 1
ATOM 3043 N N . GLY B 1 114 ? 4.965 -12.648 -19 1 91.69 114 GLY B N 1
ATOM 3044 C CA . GLY B 1 114 ? 5.387 -13.047 -20.344 1 91.69 114 GLY B CA 1
ATOM 3045 C C . GLY B 1 114 ? 4.277 -12.945 -21.375 1 91.69 114 GLY B C 1
ATOM 3046 O O . GLY B 1 114 ? 4.477 -13.289 -22.531 1 91.69 114 GLY B O 1
ATOM 3047 N N . VAL B 1 115 ? 3.127 -12.492 -20.953 1 87.69 115 VAL B N 1
ATOM 3048 C CA . VAL B 1 115 ? 1.976 -12.43 -21.844 1 87.69 115 VAL B CA 1
ATOM 3049 C C . VAL B 1 115 ? 1.54 -10.977 -22.016 1 87.69 115 VAL B C 1
ATOM 3051 O O . VAL B 1 115 ? 1.646 -10.172 -21.094 1 87.69 115 VAL B O 1
ATOM 3054 N N . GLN B 1 116 ? 1.159 -10.703 -23.203 1 85.94 116 GLN B N 1
ATOM 3055 C CA . GLN B 1 116 ? 0.742 -9.336 -23.484 1 85.94 116 GLN B CA 1
ATOM 3056 C C . GLN B 1 116 ? -0.762 -9.172 -23.281 1 85.94 116 GLN B C 1
ATOM 3058 O O . GLN B 1 116 ? -1.555 -9.953 -23.812 1 85.94 116 GLN B O 1
ATOM 3063 N N . ASP B 1 117 ? -1.185 -8.281 -22.516 1 87.19 117 ASP B N 1
ATOM 3064 C CA . ASP B 1 117 ? -2.537 -7.754 -22.359 1 87.19 117 ASP B CA 1
ATOM 3065 C C . ASP B 1 117 ? -3.488 -8.836 -21.859 1 87.19 117 ASP B C 1
ATOM 3067 O O . ASP B 1 117 ? -4.656 -8.883 -22.25 1 87.19 117 ASP B O 1
ATOM 3071 N N . ALA B 1 118 ? -2.992 -9.789 -21.141 1 89.12 118 ALA B N 1
ATOM 3072 C CA . ALA B 1 118 ? -3.84 -10.812 -20.547 1 89.12 118 ALA B CA 1
ATOM 3073 C C . ALA B 1 118 ? -3.275 -11.289 -19.219 1 89.12 118 ALA B C 1
ATOM 3075 O O . ALA B 1 118 ? -2.068 -11.188 -18.969 1 89.12 118 ALA B O 1
ATOM 3076 N N . ILE B 1 119 ? -4.188 -11.727 -18.391 1 91.81 119 ILE B N 1
ATOM 3077 C CA . ILE B 1 119 ? -3.803 -12.328 -17.125 1 91.81 119 ILE B CA 1
ATOM 3078 C C . ILE B 1 119 ? -3.914 -13.852 -17.219 1 91.81 119 ILE B C 1
ATOM 3080 O O . ILE B 1 119 ? -4.973 -14.375 -17.562 1 91.81 119 ILE B O 1
ATOM 3084 N N . TRP B 1 120 ? -2.873 -14.477 -16.906 1 90.62 120 TRP B N 1
ATOM 3085 C CA . TRP B 1 120 ? -2.885 -15.93 -16.828 1 90.62 120 TRP B CA 1
ATOM 3086 C C . TRP B 1 120 ? -3.275 -16.391 -15.422 1 90.62 120 TRP B C 1
ATOM 3088 O O . TRP B 1 120 ? -2.668 -15.977 -14.43 1 90.62 120 TRP B O 1
ATOM 3098 N N . LEU B 1 121 ? -4.227 -17.172 -15.43 1 90.12 121 LEU B N 1
ATOM 3099 C CA . LEU B 1 121 ? -4.73 -17.688 -14.156 1 90.12 121 LEU B CA 1
ATOM 3100 C C . LEU B 1 121 ? -4.031 -18.984 -13.773 1 90.12 121 LEU B C 1
ATOM 3102 O O . LEU B 1 121 ? -3.252 -19.531 -14.555 1 90.12 121 LEU B O 1
ATOM 3106 N N . THR B 1 122 ? -4.246 -19.422 -12.617 1 88.56 122 THR B N 1
ATOM 3107 C CA . THR B 1 122 ? -3.598 -20.609 -12.062 1 88.56 122 THR B CA 1
ATOM 3108 C C . THR B 1 122 ? -3.959 -21.844 -12.875 1 88.56 122 THR B C 1
ATOM 3110 O O . THR B 1 122 ? -3.141 -22.75 -13.023 1 88.56 122 THR B O 1
ATOM 3113 N N . ASN B 1 123 ? -5.117 -21.938 -13.391 1 85.81 123 ASN B N 1
ATOM 3114 C CA . ASN B 1 123 ? -5.598 -23.094 -14.148 1 85.81 123 ASN B CA 1
ATOM 3115 C C . ASN B 1 123 ? -5.266 -22.969 -15.633 1 85.81 123 ASN B C 1
ATOM 3117 O O . ASN B 1 123 ? -5.883 -23.625 -16.469 1 85.81 123 ASN B O 1
ATOM 3121 N N . ASP B 1 124 ? -4.465 -21.969 -16.062 1 84.62 124 ASP B N 1
ATOM 3122 C CA . ASP B 1 124 ? -3.904 -21.734 -17.391 1 84.62 124 ASP B CA 1
ATOM 3123 C C . ASP B 1 124 ? -4.945 -21.125 -18.328 1 84.62 124 ASP B C 1
ATOM 3125 O O . ASP B 1 124 ? -4.746 -21.094 -19.547 1 84.62 124 ASP B O 1
ATOM 3129 N N . SER B 1 125 ? -6.074 -20.781 -17.734 1 86.38 125 SER B N 1
ATOM 3130 C CA . SER B 1 125 ? -6.98 -19.969 -18.516 1 86.38 125 SER B CA 1
ATOM 3131 C C . SER B 1 125 ? -6.535 -18.5 -18.531 1 86.38 125 SER B C 1
ATOM 3133 O O . SER B 1 125 ? -5.723 -18.094 -17.703 1 86.38 125 SER B O 1
ATOM 3135 N N . CYS B 1 126 ? -7.031 -17.812 -19.531 1 88.06 126 CYS B N 1
ATOM 3136 C CA . CYS B 1 126 ? -6.551 -16.453 -19.719 1 88.06 126 CYS B CA 1
ATOM 3137 C C . CYS B 1 126 ? -7.703 -15.461 -19.656 1 88.06 126 CYS B C 1
ATOM 3139 O O . CYS B 1 126 ? -8.781 -15.711 -20.203 1 88.06 126 CYS B O 1
ATOM 3141 N N . LEU B 1 127 ? -7.484 -14.422 -18.906 1 88 127 LEU B N 1
ATOM 3142 C CA . LEU B 1 127 ? -8.406 -13.297 -18.844 1 88 127 LEU B CA 1
ATOM 3143 C C . LEU B 1 127 ? -7.863 -12.102 -19.609 1 88 127 LEU B C 1
ATOM 3145 O O . LEU B 1 127 ? -6.906 -11.461 -19.172 1 88 127 LEU B O 1
ATOM 3149 N N . HIS B 1 128 ? -8.539 -11.812 -20.719 1 83.12 128 HIS B N 1
ATOM 3150 C CA . HIS B 1 128 ? -8.078 -10.688 -21.547 1 83.12 128 HIS B CA 1
ATOM 3151 C C . HIS B 1 128 ? -8.555 -9.359 -20.969 1 83.12 128 HIS B C 1
ATOM 3153 O O . HIS B 1 128 ? -9.633 -9.281 -20.375 1 83.12 128 HIS B O 1
ATOM 3159 N N . ARG B 1 129 ? -7.84 -8.375 -21.141 1 78.19 129 ARG B N 1
ATOM 3160 C CA . ARG B 1 129 ? -8.125 -7.035 -20.625 1 78.19 129 ARG B CA 1
ATOM 3161 C C . ARG B 1 129 ? -9.492 -6.551 -21.078 1 78.19 129 ARG B C 1
ATOM 3163 O O . ARG B 1 129 ? -10.203 -5.887 -20.328 1 78.19 129 ARG B O 1
ATOM 3170 N N . ASP B 1 130 ? -9.938 -6.855 -22.266 1 70.31 130 ASP B N 1
ATOM 3171 C CA . ASP B 1 130 ? -11.18 -6.352 -22.844 1 70.31 130 ASP B CA 1
ATOM 3172 C C . ASP B 1 130 ? -12.258 -7.434 -22.844 1 70.31 130 ASP B C 1
ATOM 3174 O O . ASP B 1 130 ? -13.188 -7.383 -23.656 1 70.31 130 ASP B O 1
ATOM 3178 N N . THR B 1 131 ? -12.133 -8.32 -21.922 1 64.5 131 THR B N 1
ATOM 3179 C CA . THR B 1 131 ? -13.133 -9.375 -21.953 1 64.5 131 THR B CA 1
ATOM 3180 C C . THR B 1 131 ? -14.508 -8.836 -21.562 1 64.5 131 THR B C 1
ATOM 3182 O O . THR B 1 131 ? -14.664 -8.281 -20.469 1 64.5 131 THR B O 1
ATOM 3185 N N . PRO B 1 132 ? -15.453 -8.656 -22.469 1 57.16 132 PRO B N 1
ATOM 3186 C CA . PRO B 1 132 ? -16.797 -8.117 -22.25 1 57.16 132 PRO B CA 1
ATOM 3187 C C . PRO B 1 132 ? -17.562 -8.859 -21.156 1 57.16 132 PRO B C 1
ATOM 3189 O O . PRO B 1 132 ? -18.438 -8.281 -20.516 1 57.16 132 PRO B O 1
ATOM 3192 N N . ALA B 1 133 ? -17.344 -10.086 -20.922 1 53.75 133 ALA B N 1
ATOM 3193 C CA . ALA B 1 133 ? -18.328 -10.938 -20.281 1 53.75 133 ALA B CA 1
ATOM 3194 C C . ALA B 1 133 ? -18.375 -10.688 -18.766 1 53.75 133 ALA B C 1
ATOM 3196 O O . ALA B 1 133 ? -19.391 -10.93 -18.125 1 53.75 133 ALA B O 1
ATOM 3197 N N . ILE B 1 134 ? -17.203 -10.148 -18.188 1 58.69 134 ILE B N 1
ATOM 3198 C CA . ILE B 1 134 ? -17.266 -10.055 -16.734 1 58.69 134 ILE B CA 1
ATOM 3199 C C . ILE B 1 134 ? -16.828 -8.656 -16.297 1 58.69 134 ILE B C 1
ATOM 3201 O O . ILE B 1 134 ? -15.664 -8.438 -15.961 1 58.69 134 ILE B O 1
ATOM 3205 N N . PRO B 1 135 ? -17.781 -7.66 -16.5 1 55.09 135 PRO B N 1
ATOM 3206 C CA . PRO B 1 135 ? -17.344 -6.262 -16.422 1 55.09 135 PRO B CA 1
ATOM 3207 C C . PRO B 1 135 ? -16.5 -5.961 -15.188 1 55.09 135 PRO B C 1
ATOM 3209 O O . PRO B 1 135 ? -15.445 -5.332 -15.297 1 55.09 135 PRO B O 1
ATOM 3212 N N . ASP B 1 136 ? -16.922 -6.441 -14.016 1 60.34 136 ASP B N 1
ATOM 3213 C CA . ASP B 1 136 ? -16.219 -6.027 -12.797 1 60.34 136 ASP B CA 1
ATOM 3214 C C . ASP B 1 136 ? -14.859 -6.699 -12.688 1 60.34 136 ASP B C 1
ATOM 3216 O O . ASP B 1 136 ? -13.875 -6.059 -12.312 1 60.34 136 ASP B O 1
ATOM 3220 N N . VAL B 1 137 ? -14.727 -7.867 -13.125 1 64.12 137 VAL B N 1
ATOM 3221 C CA . VAL B 1 137 ? -13.469 -8.609 -13.055 1 64.12 137 VAL B CA 1
ATOM 3222 C C . VAL B 1 137 ? -12.477 -8.023 -14.055 1 64.12 137 VAL B C 1
ATOM 3224 O O . VAL B 1 137 ? -11.266 -8.023 -13.812 1 64.12 137 VAL B O 1
ATOM 3227 N N . ASN B 1 138 ? -13.008 -7.32 -14.883 1 69.88 138 ASN B N 1
ATOM 3228 C CA . ASN B 1 138 ? -12.164 -6.73 -15.914 1 69.88 138 ASN B CA 1
ATOM 3229 C C . ASN B 1 138 ? -11.375 -5.535 -15.391 1 69.88 138 ASN B C 1
ATOM 3231 O O . ASN B 1 138 ? -10.211 -5.344 -15.742 1 69.88 138 ASN B O 1
ATOM 3235 N N . ARG B 1 139 ? -11.961 -4.918 -14.469 1 83.12 139 ARG B N 1
ATOM 3236 C CA . ARG B 1 139 ? -11.273 -3.75 -13.93 1 83.12 139 ARG B CA 1
ATOM 3237 C C . ARG B 1 139 ? -10.078 -4.16 -13.078 1 8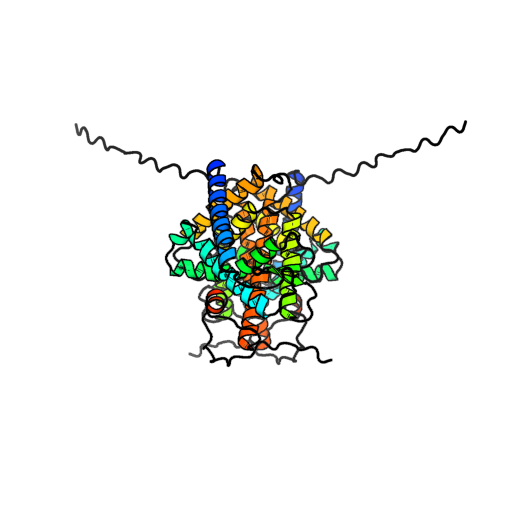3.12 139 ARG B C 1
ATOM 3239 O O . ARG B 1 139 ? -9 -3.572 -13.188 1 83.12 139 ARG B O 1
ATOM 3246 N N . VAL B 1 140 ? -10.25 -5.18 -12.305 1 89.62 140 VAL B N 1
ATOM 3247 C CA . VAL B 1 140 ? -9.18 -5.676 -11.438 1 89.62 140 VAL B CA 1
ATOM 3248 C C . VAL B 1 140 ? -8.062 -6.27 -12.289 1 89.62 140 VAL B C 1
ATOM 3250 O O . VAL B 1 140 ? -6.883 -6.02 -12.047 1 89.62 140 VAL B O 1
ATOM 3253 N N . ALA B 1 141 ? -8.461 -6.98 -13.336 1 89.62 141 ALA B N 1
ATOM 3254 C CA . ALA B 1 141 ? -7.473 -7.574 -14.234 1 89.62 141 ALA B CA 1
ATOM 3255 C C . ALA B 1 141 ? -6.637 -6.496 -14.922 1 89.62 141 ALA B C 1
ATOM 3257 O O . ALA B 1 141 ? -5.414 -6.621 -15.023 1 89.62 141 ALA B O 1
ATOM 3258 N N . ALA B 1 142 ? -7.324 -5.516 -15.352 1 90.94 142 ALA B N 1
ATOM 3259 C CA . ALA B 1 142 ? -6.633 -4.414 -16.016 1 90.94 142 ALA B CA 1
ATOM 3260 C C . ALA B 1 142 ? -5.664 -3.725 -15.055 1 90.94 142 ALA B C 1
ATOM 3262 O O . ALA B 1 142 ? -4.559 -3.348 -15.445 1 90.94 142 ALA B O 1
ATOM 3263 N N . ARG B 1 143 ? -6.062 -3.568 -13.844 1 92.94 143 ARG B N 1
ATOM 3264 C CA . ARG B 1 143 ? -5.215 -2.92 -12.844 1 92.94 143 ARG B CA 1
ATOM 3265 C C . ARG B 1 143 ? -3.994 -3.775 -12.523 1 92.94 143 ARG B C 1
ATOM 3267 O O . ARG B 1 143 ? -2.895 -3.252 -12.336 1 92.94 143 ARG B O 1
ATOM 3274 N N . ILE B 1 144 ? -4.223 -5.078 -12.461 1 96 144 ILE B N 1
ATOM 3275 C CA . ILE B 1 144 ? -3.09 -5.965 -12.211 1 96 144 ILE B CA 1
ATOM 3276 C C . ILE B 1 144 ? -2.07 -5.82 -13.336 1 96 144 ILE B C 1
ATOM 3278 O O . ILE B 1 144 ? -0.869 -5.699 -13.086 1 96 144 ILE B O 1
ATOM 3282 N N . LEU B 1 145 ? -2.541 -5.77 -14.555 1 94.69 145 LEU B N 1
ATOM 3283 C CA . LEU B 1 145 ? -1.661 -5.664 -15.711 1 94.69 145 LEU B CA 1
ATOM 3284 C C . LEU B 1 145 ? -0.902 -4.344 -15.703 1 94.69 145 LEU B C 1
ATOM 3286 O O . LEU B 1 145 ? 0.324 -4.324 -15.836 1 94.69 145 LEU B O 1
ATOM 3290 N N . ASP B 1 146 ? -1.623 -3.309 -15.406 1 93.75 146 ASP B N 1
ATOM 3291 C CA . ASP B 1 146 ? -1.047 -1.974 -15.531 1 93.75 146 ASP B CA 1
ATOM 3292 C C . ASP B 1 146 ? -0.196 -1.628 -14.312 1 93.75 146 ASP B C 1
ATOM 3294 O O . ASP B 1 146 ? 0.831 -0.957 -14.43 1 93.75 146 ASP B O 1
ATOM 3298 N N . HIS B 1 147 ? -0.601 -2.104 -13.156 1 95.75 147 HIS B N 1
ATOM 3299 C CA . HIS B 1 147 ? -0.018 -1.575 -11.93 1 95.75 147 HIS B CA 1
ATOM 3300 C C . HIS B 1 147 ? 0.942 -2.578 -11.297 1 95.75 147 HIS B C 1
ATOM 3302 O O . HIS B 1 147 ? 1.69 -2.234 -10.383 1 95.75 147 HIS B O 1
ATOM 3308 N N . LEU B 1 148 ? 0.97 -3.801 -11.797 1 97.06 148 LEU B N 1
ATOM 3309 C CA . LEU B 1 148 ? 1.88 -4.793 -11.227 1 97.06 148 LEU B CA 1
ATOM 3310 C C . LEU B 1 148 ? 2.68 -5.484 -12.328 1 97.06 148 LEU B C 1
ATOM 3312 O O . LEU B 1 148 ? 3.908 -5.391 -12.359 1 97.06 148 LEU B O 1
ATOM 3316 N N . THR B 1 149 ? 1.975 -6.043 -13.312 1 97.62 149 THR B N 1
ATOM 3317 C CA . THR B 1 149 ? 2.643 -6.852 -14.32 1 97.62 149 THR B CA 1
ATOM 3318 C C . THR B 1 149 ? 3.619 -6.004 -15.133 1 97.62 149 THR B C 1
ATOM 3320 O O . THR B 1 149 ? 4.773 -6.391 -15.328 1 97.62 149 THR B O 1
ATOM 3323 N N . GLN B 1 150 ? 3.125 -4.906 -15.578 1 96.25 150 GLN B N 1
ATOM 3324 C CA . GLN B 1 150 ? 3.979 -4.043 -16.391 1 96.25 150 GLN B CA 1
ATOM 3325 C C . GLN B 1 150 ? 5.176 -3.543 -15.578 1 96.25 150 GLN B C 1
ATOM 3327 O O . GLN B 1 150 ? 6.32 -3.641 -16.031 1 96.25 150 GLN B O 1
ATOM 3332 N N . PRO B 1 151 ? 4.957 -3.029 -14.391 1 97.06 151 PRO B N 1
ATOM 3333 C CA . PRO B 1 151 ? 6.113 -2.635 -13.586 1 97.06 151 PRO B CA 1
ATOM 3334 C C . PRO B 1 151 ? 7.059 -3.799 -13.297 1 97.06 151 PRO B C 1
ATOM 3336 O O . PRO B 1 151 ? 8.281 -3.619 -13.289 1 97.06 151 PRO B O 1
ATOM 3339 N N . MET B 1 152 ? 6.527 -5 -13.039 1 98.06 152 MET B N 1
ATOM 3340 C CA . MET B 1 152 ? 7.359 -6.18 -12.812 1 98.06 152 MET B CA 1
ATOM 3341 C C . MET B 1 152 ? 8.258 -6.453 -14.016 1 98.06 152 MET B C 1
ATOM 3343 O O . MET B 1 152 ? 9.43 -6.785 -13.852 1 98.06 152 MET B O 1
ATOM 3347 N N . ARG B 1 153 ? 7.684 -6.281 -15.18 1 97.25 153 ARG B N 1
ATOM 3348 C CA . ARG B 1 153 ? 8.438 -6.469 -16.406 1 97.25 153 ARG B CA 1
ATOM 3349 C C . ARG B 1 153 ? 9.539 -5.418 -16.547 1 97.25 153 ARG B C 1
ATOM 3351 O O . ARG B 1 153 ? 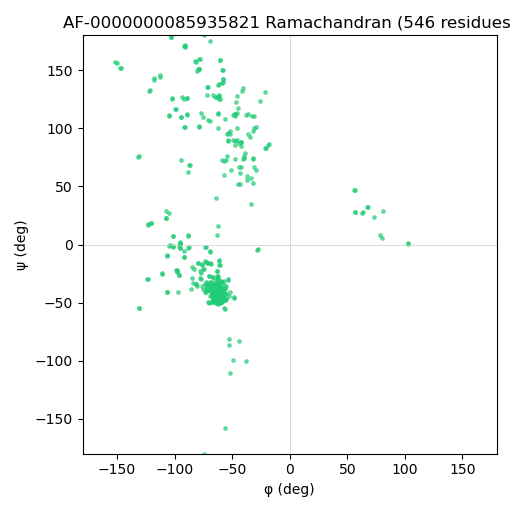10.688 -5.746 -16.844 1 97.25 153 ARG B O 1
ATOM 3358 N N . CYS B 1 154 ? 9.172 -4.184 -16.297 1 96.06 154 CYS B N 1
ATOM 3359 C CA . CYS B 1 154 ? 10.102 -3.066 -16.422 1 96.06 154 CYS B CA 1
ATOM 3360 C C . CYS B 1 154 ? 11.266 -3.203 -15.453 1 96.06 154 CYS B C 1
ATOM 3362 O O . CYS B 1 154 ? 12.391 -2.811 -15.758 1 96.06 154 CYS B O 1
ATOM 3364 N N . LEU B 1 155 ? 10.984 -3.85 -14.336 1 97.81 155 LEU B N 1
ATOM 3365 C CA . LEU B 1 155 ? 12 -3.988 -13.297 1 97.81 155 LEU B CA 1
ATOM 3366 C C . LEU B 1 155 ? 12.734 -5.32 -13.43 1 97.81 155 LEU B C 1
ATOM 3368 O O . LEU B 1 155 ? 13.641 -5.617 -12.648 1 97.81 155 LEU B O 1
ATOM 3372 N N . HIS B 1 156 ? 12.328 -6.145 -14.383 1 97.56 156 HIS B N 1
ATOM 3373 C CA . HIS B 1 156 ? 12.93 -7.457 -14.609 1 97.56 156 HIS B CA 1
ATOM 3374 C C . HIS B 1 156 ? 12.883 -8.312 -13.344 1 97.56 156 HIS B C 1
ATOM 3376 O O . HIS B 1 156 ? 13.898 -8.883 -12.945 1 97.56 156 HIS B O 1
ATOM 3382 N N . MET B 1 157 ? 11.703 -8.312 -12.75 1 98.12 157 MET B N 1
ATOM 3383 C CA . MET B 1 157 ? 11.57 -9.07 -11.508 1 98.12 157 MET B CA 1
ATOM 3384 C C . MET B 1 157 ? 11.836 -10.555 -11.742 1 98.12 157 MET B C 1
ATOM 3386 O O . MET B 1 157 ? 11.281 -11.148 -12.672 1 98.12 157 MET B O 1
ATOM 3390 N N . ASP B 1 158 ? 12.695 -11.117 -10.953 1 97.94 158 ASP B N 1
ATOM 3391 C CA . ASP B 1 158 ? 12.953 -12.555 -11.055 1 97.94 158 ASP B CA 1
ATOM 3392 C C . ASP B 1 158 ? 12.258 -13.312 -9.93 1 97.94 158 ASP B C 1
ATOM 3394 O O . ASP B 1 158 ? 11.555 -12.719 -9.109 1 97.94 158 ASP B O 1
ATOM 3398 N N . GLU B 1 159 ? 12.359 -14.57 -9.883 1 97.69 159 GLU B N 1
ATOM 3399 C CA . GLU B 1 159 ? 11.617 -15.406 -8.953 1 97.69 159 GLU B CA 1
ATOM 3400 C C . GLU B 1 159 ? 12.086 -15.188 -7.516 1 97.69 159 GLU B C 1
ATOM 3402 O O . GLU B 1 159 ? 11.289 -15.258 -6.578 1 97.69 159 GLU B O 1
ATOM 3407 N N . SER B 1 160 ? 13.414 -14.938 -7.324 1 98.44 160 SER B N 1
ATOM 3408 C CA . SER B 1 160 ? 13.93 -14.656 -5.992 1 98.44 160 SER B CA 1
ATOM 3409 C C . SER B 1 160 ? 13.289 -13.406 -5.398 1 98.44 160 SER B C 1
ATOM 3411 O O . SER B 1 160 ? 12.961 -13.375 -4.211 1 98.44 160 SER B O 1
ATOM 3413 N N . GLU B 1 161 ? 13.148 -12.414 -6.254 1 98.56 161 GLU B N 1
ATOM 3414 C CA . GLU B 1 161 ? 12.523 -11.164 -5.836 1 98.56 161 GLU B CA 1
ATOM 3415 C C . GLU B 1 161 ? 11.023 -11.344 -5.605 1 98.56 161 GLU B C 1
ATOM 3417 O O . GLU B 1 161 ? 10.477 -10.836 -4.629 1 98.56 161 GLU B O 1
ATOM 3422 N N . TYR B 1 162 ? 10.422 -12.125 -6.484 1 98.62 162 TYR B N 1
ATOM 3423 C CA . TYR B 1 162 ? 9.008 -12.461 -6.402 1 98.62 162 TYR B CA 1
ATOM 3424 C C . TYR B 1 162 ? 8.688 -13.164 -5.086 1 98.62 162 TYR B C 1
ATOM 3426 O O . TYR B 1 162 ? 7.789 -12.734 -4.352 1 98.62 162 TYR B O 1
ATOM 3434 N N . VAL B 1 163 ? 9.406 -14.164 -4.684 1 98.62 163 VAL B N 1
ATOM 3435 C CA . VAL B 1 163 ? 9.125 -14.938 -3.479 1 98.62 163 VAL B CA 1
ATOM 3436 C C . VAL B 1 163 ? 9.453 -14.102 -2.242 1 98.62 163 VAL B C 1
ATOM 3438 O O . VAL B 1 163 ? 8.797 -14.234 -1.205 1 98.62 163 VAL B O 1
ATOM 3441 N N . SER B 1 164 ? 10.461 -13.242 -2.332 1 98.75 164 SER B N 1
ATOM 3442 C CA . SER B 1 164 ? 10.789 -12.352 -1.224 1 98.75 164 SER B CA 1
ATOM 3443 C C . SER B 1 164 ? 9.656 -11.367 -0.955 1 98.75 164 SER B C 1
ATOM 3445 O O . SER B 1 164 ? 9.305 -11.125 0.2 1 98.75 164 SER B O 1
ATOM 3447 N N . MET B 1 165 ? 9.086 -10.82 -2.039 1 98.56 165 MET B N 1
ATOM 3448 C CA . MET B 1 165 ? 7.977 -9.875 -1.892 1 98.56 165 MET B CA 1
ATOM 3449 C C . MET B 1 165 ? 6.754 -10.57 -1.295 1 98.56 165 MET B C 1
ATOM 3451 O O . MET B 1 165 ? 6.051 -9.984 -0.466 1 98.56 165 MET B O 1
ATOM 3455 N N . LYS B 1 166 ? 6.496 -11.797 -1.734 1 98.69 166 LYS B N 1
ATOM 3456 C CA . LYS B 1 166 ? 5.434 -12.586 -1.122 1 98.69 166 LYS B CA 1
ATOM 3457 C C . LYS B 1 166 ? 5.641 -12.711 0.384 1 98.69 166 LYS B C 1
ATOM 3459 O O . LYS B 1 166 ? 4.703 -12.531 1.162 1 98.69 166 LYS B O 1
ATOM 3464 N N . ALA B 1 167 ? 6.871 -13.031 0.746 1 98.88 167 ALA B N 1
ATOM 3465 C CA . ALA B 1 167 ? 7.176 -13.25 2.158 1 98.88 167 ALA B CA 1
ATOM 3466 C C . ALA B 1 167 ? 7.047 -11.953 2.949 1 98.88 167 ALA B C 1
ATOM 3468 O O . ALA B 1 167 ? 6.543 -11.945 4.074 1 98.88 167 ALA B O 1
ATOM 3469 N N . VAL B 1 168 ? 7.48 -10.836 2.373 1 98.75 168 VAL B N 1
ATOM 3470 C CA . VAL B 1 168 ? 7.348 -9.531 3.025 1 98.75 168 VAL B CA 1
ATOM 3471 C C . VAL B 1 168 ? 5.875 -9.234 3.283 1 98.75 168 VAL B C 1
ATOM 3473 O O . VAL B 1 168 ? 5.516 -8.734 4.352 1 98.75 168 VAL B O 1
ATOM 3476 N N . ALA B 1 169 ? 5.066 -9.523 2.301 1 98.69 169 ALA B N 1
ATOM 3477 C CA . ALA B 1 169 ? 3.637 -9.25 2.406 1 98.69 169 ALA B CA 1
ATOM 3478 C C . ALA B 1 169 ? 2.971 -10.203 3.395 1 98.69 169 ALA B C 1
ATOM 3480 O O . ALA B 1 169 ? 2.045 -9.812 4.113 1 98.69 169 ALA B O 1
ATOM 3481 N N . LEU B 1 170 ? 3.432 -11.43 3.438 1 98.81 170 LEU B N 1
ATOM 3482 C CA . LEU B 1 170 ? 2.863 -12.414 4.344 1 98.81 170 LEU B CA 1
ATOM 3483 C C . LEU B 1 170 ? 3.146 -12.047 5.797 1 98.81 170 LEU B C 1
ATOM 3485 O O . LEU B 1 170 ? 2.242 -12.07 6.637 1 98.81 170 LEU B O 1
ATOM 3489 N N . PHE B 1 171 ? 4.371 -11.75 6.07 1 98.69 171 PHE B N 1
ATOM 3490 C CA . PHE B 1 171 ? 4.77 -11.477 7.445 1 98.69 171 PHE B CA 1
ATOM 3491 C C . PHE B 1 171 ? 4.555 -10.008 7.789 1 98.69 171 PHE B C 1
ATOM 3493 O O . PHE B 1 171 ? 5.516 -9.266 8.016 1 98.69 171 PHE B O 1
ATOM 3500 N N . ASP B 1 172 ? 3.363 -9.672 7.852 1 97.88 172 ASP B N 1
ATOM 3501 C CA . ASP B 1 172 ? 2.939 -8.328 8.219 1 97.88 172 ASP B CA 1
ATOM 3502 C C . ASP B 1 172 ? 2.627 -8.234 9.711 1 97.88 172 ASP B C 1
ATOM 3504 O O . ASP B 1 172 ? 1.61 -8.758 10.172 1 97.88 172 ASP B O 1
ATOM 3508 N N . PRO B 1 173 ? 3.457 -7.539 10.461 1 96.56 173 PRO B N 1
ATOM 3509 C CA . PRO B 1 173 ? 3.24 -7.461 11.906 1 96.56 173 PRO B CA 1
ATOM 3510 C C . PRO B 1 173 ? 2.006 -6.637 12.273 1 96.56 173 PRO B C 1
ATOM 3512 O O . PRO B 1 173 ? 1.58 -6.641 13.43 1 96.56 173 PRO B O 1
ATOM 3515 N N . LEU B 1 174 ? 1.39 -6.02 11.25 1 94 174 LEU B N 1
ATOM 3516 C CA . LEU B 1 174 ? 0.259 -5.133 11.5 1 94 174 LEU B CA 1
ATOM 3517 C C . LEU B 1 174 ? -1.06 -5.832 11.188 1 94 174 LEU B C 1
ATOM 3519 O O . LEU B 1 174 ? -2.133 -5.25 11.359 1 94 174 LEU B O 1
ATOM 3523 N N . ALA B 1 175 ? -0.989 -7.023 10.742 1 95.31 175 ALA B N 1
ATOM 3524 C CA . ALA B 1 175 ? -2.199 -7.777 10.43 1 95.31 175 ALA B CA 1
ATOM 3525 C C . ALA B 1 175 ? -3.102 -7.902 11.656 1 95.31 175 ALA B C 1
ATOM 3527 O O . ALA B 1 175 ? -2.615 -8.086 12.773 1 95.31 175 ALA B O 1
ATOM 3528 N N . LYS B 1 176 ? -4.375 -7.816 11.391 1 93 176 LYS B N 1
ATOM 3529 C CA . LYS B 1 176 ? -5.344 -8 12.461 1 93 176 LYS B CA 1
ATOM 3530 C C . LYS B 1 176 ? -5.258 -9.414 13.047 1 93 176 LYS B C 1
ATOM 3532 O O . LYS B 1 176 ? -5.238 -10.398 12.305 1 93 176 LYS B O 1
ATOM 3537 N N . GLY B 1 177 ? -5.109 -9.539 14.375 1 93.81 177 GLY B N 1
ATOM 3538 C CA . GLY B 1 177 ? -5.133 -10.836 15.023 1 93.81 177 GLY B CA 1
ATOM 3539 C C . GLY B 1 177 ? -3.752 -11.344 15.398 1 93.81 177 GLY B C 1
ATO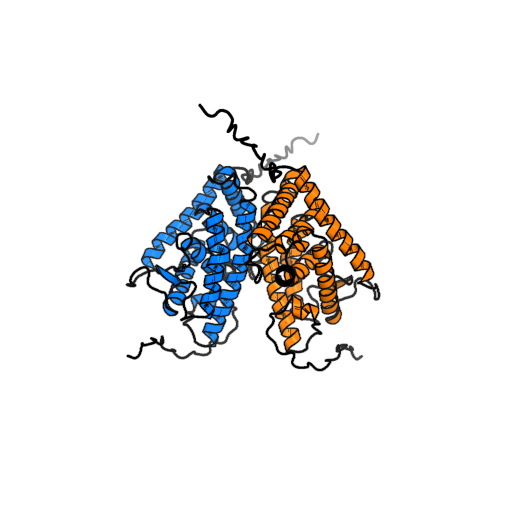M 3540 O O . GLY B 1 177 ? -3.617 -12.406 16 1 93.81 177 GLY B O 1
ATOM 3541 N N . VAL B 1 178 ? -2.729 -10.484 15.078 1 96.81 178 VAL B N 1
ATOM 3542 C CA . VAL B 1 178 ? -1.395 -11 15.375 1 96.81 178 VAL B CA 1
ATOM 3543 C C . VAL B 1 178 ? -0.686 -10.07 16.359 1 96.81 178 VAL B C 1
ATOM 3545 O O . VAL B 1 178 ? 0.541 -10.102 16.469 1 96.81 178 VAL B O 1
ATOM 3548 N N . GLU B 1 179 ? -1.404 -9.242 17.047 1 93.69 179 GLU B N 1
ATOM 3549 C CA . GLU B 1 179 ? -0.853 -8.211 17.906 1 93.69 179 GLU B CA 1
ATOM 3550 C C . GLU B 1 179 ? 0.089 -8.805 18.953 1 93.69 179 GLU B C 1
ATOM 3552 O O . GLU B 1 179 ? 1.157 -8.25 19.219 1 93.69 179 GLU B O 1
ATOM 3557 N N . SER B 1 180 ? -0.239 -10.016 19.5 1 95.81 180 SER B N 1
ATOM 3558 C CA . SER B 1 180 ? 0.546 -10.656 20.562 1 95.81 180 SER B CA 1
ATOM 3559 C C . SER B 1 180 ? 1.853 -11.219 20 1 95.81 180 SER B C 1
ATOM 3561 O O . SER B 1 180 ? 2.779 -11.508 20.766 1 95.81 180 SER B O 1
ATOM 3563 N N . TYR B 1 181 ? 1.935 -11.32 18.672 1 97.06 181 TYR B N 1
ATOM 3564 C CA . TYR B 1 181 ? 3.104 -11.93 18.047 1 97.06 181 TYR B CA 1
ATOM 3565 C C . TYR B 1 181 ? 3.771 -10.977 17.062 1 97.06 181 TYR B C 1
ATOM 3567 O O . TYR B 1 181 ? 4.574 -11.391 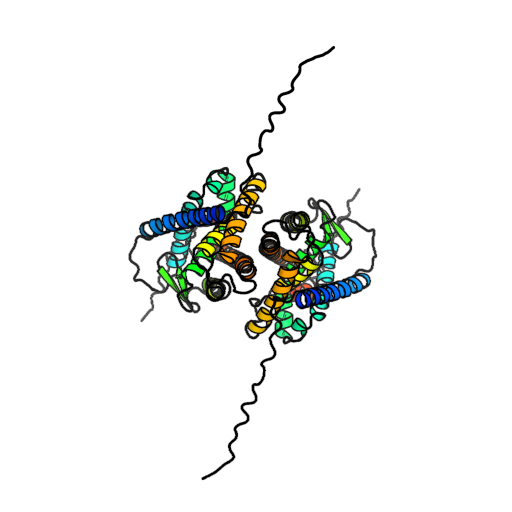16.234 1 97.06 181 TYR B O 1
ATOM 3575 N N . SER B 1 182 ? 3.432 -9.711 17.203 1 96.44 182 SER B N 1
ATOM 3576 C CA . SER B 1 182 ? 3.889 -8.695 16.266 1 96.44 182 SER B CA 1
ATOM 3577 C C . SER B 1 182 ? 5.41 -8.609 16.234 1 96.44 182 SER B C 1
ATOM 3579 O O . SER B 1 182 ? 6.008 -8.438 15.164 1 96.44 182 SER B O 1
ATOM 3581 N N . THR B 1 183 ? 6.07 -8.773 17.359 1 96.69 183 THR B N 1
ATOM 3582 C CA . THR B 1 183 ? 7.523 -8.68 17.438 1 96.69 183 THR B CA 1
ATOM 3583 C C . THR B 1 183 ? 8.188 -9.82 16.688 1 96.69 183 THR B C 1
ATOM 3585 O O . THR B 1 183 ? 9.141 -9.594 15.93 1 96.69 183 THR B O 1
ATOM 3588 N N . ALA B 1 184 ? 7.664 -10.992 16.875 1 97.69 184 ALA B N 1
ATOM 3589 C CA . ALA B 1 184 ? 8.219 -12.156 16.188 1 97.69 184 ALA B CA 1
ATOM 3590 C C . ALA B 1 184 ? 8.016 -12.047 14.672 1 97.69 184 ALA B C 1
ATOM 3592 O O . ALA B 1 184 ? 8.914 -12.383 13.898 1 97.69 184 ALA B O 1
ATOM 3593 N N . ILE B 1 185 ? 6.895 -11.602 14.273 1 98.5 185 ILE B N 1
ATOM 3594 C CA . ILE B 1 185 ? 6.574 -11.453 12.852 1 98.5 185 ILE B CA 1
ATOM 3595 C C . ILE B 1 185 ? 7.449 -10.367 12.242 1 98.5 185 ILE B C 1
ATOM 3597 O O . ILE B 1 185 ? 7.961 -10.523 11.125 1 98.5 185 ILE B O 1
ATOM 3601 N N . GLU B 1 186 ? 7.633 -9.289 12.969 1 97.38 186 GLU B N 1
ATOM 3602 C CA . GLU B 1 186 ? 8.5 -8.203 12.523 1 97.38 186 GLU B CA 1
ATOM 3603 C C . GLU B 1 186 ? 9.938 -8.68 12.344 1 97.38 186 GLU B C 1
ATOM 3605 O O . GLU B 1 186 ? 10.609 -8.312 11.383 1 97.38 186 GLU B O 1
ATOM 3610 N N . ARG B 1 187 ? 10.375 -9.453 13.242 1 97.25 187 ARG B N 1
ATOM 3611 C CA . ARG B 1 187 ? 11.727 -10 13.141 1 97.25 187 ARG B CA 1
ATOM 3612 C C . ARG B 1 187 ? 11.883 -10.836 11.875 1 97.25 187 ARG B C 1
ATOM 3614 O O . ARG B 1 187 ? 12.898 -10.727 11.18 1 97.25 187 ARG B O 1
ATOM 3621 N N . THR B 1 188 ? 10.906 -11.672 11.625 1 97.94 188 THR B N 1
ATOM 3622 C CA . THR B 1 188 ? 10.938 -12.484 10.414 1 97.94 188 THR B CA 1
ATOM 3623 C C . THR B 1 188 ? 10.953 -11.602 9.164 1 97.94 188 THR B C 1
ATOM 3625 O O . THR B 1 188 ? 11.727 -11.836 8.242 1 97.94 188 THR B O 1
ATOM 3628 N N . ARG B 1 189 ? 10.094 -10.594 9.164 1 98.12 189 ARG B N 1
ATOM 3629 C CA . ARG B 1 189 ? 10.031 -9.703 8.016 1 98.12 189 ARG B CA 1
ATOM 3630 C C . ARG B 1 189 ? 11.367 -8.992 7.801 1 98.12 189 ARG B C 1
ATOM 3632 O O . ARG B 1 189 ? 11.781 -8.766 6.66 1 98.12 189 ARG B O 1
ATOM 3639 N N . GLN B 1 190 ? 12.062 -8.633 8.883 1 97.44 190 GLN B N 1
ATOM 3640 C CA . GLN B 1 190 ? 13.367 -7.984 8.773 1 97.44 190 GLN B CA 1
ATOM 3641 C C . GLN B 1 190 ? 14.398 -8.922 8.156 1 97.44 190 GLN B C 1
ATOM 3643 O O . GLN B 1 190 ? 15.258 -8.492 7.383 1 97.44 190 GLN B O 1
ATOM 3648 N N . GLN B 1 191 ? 14.258 -10.172 8.484 1 97.25 191 GLN B N 1
ATOM 3649 C CA . GLN B 1 191 ? 15.148 -11.156 7.879 1 97.25 191 GLN B CA 1
ATOM 3650 C C . GLN B 1 191 ? 14.898 -11.281 6.379 1 97.25 191 GLN B C 1
ATOM 3652 O O . GLN B 1 191 ? 15.844 -11.352 5.59 1 97.25 191 GLN B O 1
ATOM 3657 N N . VAL B 1 192 ? 13.672 -11.289 6.016 1 98.19 192 VAL B N 1
ATOM 3658 C CA . VAL B 1 192 ? 13.312 -11.352 4.602 1 98.19 192 VAL B CA 1
ATOM 3659 C C . VAL B 1 192 ? 13.828 -10.109 3.879 1 98.19 192 VAL B C 1
ATOM 3661 O O . VAL B 1 192 ? 14.406 -10.211 2.795 1 98.19 192 VAL B O 1
ATOM 3664 N N . LEU B 1 193 ? 13.641 -8.969 4.512 1 98.06 193 LEU B N 1
ATOM 3665 C CA . LEU B 1 193 ? 14.047 -7.707 3.904 1 98.06 193 LEU B CA 1
ATOM 3666 C C . LEU B 1 193 ? 15.562 -7.66 3.721 1 98.06 193 LEU B C 1
ATOM 3668 O O . LEU B 1 193 ? 16.047 -7.148 2.711 1 98.06 193 LEU B O 1
ATOM 3672 N N . CYS B 1 194 ? 16.203 -8.211 4.664 1 97.5 194 CYS B N 1
ATOM 3673 C CA . CYS B 1 194 ? 17.656 -8.266 4.574 1 97.5 194 CYS B CA 1
ATOM 3674 C C . CYS B 1 194 ? 18.109 -9.102 3.379 1 97.5 194 CYS B C 1
ATOM 3676 O O . CYS B 1 194 ? 18.953 -8.664 2.59 1 97.5 194 CYS B O 1
ATOM 3678 N N . ALA B 1 195 ? 17.578 -10.258 3.279 1 98.12 195 ALA B N 1
ATOM 3679 C CA . ALA B 1 195 ? 17.906 -11.141 2.168 1 98.12 195 ALA B CA 1
ATOM 3680 C C . ALA B 1 195 ? 17.5 -10.523 0.833 1 98.12 195 ALA B C 1
ATOM 3682 O O . ALA B 1 195 ? 18.25 -10.594 -0.145 1 98.12 195 ALA B O 1
ATOM 3683 N N . PHE B 1 196 ? 16.359 -9.906 0.786 1 98.25 196 PHE B N 1
ATOM 3684 C CA . PHE B 1 196 ? 15.828 -9.258 -0.404 1 98.25 196 PHE B CA 1
ATOM 3685 C C . PHE B 1 196 ? 16.734 -8.117 -0.855 1 98.25 196 PHE B C 1
ATOM 3687 O O . PHE B 1 196 ? 17.094 -8.031 -2.029 1 98.25 196 PHE B O 1
ATOM 3694 N N . GLU B 1 197 ? 17.031 -7.285 0.108 1 97.38 197 GLU B N 1
ATOM 3695 C CA . GLU B 1 197 ? 17.922 -6.16 -0.19 1 97.38 197 GLU B CA 1
ATOM 3696 C C . GLU B 1 197 ? 19.266 -6.637 -0.697 1 97.38 197 GLU B C 1
ATOM 3698 O O . GLU B 1 197 ? 19.812 -6.086 -1.659 1 97.38 197 GLU B O 1
ATOM 3703 N N . ASN B 1 198 ? 19.828 -7.66 -0.049 1 97.06 198 ASN B N 1
ATOM 3704 C CA . ASN B 1 198 ? 21.094 -8.234 -0.492 1 97.06 198 ASN B CA 1
ATOM 3705 C C . ASN B 1 198 ? 21.016 -8.758 -1.923 1 97.06 198 ASN B C 1
ATOM 3707 O O . ASN B 1 198 ? 21.906 -8.508 -2.736 1 97.06 198 ASN B O 1
ATOM 3711 N N . HIS B 1 199 ? 19.953 -9.391 -2.232 1 97.81 199 HIS B N 1
ATOM 3712 C CA . HIS B 1 199 ? 19.781 -9.953 -3.568 1 97.81 199 HIS B CA 1
ATOM 3713 C C . HIS B 1 199 ? 19.672 -8.852 -4.617 1 97.81 199 HIS B C 1
ATOM 3715 O O . HIS B 1 199 ? 20.344 -8.906 -5.652 1 97.81 199 HIS B O 1
ATOM 3721 N N . VAL B 1 200 ? 18.859 -7.84 -4.359 1 97.81 200 VAL B N 1
ATOM 3722 C CA . VAL B 1 200 ? 18.562 -6.785 -5.324 1 97.81 200 VAL B CA 1
ATOM 3723 C C . VAL B 1 200 ? 19.812 -5.922 -5.543 1 97.81 200 VAL B C 1
ATOM 3725 O O . VAL B 1 200 ? 20.078 -5.496 -6.668 1 97.81 200 VAL B O 1
ATOM 3728 N N . THR B 1 201 ? 20.594 -5.727 -4.484 1 95.5 201 THR B N 1
ATOM 3729 C CA . THR B 1 201 ? 21.656 -4.734 -4.559 1 95.5 201 THR B CA 1
ATOM 3730 C C . THR B 1 201 ? 23 -5.395 -4.867 1 95.5 201 THR B C 1
ATOM 3732 O O . THR B 1 201 ? 23.906 -4.754 -5.398 1 95.5 201 THR B O 1
ATOM 3735 N N . LYS B 1 202 ? 23.172 -6.738 -4.59 1 95.75 202 LYS B N 1
ATOM 3736 C CA . LYS B 1 202 ? 24.484 -7.344 -4.707 1 95.75 202 LYS B CA 1
ATOM 3737 C C . LYS B 1 202 ? 24.469 -8.516 -5.68 1 95.75 202 LYS B C 1
ATOM 3739 O O . LYS B 1 202 ? 25.484 -8.812 -6.328 1 95.75 202 LYS B O 1
ATOM 3744 N N . VAL B 1 203 ? 23.406 -9.195 -5.816 1 96.31 203 VAL B N 1
ATOM 3745 C CA . VAL B 1 203 ? 23.406 -10.484 -6.512 1 96.31 203 VAL B CA 1
ATOM 3746 C C . VAL B 1 203 ? 22.734 -10.328 -7.879 1 96.31 203 VAL B C 1
ATOM 3748 O O . VAL B 1 203 ? 23.234 -10.859 -8.875 1 96.31 203 VAL B O 1
ATOM 3751 N N . SER B 1 204 ? 21.641 -9.562 -7.949 1 96.56 204 SER B N 1
ATOM 3752 C CA . SER B 1 204 ? 20.828 -9.43 -9.156 1 96.56 204 SER B CA 1
ATOM 3753 C C . SER B 1 204 ? 21.656 -8.898 -10.32 1 96.56 204 SER B C 1
ATOM 3755 O O . SER B 1 204 ? 22.5 -8.023 -10.141 1 96.56 204 SER B O 1
ATOM 3757 N N . PRO B 1 205 ? 21.422 -9.477 -11.523 1 97.19 205 PRO B N 1
ATOM 3758 C CA . PRO B 1 205 ? 22.094 -8.914 -12.695 1 97.19 205 PRO B CA 1
ATOM 3759 C C . PRO B 1 205 ? 21.703 -7.457 -12.953 1 97.19 205 PRO B C 1
ATOM 3761 O O . PRO B 1 205 ? 22.375 -6.754 -13.711 1 97.19 205 PRO B O 1
ATOM 3764 N N . TYR B 1 206 ? 20.656 -7 -12.312 1 97.25 206 TYR B N 1
ATOM 3765 C CA . TYR B 1 206 ? 20.156 -5.641 -12.516 1 97.25 206 TYR B CA 1
ATOM 3766 C C . TYR B 1 206 ? 20.469 -4.766 -11.305 1 97.25 206 TYR B C 1
ATOM 3768 O O . TYR B 1 206 ? 19.781 -3.77 -11.062 1 97.25 206 TYR B O 1
ATOM 3776 N N . ARG B 1 207 ? 21.453 -5.152 -10.555 1 94.69 207 ARG B N 1
ATOM 3777 C CA . ARG B 1 207 ? 21.812 -4.48 -9.305 1 94.69 207 ARG B CA 1
ATOM 3778 C C . ARG B 1 207 ? 22.203 -3.029 -9.562 1 94.69 207 ARG B C 1
ATOM 3780 O O . ARG B 1 207 ? 22.125 -2.191 -8.664 1 94.69 207 ARG B O 1
ATOM 3787 N N . GLU B 1 208 ? 22.516 -2.652 -10.812 1 94.56 208 GLU B N 1
ATOM 3788 C CA . GLU B 1 208 ? 22.969 -1.302 -11.125 1 94.56 208 GLU B CA 1
ATOM 3789 C C . GLU B 1 208 ? 21.812 -0.394 -11.508 1 94.56 208 GLU B C 1
ATOM 3791 O O . GLU B 1 208 ? 21.984 0.816 -11.656 1 94.56 208 GLU B O 1
ATOM 3796 N N . MET B 1 209 ? 20.656 -0.96 -11.711 1 95 209 MET B N 1
ATOM 3797 C CA . MET B 1 209 ? 19.484 -0.145 -12.016 1 95 209 MET B CA 1
ATOM 3798 C C . MET B 1 209 ? 19.172 0.813 -10.867 1 95 209 MET B C 1
ATOM 3800 O O . MET B 1 209 ? 19.047 0.393 -9.719 1 95 209 MET B O 1
ATOM 3804 N N . PRO B 1 210 ? 19.094 2.115 -11.188 1 93.62 210 PRO B N 1
ATOM 3805 C CA . PRO B 1 210 ? 18.891 3.1 -10.125 1 93.62 210 PRO B CA 1
ATOM 3806 C C . PRO B 1 210 ? 17.578 2.898 -9.383 1 93.62 210 PRO B C 1
ATOM 3808 O O . PRO B 1 210 ? 16.547 2.6 -10 1 93.62 210 PRO B O 1
ATOM 3811 N N . GLN B 1 211 ? 17.578 3.02 -8.039 1 95.69 211 GLN B N 1
ATOM 3812 C CA . GLN B 1 211 ? 16.422 2.984 -7.145 1 95.69 211 GLN B CA 1
ATOM 3813 C C . GLN B 1 211 ? 15.633 1.688 -7.309 1 95.69 211 GLN B C 1
ATOM 3815 O O . GLN B 1 211 ? 14.414 1.662 -7.102 1 95.69 211 GLN B O 1
ATOM 3820 N N . ARG B 1 212 ? 16.266 0.651 -7.703 1 97.25 212 ARG B N 1
ATOM 3821 C CA . ARG B 1 212 ? 15.547 -0.568 -8.055 1 97.25 212 ARG B CA 1
ATOM 3822 C C . ARG B 1 212 ? 14.867 -1.172 -6.836 1 97.25 212 ARG B C 1
ATOM 3824 O O . ARG B 1 212 ? 13.711 -1.608 -6.918 1 97.25 212 ARG B O 1
ATOM 3831 N N . LEU B 1 213 ? 15.57 -1.191 -5.688 1 97.56 213 LEU B N 1
ATOM 3832 C CA . LEU B 1 213 ? 14.977 -1.727 -4.469 1 97.56 213 LEU B CA 1
ATOM 3833 C C . LEU B 1 213 ? 13.711 -0.959 -4.098 1 97.56 213 LEU B C 1
ATOM 3835 O O . LEU B 1 213 ? 12.68 -1.563 -3.805 1 97.56 213 LEU B O 1
ATOM 3839 N N . ALA B 1 214 ? 13.812 0.336 -4.137 1 97.81 214 ALA B N 1
ATOM 3840 C CA . ALA B 1 214 ? 12.664 1.184 -3.816 1 97.81 214 ALA B CA 1
ATOM 3841 C C . ALA B 1 214 ? 11.508 0.922 -4.773 1 97.81 214 ALA B C 1
ATOM 3843 O O . ALA B 1 214 ? 10.352 0.806 -4.348 1 97.81 214 ALA B O 1
ATOM 3844 N N . ASN B 1 215 ? 11.812 0.817 -6.023 1 98.19 215 ASN B N 1
ATOM 3845 C CA . ASN B 1 215 ? 10.773 0.621 -7.027 1 98.19 215 ASN B CA 1
ATOM 3846 C C . ASN B 1 215 ? 10.102 -0.74 -6.879 1 98.19 215 ASN B C 1
ATOM 3848 O O . ASN B 1 215 ? 8.906 -0.878 -7.145 1 98.19 215 ASN B O 1
ATOM 3852 N N . LEU B 1 216 ? 10.859 -1.736 -6.496 1 98.56 216 LEU B N 1
ATOM 3853 C CA . LEU B 1 216 ? 10.258 -3.037 -6.219 1 98.56 216 LEU B CA 1
ATOM 3854 C C . LEU B 1 216 ? 9.32 -2.961 -5.02 1 98.56 216 LEU B C 1
ATOM 3856 O O . LEU B 1 216 ? 8.211 -3.5 -5.062 1 98.56 216 LEU B O 1
ATOM 3860 N N . LEU B 1 217 ? 9.734 -2.24 -4.004 1 98.31 217 LEU B N 1
ATOM 3861 C CA . LEU B 1 217 ? 8.922 -2.115 -2.799 1 98.31 217 LEU B CA 1
ATOM 3862 C C . LEU B 1 217 ? 7.68 -1.268 -3.066 1 98.31 217 LEU B C 1
ATOM 3864 O O . LEU B 1 217 ? 6.633 -1.48 -2.449 1 98.31 217 LEU B O 1
ATOM 3868 N N . LEU B 1 218 ? 7.738 -0.389 -4.008 1 98.19 218 LEU B N 1
ATOM 3869 C CA . LEU B 1 218 ? 6.625 0.485 -4.367 1 98.19 218 LEU B CA 1
ATOM 3870 C C . LEU B 1 218 ? 5.539 -0.291 -5.105 1 98.19 218 LEU B C 1
ATOM 3872 O O . LEU B 1 218 ? 4.477 0.257 -5.41 1 98.19 218 LEU B O 1
ATOM 3876 N N . LEU B 1 219 ? 5.742 -1.574 -5.355 1 98.56 219 LEU B N 1
ATOM 3877 C CA . LEU B 1 219 ? 4.707 -2.43 -5.922 1 98.56 219 LEU B CA 1
ATOM 3878 C C . LEU B 1 219 ? 3.721 -2.873 -4.848 1 98.56 219 LEU B C 1
ATOM 3880 O O . LEU B 1 219 ? 2.619 -3.332 -5.16 1 98.56 219 LEU B O 1
ATOM 3884 N N . LEU B 1 220 ? 4.102 -2.727 -3.596 1 98.5 220 LEU B N 1
ATOM 3885 C CA . LEU B 1 220 ? 3.297 -3.254 -2.498 1 98.5 220 LEU B CA 1
ATOM 3886 C C . LEU B 1 220 ? 2.035 -2.424 -2.301 1 98.5 220 LEU B C 1
ATOM 3888 O O . LEU B 1 220 ? 0.948 -2.975 -2.107 1 98.5 220 LEU B O 1
ATOM 3892 N N . PRO B 1 221 ? 2.115 -1.073 -2.443 1 97.38 221 PRO B N 1
ATOM 3893 C CA . PRO B 1 221 ? 0.891 -0.29 -2.26 1 97.38 221 PRO B CA 1
ATOM 3894 C C . PRO B 1 221 ? -0.172 -0.6 -3.311 1 97.38 221 PRO B C 1
ATOM 3896 O O . PRO B 1 221 ? -1.314 -0.913 -2.965 1 97.38 221 PRO B O 1
ATOM 3899 N N . PRO B 1 222 ? 0.171 -0.588 -4.602 1 97.44 222 PRO B N 1
ATOM 3900 C CA . PRO B 1 222 ? -0.873 -0.954 -5.562 1 97.44 222 PRO B CA 1
ATOM 3901 C C . PRO B 1 222 ? -1.343 -2.398 -5.402 1 97.44 222 PRO B C 1
ATOM 3903 O O . PRO B 1 222 ? -2.512 -2.701 -5.652 1 97.44 222 PRO B O 1
ATOM 3906 N N . MET B 1 223 ? -0.47 -3.283 -5.039 1 98.12 223 MET B N 1
ATOM 3907 C CA . MET B 1 223 ? -0.875 -4.66 -4.77 1 98.12 223 MET B CA 1
ATOM 3908 C C . MET B 1 223 ? -1.966 -4.707 -3.705 1 98.12 223 MET B C 1
ATOM 3910 O O . MET B 1 223 ? -2.975 -5.395 -3.875 1 98.12 223 MET B O 1
ATOM 3914 N N . LEU B 1 224 ? -1.702 -3.984 -2.66 1 97.56 224 LEU B N 1
ATOM 3915 C CA . LEU B 1 224 ? -2.668 -3.936 -1.568 1 97.56 224 LEU B CA 1
ATOM 3916 C C . LEU B 1 224 ? -3.973 -3.287 -2.025 1 97.56 224 LEU B C 1
ATOM 3918 O O . LEU B 1 224 ? -5.059 -3.75 -1.667 1 97.56 224 LEU B O 1
ATOM 3922 N N . ALA B 1 225 ? -3.871 -2.242 -2.803 1 95.94 225 ALA B N 1
ATOM 3923 C CA . ALA B 1 225 ? -5.059 -1.557 -3.307 1 95.94 225 ALA B CA 1
ATOM 3924 C C . ALA B 1 225 ? -5.887 -2.48 -4.195 1 95.94 225 ALA B C 1
ATOM 3926 O O . ALA B 1 225 ? -7.109 -2.564 -4.039 1 95.94 225 ALA B O 1
ATOM 3927 N N . ILE B 1 226 ? -5.25 -3.152 -5.07 1 96.88 226 ILE B N 1
ATOM 3928 C CA . ILE B 1 226 ? -5.93 -4.07 -5.977 1 96.88 226 ILE B CA 1
ATOM 3929 C C . ILE B 1 226 ? -6.547 -5.219 -5.184 1 96.88 226 ILE B C 1
ATOM 3931 O O . ILE B 1 226 ? -7.66 -5.656 -5.48 1 96.88 226 ILE B O 1
ATOM 3935 N N . ALA B 1 227 ? -5.816 -5.715 -4.219 1 97.56 227 ALA B N 1
ATOM 3936 C CA . ALA B 1 227 ? -6.32 -6.785 -3.359 1 97.56 227 ALA B CA 1
ATOM 3937 C C . ALA B 1 227 ? -7.625 -6.375 -2.68 1 97.56 227 ALA B C 1
ATOM 3939 O O . ALA B 1 227 ? -8.562 -7.176 -2.588 1 97.56 227 ALA B O 1
ATOM 3940 N N . ARG B 1 228 ? -7.684 -5.195 -2.229 1 95.25 228 ARG B N 1
ATOM 3941 C CA . ARG B 1 228 ? -8.891 -4.707 -1.575 1 95.25 228 ARG B CA 1
ATOM 3942 C C . ARG B 1 228 ? -10.062 -4.645 -2.559 1 95.25 228 ARG B C 1
ATOM 3944 O O . ARG B 1 228 ? -11.188 -5.004 -2.215 1 95.25 228 ARG B O 1
ATOM 3951 N N . ASP B 1 229 ? -9.812 -4.16 -3.744 1 93.94 229 ASP B N 1
ATOM 3952 C CA . ASP B 1 229 ? -10.836 -4.148 -4.785 1 93.94 229 ASP B CA 1
ATOM 3953 C C . ASP B 1 229 ? -11.336 -5.559 -5.074 1 93.94 229 ASP B C 1
ATOM 3955 O O . ASP B 1 229 ? -12.539 -5.77 -5.266 1 93.94 229 ASP B O 1
ATOM 3959 N N . LEU B 1 230 ? -10.367 -6.457 -5.137 1 94.88 230 LEU B N 1
ATOM 3960 C CA . LEU B 1 230 ? -10.711 -7.848 -5.406 1 94.88 230 LEU B CA 1
ATOM 3961 C C . LEU B 1 230 ? -11.625 -8.406 -4.32 1 94.88 230 LEU B C 1
ATOM 3963 O O . LEU B 1 230 ? -12.609 -9.086 -4.613 1 94.88 230 LEU B O 1
ATOM 3967 N N . VAL B 1 231 ? -11.336 -8.148 -3.098 1 95.25 231 VAL B N 1
ATOM 3968 C CA . VAL B 1 231 ? -12.148 -8.617 -1.976 1 95.25 231 VAL B CA 1
ATOM 3969 C C . VAL B 1 231 ? -13.555 -8.047 -2.074 1 95.25 231 VAL B C 1
ATOM 3971 O O . VAL B 1 231 ? -14.539 -8.758 -1.847 1 95.25 231 VAL B O 1
ATOM 3974 N N . GLU B 1 232 ? -13.641 -6.777 -2.396 1 92 232 GLU B N 1
ATOM 3975 C CA . GLU B 1 232 ? -14.945 -6.152 -2.574 1 92 232 GLU B CA 1
ATOM 3976 C C . GLU B 1 232 ? -15.742 -6.84 -3.68 1 92 232 GLU B C 1
ATOM 3978 O O . GLU B 1 232 ? -16.938 -7.078 -3.531 1 92 232 GLU B O 1
ATOM 3983 N N . ASP B 1 233 ? -15.102 -7.148 -4.73 1 90.38 233 ASP B N 1
ATOM 3984 C CA . ASP B 1 233 ? -15.758 -7.828 -5.844 1 90.38 233 ASP B CA 1
ATOM 3985 C C . ASP B 1 233 ? -16.25 -9.211 -5.434 1 90.38 233 ASP B C 1
ATOM 3987 O O . ASP B 1 233 ? -17.344 -9.617 -5.793 1 90.38 233 ASP B O 1
ATOM 3991 N N . VAL B 1 234 ? -15.414 -9.922 -4.762 1 92.62 234 VAL B N 1
ATOM 3992 C CA . VAL B 1 234 ? -15.773 -11.258 -4.297 1 92.62 234 VAL B CA 1
ATOM 3993 C C . VAL B 1 234 ? -16.969 -11.164 -3.34 1 92.62 234 VAL B C 1
ATOM 3995 O O . VAL B 1 234 ? -17.875 -11.992 -3.398 1 92.62 234 VAL B O 1
ATOM 3998 N N . GLN B 1 235 ? -16.953 -10.164 -2.512 1 91.94 235 GLN B N 1
ATOM 3999 C CA . GLN B 1 235 ? -18.062 -9.945 -1.591 1 91.94 235 GLN B CA 1
ATOM 4000 C C . GLN B 1 235 ? -19.359 -9.664 -2.348 1 91.94 235 GLN B C 1
ATOM 4002 O O . GLN B 1 235 ? -20.422 -10.164 -1.983 1 91.94 235 GLN B O 1
ATOM 4007 N N . LEU B 1 236 ? -19.297 -8.867 -3.314 1 89 236 LEU B N 1
ATOM 4008 C CA . LEU B 1 236 ? -20.469 -8.531 -4.121 1 89 236 LEU B CA 1
ATOM 4009 C C . LEU B 1 236 ? -20.984 -9.766 -4.867 1 89 236 LEU B C 1
ATOM 4011 O O . LEU B 1 236 ? -22.188 -9.969 -4.969 1 89 236 LEU B O 1
ATOM 4015 N N . CYS B 1 237 ? -20.062 -10.539 -5.344 1 88.25 237 CYS B N 1
ATOM 4016 C CA . CYS B 1 237 ? -20.453 -11.766 -6.027 1 88.25 237 CYS B CA 1
ATOM 4017 C C . CYS B 1 237 ? -21.188 -12.711 -5.086 1 88.25 237 CYS B C 1
ATOM 4019 O O . CYS B 1 237 ? -22.172 -13.344 -5.48 1 88.25 237 CYS B O 1
ATOM 4021 N N . LYS B 1 238 ? -20.719 -12.758 -3.916 1 89 238 LYS B N 1
ATOM 4022 C CA . LYS B 1 238 ? -21.359 -13.602 -2.92 1 89 238 LYS B CA 1
ATOM 4023 C C . LYS B 1 238 ? -22.766 -13.086 -2.582 1 89 238 LYS B C 1
ATOM 4025 O O . LYS B 1 238 ? -23.719 -13.852 -2.541 1 89 238 LYS B O 1
ATOM 4030 N N . LEU B 1 239 ? -22.859 -11.82 -2.385 1 88.75 239 LEU B N 1
ATOM 4031 C CA . LEU B 1 239 ? -24.109 -11.18 -1.985 1 88.75 239 LEU B CA 1
ATOM 4032 C C . LEU B 1 239 ? -25.172 -11.328 -3.074 1 88.75 239 LEU B C 1
ATOM 4034 O O . LEU B 1 239 ? -26.344 -11.539 -2.779 1 88.75 239 LEU B O 1
ATOM 4038 N N . PHE B 1 240 ? -24.75 -11.32 -4.312 1 89.06 240 PHE B N 1
ATOM 4039 C CA . PHE B 1 240 ? -25.703 -11.32 -5.414 1 89.06 240 PHE B CA 1
ATOM 4040 C C . PHE B 1 240 ? -25.781 -12.695 -6.07 1 89.06 240 PHE B C 1
ATOM 4042 O O . PHE B 1 240 ? -26.516 -12.891 -7.039 1 89.06 240 PHE B O 1
ATOM 4049 N N . GLY B 1 241 ? -25 -13.609 -5.578 1 85.5 241 GLY B N 1
ATOM 4050 C CA . GLY B 1 241 ? -25.016 -14.969 -6.102 1 85.5 241 GLY B CA 1
ATOM 4051 C C . GLY B 1 241 ? -24.469 -15.062 -7.516 1 85.5 241 GLY B C 1
ATOM 4052 O O . GLY B 1 241 ? -24.984 -15.844 -8.328 1 85.5 241 GLY B O 1
ATOM 4053 N N . LEU B 1 242 ? -23.5 -14.18 -7.816 1 82.69 242 LEU B N 1
ATOM 4054 C CA . LEU B 1 242 ? -22.969 -14.109 -9.172 1 82.69 242 LEU B CA 1
ATOM 4055 C C . LEU B 1 242 ? -21.891 -15.156 -9.398 1 82.69 242 LEU B C 1
ATOM 4057 O O . LEU B 1 242 ? -21.516 -15.445 -10.539 1 82.69 242 LEU B O 1
ATOM 4061 N N . ALA B 1 243 ? -21.281 -15.672 -8.32 1 84.56 243 ALA B N 1
ATOM 4062 C CA . ALA B 1 243 ? -20.25 -16.703 -8.383 1 84.56 243 ALA B CA 1
ATOM 4063 C C . ALA B 1 243 ? -20.266 -17.578 -7.129 1 84.56 243 ALA B C 1
ATOM 4065 O O . ALA B 1 243 ? -20.781 -17.156 -6.086 1 84.56 243 ALA B O 1
ATOM 4066 N N . ASN B 1 244 ? -19.75 -18.734 -7.344 1 85.75 244 ASN B N 1
ATOM 4067 C CA . ASN B 1 244 ? -19.609 -19.625 -6.203 1 85.75 244 ASN B CA 1
ATOM 4068 C C . ASN B 1 244 ? -18.406 -19.266 -5.336 1 85.75 244 ASN B C 1
ATOM 4070 O O . ASN B 1 244 ? -17.266 -19.484 -5.727 1 85.75 244 ASN B O 1
ATOM 4074 N N . VAL B 1 245 ? -18.625 -18.625 -4.242 1 90.5 245 VAL B N 1
ATOM 4075 C CA . VAL B 1 245 ? -17.594 -18.359 -3.248 1 90.5 245 VAL B CA 1
ATOM 4076 C C . VAL B 1 245 ? -17.562 -19.469 -2.209 1 90.5 245 VAL B C 1
ATOM 4078 O O . VAL B 1 245 ? -18.422 -19.531 -1.333 1 90.5 245 VAL B O 1
ATOM 4081 N N . ASP B 1 246 ? -16.625 -20.359 -2.334 1 91.31 246 ASP B N 1
ATOM 4082 C CA . ASP B 1 246 ? -16.594 -21.547 -1.475 1 91.31 246 ASP B CA 1
ATOM 4083 C C . ASP B 1 246 ? -16.125 -21.188 -0.066 1 91.31 246 ASP B C 1
ATOM 4085 O O . ASP B 1 246 ? -15.859 -20.016 0.225 1 91.31 246 ASP B O 1
ATOM 4089 N N . SER B 1 247 ? -16.047 -22.156 0.814 1 92.25 247 SER B N 1
ATOM 4090 C CA . SER B 1 247 ? -15.789 -21.938 2.234 1 92.25 247 SER B CA 1
ATOM 4091 C C . SER B 1 247 ? -14.375 -21.406 2.461 1 92.25 247 SER B C 1
ATOM 4093 O O . SER B 1 247 ? -14.164 -20.562 3.346 1 92.25 247 SER B O 1
ATOM 4095 N N . LEU B 1 248 ? -13.469 -21.844 1.688 1 94.31 248 LEU B N 1
ATOM 4096 C CA . LEU B 1 248 ? -12.086 -21.391 1.846 1 94.31 248 LEU B CA 1
ATOM 4097 C C . LEU B 1 248 ? -11.961 -19.922 1.478 1 94.31 248 LEU B C 1
ATOM 4099 O O . LEU B 1 248 ? -11.352 -19.141 2.215 1 94.31 248 LEU B O 1
ATOM 4103 N N . MET B 1 249 ? -12.516 -19.609 0.316 1 94.44 249 MET B N 1
ATOM 4104 C CA . MET B 1 249 ? -12.5 -18.219 -0.129 1 94.44 249 MET B CA 1
ATOM 4105 C C . MET B 1 249 ? -13.172 -17.312 0.895 1 94.44 249 MET B C 1
ATOM 4107 O O . MET B 1 249 ? -12.672 -16.234 1.202 1 94.44 249 MET B O 1
ATOM 4111 N N . GLN B 1 250 ? -14.273 -17.797 1.436 1 94.06 250 GLN B N 1
ATOM 4112 C CA . GLN B 1 250 ? -15.008 -17.016 2.434 1 94.06 250 GLN B CA 1
ATOM 4113 C C . GLN B 1 250 ? -14.172 -16.812 3.695 1 94.06 250 GLN B C 1
ATOM 4115 O O . GLN B 1 250 ? -14.117 -15.711 4.238 1 94.06 250 GLN B O 1
ATOM 4120 N N . GLU B 1 251 ? -13.562 -17.844 4.117 1 94.31 251 GLU B N 1
ATOM 4121 C CA . GLU B 1 251 ? -12.789 -17.797 5.359 1 94.31 251 GLU B CA 1
ATOM 4122 C C . GLU B 1 251 ? -11.555 -16.922 5.219 1 94.31 251 GLU B C 1
ATOM 4124 O O . GLU B 1 251 ? -11.211 -16.172 6.141 1 94.31 251 GLU B O 1
ATOM 4129 N N . LEU B 1 252 ? -10.969 -16.953 4.062 1 95.94 252 LEU B N 1
ATOM 4130 C CA . LEU B 1 252 ? -9.664 -16.312 3.924 1 95.94 252 LEU B CA 1
ATOM 4131 C C . LEU B 1 252 ? -9.805 -14.898 3.371 1 95.94 252 LEU B C 1
ATOM 4133 O O . LEU B 1 252 ? -8.977 -14.039 3.646 1 95.94 252 LEU B O 1
ATOM 4137 N N . MET B 1 253 ? -10.836 -14.641 2.641 1 95.56 253 MET B N 1
ATOM 4138 C CA . MET B 1 253 ? -10.867 -13.375 1.914 1 95.56 253 MET B CA 1
ATOM 4139 C C . MET B 1 253 ? -11.922 -12.438 2.5 1 95.56 253 MET B C 1
ATOM 4141 O O . MET B 1 253 ? -11.828 -11.219 2.359 1 95.56 253 MET B O 1
ATOM 4145 N N . LEU B 1 254 ? -12.961 -12.977 3.166 1 93.5 254 LEU B N 1
ATOM 4146 C CA . LEU B 1 254 ? -14.086 -12.156 3.588 1 93.5 254 LEU B CA 1
ATOM 4147 C C . LEU B 1 254 ? -14.141 -12.047 5.105 1 93.5 254 LEU B C 1
ATOM 4149 O O . LEU B 1 254 ? -13.688 -12.953 5.812 1 93.5 254 LEU B O 1
ATOM 4153 N N . PRO B 1 255 ? -14.625 -10.766 5.672 1 83.31 255 PRO B N 1
ATOM 4154 C CA . PRO B 1 255 ? -14.766 -10.633 7.125 1 83.31 255 PRO B CA 1
ATOM 4155 C C . PRO B 1 255 ? -15.734 -11.656 7.719 1 83.31 255 PRO B C 1
ATOM 4157 O O . PRO B 1 255 ? -16.625 -12.148 7.02 1 83.31 255 PRO B O 1
ATOM 4160 N N . GLU B 1 256 ? -15.602 -12.133 8.984 1 68.06 256 GLU B N 1
ATOM 4161 C CA . GLU B 1 256 ? -16.406 -13.141 9.68 1 68.06 256 GLU B CA 1
ATOM 4162 C C . GLU B 1 256 ? -17.844 -12.68 9.836 1 68.06 256 GLU B C 1
ATOM 4164 O O . GLU B 1 256 ? -18.703 -13.453 10.273 1 68.06 256 GLU B O 1
ATOM 4169 N N . ASP B 1 257 ? -18.453 -11.703 9.375 1 53.25 257 ASP B N 1
ATOM 4170 C CA . ASP B 1 257 ? -19.828 -11.422 9.734 1 53.25 257 ASP B CA 1
ATOM 4171 C C . ASP B 1 257 ? -20.719 -12.641 9.508 1 53.25 257 ASP B C 1
ATOM 4173 O O . ASP B 1 257 ? -21.625 -12.906 10.297 1 53.25 257 ASP B O 1
ATOM 4177 N N . THR B 1 258 ? -21.125 -12.766 8.109 1 42.91 258 THR B N 1
ATOM 4178 C CA . THR B 1 258 ? -22.453 -12.875 7.504 1 42.91 258 THR B CA 1
ATOM 4179 C C . THR B 1 258 ? -23.016 -14.281 7.711 1 42.91 258 THR B C 1
ATOM 4181 O O . THR B 1 258 ? -22.375 -15.273 7.371 1 42.91 258 THR B O 1
ATOM 4184 N N . GLU B 1 259 ? -23.953 -14.398 8.492 1 39.84 259 GLU B N 1
ATOM 4185 C CA . GLU B 1 259 ? -24.922 -15.477 8.531 1 39.84 259 GLU B CA 1
ATOM 4186 C C . GLU B 1 259 ? -25.141 -16.078 7.148 1 39.84 259 GLU B C 1
ATOM 4188 O O . GLU B 1 259 ? -25.359 -15.359 6.176 1 39.84 259 GLU B O 1
ATOM 4193 N N . THR B 1 260 ? -24.562 -17.156 6.887 1 40 260 THR B N 1
ATOM 4194 C CA . THR B 1 260 ? -24.828 -18.031 5.754 1 40 260 THR B CA 1
ATOM 4195 C C . THR B 1 260 ? -26.297 -17.969 5.34 1 40 260 THR B C 1
ATOM 4197 O O . THR B 1 260 ? -27.172 -18.438 6.059 1 40 260 THR B O 1
ATOM 4200 N N . ILE B 1 261 ? -26.922 -16.891 4.805 1 34.59 261 ILE B N 1
ATOM 4201 C CA . ILE B 1 261 ? -28.156 -17.25 4.105 1 34.59 261 ILE B CA 1
ATOM 4202 C C . ILE B 1 261 ? -27.891 -18.438 3.18 1 34.59 261 ILE B C 1
ATOM 4204 O O . ILE B 1 261 ? -26.906 -18.453 2.441 1 34.59 261 ILE B O 1
ATOM 4208 N N . ASN B 1 262 ? -28.438 -19.531 3.455 1 34.81 262 ASN B N 1
ATOM 4209 C CA . ASN B 1 262 ? -28.562 -20.75 2.656 1 34.81 262 ASN B CA 1
ATOM 4210 C C . ASN B 1 262 ? -28.688 -20.438 1.168 1 34.81 262 ASN B C 1
ATOM 4212 O O . ASN B 1 262 ? -29.734 -20 0.703 1 34.81 262 ASN B O 1
ATOM 4216 N N . SER B 1 263 ? -27.797 -19.766 0.543 1 34.88 263 SER B N 1
ATOM 4217 C CA . SER B 1 263 ? -27.812 -19.484 -0.889 1 34.88 263 SER B CA 1
ATOM 4218 C C . SER B 1 263 ? -28.109 -20.734 -1.698 1 34.88 263 SER B C 1
ATOM 4220 O O . SER B 1 263 ? -27.531 -21.797 -1.432 1 34.88 263 SER B O 1
ATOM 4222 N N . THR B 1 264 ? -29.281 -20.812 -2.32 1 31.7 264 THR B N 1
ATOM 4223 C CA . THR B 1 264 ? -29.688 -21.656 -3.438 1 31.7 264 THR B CA 1
ATOM 4224 C C . THR B 1 264 ? -28.594 -21.734 -4.488 1 31.7 264 THR B C 1
ATOM 4226 O O . THR B 1 264 ? -27.938 -20.719 -4.793 1 31.7 264 THR B O 1
ATOM 4229 N N . LYS B 1 265 ? -28.266 -22.875 -4.938 1 36.38 265 LYS B N 1
ATOM 4230 C CA . LYS B 1 265 ? -27.422 -23.375 -6.016 1 36.38 265 LYS B CA 1
ATOM 4231 C C . LYS B 1 265 ? -27.609 -22.562 -7.293 1 36.38 265 LYS B C 1
ATOM 4233 O O . LYS B 1 265 ? -28.625 -22.719 -7.988 1 36.38 265 LYS B O 1
ATOM 4238 N N . THR B 1 266 ? -27.234 -21.219 -7.43 1 36.09 266 THR B N 1
ATOM 4239 C CA . THR B 1 266 ? -27.422 -20.594 -8.727 1 36.09 266 THR B CA 1
ATOM 4240 C C . THR B 1 266 ? -26.578 -21.281 -9.797 1 36.09 266 THR B C 1
ATOM 4242 O O . THR B 1 266 ? -25.359 -21.422 -9.625 1 36.09 266 THR B O 1
ATOM 4245 N N . GLU B 1 267 ? -27.016 -21.969 -10.797 1 36.44 267 GLU B N 1
ATOM 4246 C CA . GLU B 1 267 ? -26.609 -22.625 -12.031 1 36.44 267 GLU B CA 1
ATOM 4247 C C . GLU B 1 267 ? -25.703 -21.75 -12.867 1 36.44 267 GLU B C 1
ATOM 4249 O O . GLU B 1 267 ? -25.891 -20.531 -12.938 1 36.44 267 GLU B O 1
ATOM 4254 N N . CYS B 1 268 ? -24.438 -22.125 -13.031 1 39.53 268 CYS B N 1
ATOM 4255 C CA . CYS B 1 268 ? -23.438 -21.609 -13.953 1 39.53 268 CYS B CA 1
ATOM 4256 C C . CYS B 1 268 ? -24.062 -21.281 -15.305 1 39.53 268 CYS B C 1
ATOM 4258 O O . CYS B 1 268 ? -24.547 -22.156 -16.016 1 39.53 268 CYS B O 1
ATOM 4260 N N . VAL B 1 269 ? -24.75 -20.172 -15.5 1 35.56 269 VAL B N 1
ATOM 4261 C CA . VAL B 1 269 ? -25.453 -19.797 -16.719 1 35.56 269 VAL B CA 1
ATOM 4262 C C . VAL B 1 269 ? -24.484 -19.844 -17.906 1 35.56 269 VAL B C 1
ATOM 4264 O O . VAL B 1 269 ? -23.453 -19.156 -17.891 1 35.56 269 VAL B O 1
ATOM 4267 N N . SER B 1 270 ? -24.406 -20.875 -18.641 1 32.91 270 SER B N 1
ATOM 4268 C CA . SER B 1 270 ? -23.844 -21.016 -19.984 1 32.91 270 SER B CA 1
ATOM 4269 C C . SER B 1 270 ? -24.453 -20 -20.953 1 32.91 270 SER B C 1
ATOM 4271 O O . SER B 1 270 ? -25.688 -19.922 -21.062 1 32.91 270 SER B O 1
ATOM 4273 N N . ILE B 1 271 ? -24 -18.844 -21.172 1 32.88 271 ILE B N 1
ATOM 4274 C CA . ILE B 1 271 ? -24.5 -17.953 -22.203 1 32.88 271 ILE B CA 1
ATOM 4275 C C . ILE B 1 271 ? -24.438 -18.656 -23.562 1 32.88 271 ILE B C 1
ATOM 4277 O O . ILE B 1 271 ? -23.359 -18.953 -24.078 1 32.88 271 ILE B O 1
ATOM 4281 N N . SER B 1 272 ? -25.266 -19.609 -23.875 1 29.25 272 SER B N 1
ATOM 4282 C CA . SER B 1 272 ? -25.516 -20.203 -25.188 1 29.25 272 SER B CA 1
ATOM 4283 C C . SER B 1 272 ? -25.859 -19.141 -26.219 1 29.25 272 SER B C 1
ATOM 4285 O O . SER B 1 272 ? -26.797 -18.359 -26.016 1 29.25 272 SER B O 1
ATOM 4287 N N . HIS B 1 273 ? -24.891 -18.672 -27 1 28.12 273 HIS B N 1
ATOM 4288 C CA . HIS B 1 273 ? -25.188 -17.984 -28.25 1 28.12 273 HIS B CA 1
ATOM 4289 C C . HIS B 1 273 ? -26.203 -18.766 -29.078 1 28.12 273 HIS B C 1
ATOM 4291 O O . HIS B 1 273 ? -25.984 -19.922 -29.422 1 28.12 273 HIS B O 1
ATOM 4297 N N . ARG B 1 274 ? -27.531 -18.672 -28.938 1 25.86 274 ARG B N 1
ATOM 4298 C CA . ARG B 1 274 ? -28.469 -19.094 -29.969 1 25.86 274 ARG B CA 1
ATOM 4299 C C . ARG B 1 274 ? -28.047 -18.594 -31.344 1 25.86 274 ARG B C 1
ATOM 4301 O O . ARG B 1 274 ? -27.672 -17.422 -31.5 1 25.86 274 ARG B O 1
ATOM 4308 N N . GLU B 1 275 ? -27.938 -19.469 -32.406 1 25.91 275 GLU B N 1
ATOM 4309 C CA . GLU B 1 275 ? -28.094 -19.219 -33.844 1 25.91 275 GLU B CA 1
ATOM 4310 C C . GLU B 1 275 ? -29.391 -18.484 -34.156 1 25.91 275 GLU B C 1
ATOM 4312 O O . GLU B 1 275 ? -30.422 -18.781 -33.531 1 25.91 275 GLU B O 1
#

Sequence (550 aa):
MKREAVQNERDTIVPHQASCTDSAYSEAYIATLLKAEQATHLLRASVITRTADARRTATTCDVTDSMHQQLVLMVEWAKNLTQFLELPMNAQIALLRNFSAQHLVICAGFRSMGVQDAIWLTNDSCLHRDTPAIPDVNRVAARILDHLTQPMRCLHMDESEYVSMKAVALFDPLAKGVESYSTAIERTRQQVLCAFENHVTKVSPYREMPQRLANLLLLLPPMLAIARDLVEDVQLCKLFGLANVDSLMQELMLPEDTETINSTKTECVSISHREMKREAVQNERDTIVPHQASCTDSAYSEAYIATLLKAEQATHLLRASVITRTADARRTATTCDVTDSMHQQLVLMVEWAKNLTQFLELPMNAQIALLRNFSAQHLVICAGFRSMGVQDAIWLTNDSCLHRDTPAIPDVNRVAARILDHLTQPMRCLHMDESEYVSMKAVALFDPLAKGVESYSTAIERTRQQVLCAFENHVTKVSPYREMPQRLANLLLLLPPMLAIARDLVEDVQLCKLFGLANVDSLMQELMLPEDTETINSTKTECVSISHRE

Organism: Parascaris univalens (NCBI:txid6257)

pLDDT: mean 82.98, std 22.73, range [22.78, 98.88]

Secondary structure (DSSP, 8-state):
-------------------TT-HHHHHHHHHHHHHHHHHHHHHHHHHS-S---TTPBPPHHHHHHHHHHHHHHHHHHHHT-HHHHTS-HHHHHHHHHHHHHHHHHHHHHHHTTTSSSEEEPTTS-EEETT-TT-HHHHHHHHHHIIIIIHHHHHTT--HHHHHHHHHHHHS-TTSTT-GGGHHHHHHHHHHHHHHHHHIIIIISTTTTSTTHHHHHHTTHHHHHHHHHHHHHHHHHHHHHT-S---HHHHHHHS-S-------------------/-------------------TT-HHHHHHHHHHHHHHHHHHHHHHHHHS---S-TTPBPPHHHHHHHHHHHHHHHHHHHHT-HHHHTS-HHHHHHHHHHHHHHHHHHHHHHHTTTSSSEEEPTTS-EEETT-TT-HHHHHHHHHHIIIIIHHHHHTT--HHHHHHHHHHHHS-TTSTT-GGGHHHHHHHHHHHHHHHHHIIIIISTTTTSTTHHHHHHTTHHHHHHHHHHHHHHHHHHHHHT-S---HHHHHHHS-TT------------------

Foldseek 3Di:
DPDDPVVPPVPPPPPPPPPLPDLVLLVVVLVLLVVLVVVLVVVLPVLLDDDDDAAAADDLQNQLSLLVSQLVSVLSSLVSDPLLVVDDPQLNLLLLLQQSLLSQLLVQLVVCLPPPQWTQTSSNYIHHLPDPPPVLVNVLGVLSCVLPNVLCNVLVPDVSLSSLVSLLSSLQLPGPRNVVPSVSSVVSSVSSLSSNCSCCQPPDPCNVPPCSSVSSVVSVVSSSVSSVSVLVVVVVCVVVVVDDCDPSNCSRRHPPDDDPPVDDPPDPPPPDDDD/DDPDPPPPPPPPPPPPPPPLPDLVLLVVVLVLLVVLVVVLVVVLPVLLVLPDDAAAADDLQNVLSLLVSQLVSVLSSLVSDPLLVVDDPQLNLLLLLQQSLLSQLLVQLVVCLPPPQWTQTSSRYIHHLPDPPPVLVNVLGVLSCVLPNVLCNVLVPDVSLSSLVSLLSSLQLPGPRCVVPSVSSVVSSVSSLSSNCSCCQPPDPCNVPPCSSVSSVVSVVSSSVSSVSVLVVVVVCVVVVVDDQDPSNCSRRHDPDDDPPVDDPPDPPPPPPDD